Protein AF-A0A942HKF2-F1 (afdb_monomer_lite)

Radius of gyration: 35.69 Å; chains: 1; bounding box: 79×75×96 Å

Foldseek 3Di:
DDDAEAEDPLDPPVQRVVVRVLLVVQDDDPDYYYHYPLCRVPDSVLSNLVVVVVVVLVVQLVVQVVPDDPPDDSDDDDDPLLVCCSNPVHDPAQAAEDADPVSLVVNLVVCVRRPPVCNVRYYHDDDPDDPCVVVVVVVVLVCLQDQWAAFPQRKIWGWDDDPQEIEIETGLHPNQPPDPDDPQVSLLVSLLRVLLVVLVSCQSFVDFGKYKYAGDDHPDPVSQVNSVVSNVVSCSPDPWDKDWDGQDPVRMTIMGTDRDDPTSDVVPDDQDPACRPPPDHDDLLVLLLVLLVVLLVVLVVCLPWAEWEKEAQLSNVVNNPDPPSCVVVSCVVSVHYYAYDYANPDRRNGIGTDDIHYPVVVQVVSFPDDQFDKDWFAFAAADPPDQQWTWTADRQAIEIEHRCNVRHRHIFIWGFHATDRRYTYTYGDDDDDVDDDDDDDDDDDDDDDDDDDDDDDDDDDDDDDDDDDDDDDDDDDD

Sequence (478 aa):
QGSGVGVSRRLGDKERDRLRKMVDRTYKGPGGLIVRTAAHGAKKSDFVREIAYLQKLNEVLERRSESTKAPALVFQEADLSVRVLRDVFLSEFEKAIIDSEKQFERVTSFFQRTAPELVDGVELYKGNKPLFEKWRIDEEIESTLNRRVDLPSGGYLVIDYAEALTVIDVNSGSFTGRGKGGLEETITKVNTEAAEEAVRQLRLRDIGGIIVIDFIDMARASNRDKVLKTMRKALDADKSKSYVVEVSPLGLVEMTRQNVTDGVREILTELCPTCHGEGVVLSAETVALDGLRKLREIAADNADVEAFLLRVNPKVAQALTDEDSGLAEIEEETGKRFHFEGGDALAIETFELVDRGTRELIEERALPFKVGEEVLVKIDEPHMYNADDAVARIDSYIVSVTGGGPFVGERKLVRIEDVRRSEAVASLLGGADPTSGNGSGAEENGSQLDSDAASRRRSRGRRGGRGRSRAKQGTTDE

Secondary structure (DSSP, 8-state):
---SEEE-TTS-HHHHHHHHHHHHHH--SSS-EEE-GGGTT--HHHHHHHHHHHHHHHHHHHHHHHHSPSS-----PPPHHHHHHHHH-SSS-S-EEES-HHHHHHHHHHHHHH-GGGGGGEEE---SS-HHHHTTHHHHHHHTT-SEEE-TTS-EEEEEE-SSEEEEEEE-TT----SSS-HHHHHHHHHHHHHHHHHHHHHHTT--EEEEEEPPP-S-HHHHHHHHHHHHHHHTT-SS-EEEEEE-TTSEEEEEE---SS-HHHHH----TTTTTSS----HHHHHHHHHHHHHHHHHHTTT--EEEEEE-HHHHHHHHSGGGSHHHHHHHH--EEEEE--TTS-TT-EEEEEEE-HHHHHHHH-SS-TT-EEEEEEEEE-SS-TT-EEEEETTEEEEEET-GGGTTSEEEEEEEEE-SSEEEEEE-----S--------------------------------------------

Structure (mmCIF, N/CA/C/O backbone):
data_AF-A0A942HKF2-F1
#
_entry.id   AF-A0A942HKF2-F1
#
loop_
_atom_site.group_PDB
_atom_site.id
_atom_site.type_symbol
_atom_site.label_atom_id
_atom_site.label_alt_id
_atom_site.label_comp_id
_atom_site.label_asym_id
_atom_site.label_entity_id
_atom_site.label_seq_id
_atom_site.pdbx_PDB_ins_code
_atom_site.Cartn_x
_atom_site.Cartn_y
_atom_site.Cartn_z
_atom_site.occupancy
_atom_site.B_iso_or_equiv
_atom_site.auth_seq_id
_atom_site.auth_comp_id
_atom_site.auth_asym_id
_atom_site.auth_atom_id
_atom_site.pdbx_PDB_model_num
ATOM 1 N N . GLN A 1 1 ? -4.105 12.602 -39.858 1.00 41.91 1 GLN A N 1
ATOM 2 C CA . GLN A 1 1 ? -3.270 11.388 -39.986 1.00 41.91 1 GLN A CA 1
ATOM 3 C C . GLN A 1 1 ? -1.815 11.812 -39.857 1.00 41.91 1 GLN A C 1
ATOM 5 O O . GLN A 1 1 ? -1.399 12.699 -40.590 1.00 41.91 1 GLN A O 1
ATOM 10 N N . GLY A 1 2 ? -1.072 11.282 -38.882 1.00 48.41 2 GLY A N 1
ATOM 11 C CA . GLY A 1 2 ? 0.346 11.611 -38.722 1.00 48.41 2 GLY A CA 1
ATOM 12 C C . GLY A 1 2 ? 1.166 10.946 -39.824 1.00 48.41 2 GLY A C 1
ATOM 13 O O . GLY A 1 2 ? 1.347 9.733 -39.800 1.00 48.41 2 GLY A O 1
ATOM 14 N N . SER A 1 3 ? 1.627 11.719 -40.804 1.00 58.09 3 SER A N 1
ATOM 15 C CA . SER A 1 3 ? 2.557 11.246 -41.829 1.00 58.09 3 SER A CA 1
ATOM 16 C C . SER A 1 3 ? 3.990 11.350 -41.303 1.00 58.09 3 SER A C 1
ATOM 18 O O . SER A 1 3 ? 4.437 12.448 -40.968 1.00 58.09 3 SER A O 1
ATOM 20 N N . GLY A 1 4 ? 4.718 10.233 -41.241 1.00 75.75 4 GLY A N 1
ATOM 21 C CA . GLY A 1 4 ? 6.155 10.243 -40.959 1.00 75.75 4 GLY A CA 1
ATOM 22 C C . GLY A 1 4 ? 6.663 9.067 -40.128 1.00 75.75 4 GLY A C 1
ATOM 23 O O . GLY A 1 4 ? 5.895 8.275 -39.582 1.00 75.75 4 GLY A O 1
ATOM 24 N N . VAL A 1 5 ? 7.990 8.982 -40.036 1.00 83.81 5 VAL A N 1
ATOM 25 C CA . VAL A 1 5 ? 8.710 8.014 -39.202 1.00 83.81 5 VAL A CA 1
ATOM 26 C C . VAL A 1 5 ? 9.149 8.686 -37.902 1.00 83.81 5 VAL A C 1
ATOM 28 O O . VAL A 1 5 ? 9.943 9.634 -37.905 1.00 83.81 5 VAL A O 1
ATOM 31 N N . GLY A 1 6 ? 8.632 8.187 -36.782 1.00 87.62 6 GLY A N 1
ATOM 32 C CA . GLY A 1 6 ? 9.114 8.486 -35.438 1.00 87.62 6 GLY A CA 1
ATOM 33 C C . GLY A 1 6 ? 10.098 7.417 -34.966 1.00 87.62 6 GLY A C 1
ATOM 34 O O . GLY A 1 6 ? 9.964 6.248 -35.316 1.00 87.62 6 GLY A O 1
ATOM 35 N N . VAL A 1 7 ? 11.076 7.793 -34.144 1.00 87.88 7 VAL A N 1
ATOM 36 C CA . VAL A 1 7 ? 11.985 6.841 -33.488 1.00 87.88 7 VAL A CA 1
ATOM 37 C C . VAL A 1 7 ? 11.999 7.114 -31.990 1.00 87.88 7 VAL A C 1
ATOM 39 O O . VAL A 1 7 ? 12.050 8.276 -31.579 1.00 87.88 7 VAL A O 1
ATOM 42 N N . SER A 1 8 ? 11.935 6.048 -31.188 1.00 83.56 8 SER A N 1
ATOM 43 C CA . SER A 1 8 ? 11.971 6.103 -29.725 1.00 83.56 8 SER A CA 1
ATOM 44 C C . SER A 1 8 ? 13.129 6.970 -29.226 1.00 83.56 8 SER A C 1
ATOM 46 O O . SER A 1 8 ? 14.269 6.814 -29.662 1.00 83.56 8 SER A O 1
ATOM 48 N N . ARG A 1 9 ? 12.838 7.871 -28.279 1.00 81.50 9 ARG A N 1
ATOM 49 C CA . ARG A 1 9 ? 13.837 8.757 -27.653 1.00 81.50 9 ARG A CA 1
ATOM 50 C C . ARG A 1 9 ? 14.813 8.014 -26.735 1.00 81.50 9 ARG A C 1
ATOM 52 O O . ARG A 1 9 ? 15.825 8.587 -26.370 1.00 81.50 9 ARG A O 1
ATOM 59 N N . ARG A 1 10 ? 14.512 6.759 -26.380 1.00 74.56 10 ARG A N 1
ATOM 60 C CA . ARG A 1 10 ? 15.362 5.905 -25.531 1.00 74.56 10 ARG A CA 1
ATOM 61 C C . ARG A 1 10 ? 16.573 5.324 -26.255 1.00 74.56 10 ARG A C 1
ATOM 63 O O . ARG A 1 10 ? 17.490 4.828 -25.619 1.00 74.56 10 ARG A O 1
ATOM 70 N N . LEU A 1 11 ? 16.559 5.335 -27.582 1.00 79.31 11 LEU A N 1
ATOM 71 C CA . LEU A 1 11 ? 17.696 4.897 -28.380 1.00 79.31 11 LEU A CA 1
ATOM 72 C C . LEU A 1 11 ? 18.730 6.028 -28.423 1.00 79.31 11 LEU A C 1
ATOM 74 O O . LEU A 1 11 ? 18.355 7.192 -28.549 1.00 79.31 11 LEU A O 1
ATOM 78 N N . GLY A 1 12 ? 20.021 5.701 -28.358 1.00 81.88 12 GLY A N 1
ATOM 79 C CA . GLY A 1 12 ? 21.079 6.706 -28.499 1.00 81.88 12 GLY A CA 1
ATOM 80 C C . GLY A 1 12 ? 21.009 7.414 -29.857 1.00 81.88 12 GLY A C 1
ATOM 81 O O . GLY A 1 12 ? 20.603 6.811 -30.851 1.00 81.88 12 GLY A O 1
ATOM 82 N N . ASP A 1 13 ? 21.428 8.679 -29.928 1.00 85.38 13 ASP A N 1
ATOM 83 C CA . ASP A 1 13 ? 21.226 9.525 -31.118 1.00 85.38 13 ASP A CA 1
ATOM 84 C C . ASP A 1 13 ? 21.777 8.913 -32.413 1.00 85.38 13 ASP A C 1
ATOM 86 O O . ASP A 1 13 ? 21.107 8.925 -33.446 1.00 85.38 13 ASP A O 1
ATOM 90 N N . LYS A 1 14 ? 22.950 8.269 -32.343 1.00 88.69 14 LYS A N 1
ATOM 91 C CA . LYS A 1 14 ? 23.538 7.549 -33.486 1.00 88.69 14 LYS A CA 1
ATOM 92 C C . LYS A 1 14 ? 22.631 6.428 -33.997 1.00 88.69 14 LYS A C 1
ATOM 94 O O . LYS A 1 14 ? 22.469 6.268 -35.206 1.00 88.69 14 LYS A O 1
ATOM 99 N N . GLU A 1 15 ? 22.047 5.656 -33.084 1.00 86.19 15 GLU A N 1
ATOM 100 C CA . GLU A 1 15 ? 21.161 4.548 -33.436 1.00 86.19 15 GLU A CA 1
ATOM 101 C C . GLU A 1 15 ? 19.808 5.062 -33.928 1.00 86.19 15 GLU A C 1
ATOM 103 O O . GLU A 1 15 ? 19.273 4.551 -34.913 1.00 86.19 15 GLU A O 1
ATOM 108 N N . ARG A 1 16 ? 19.289 6.138 -33.326 1.00 89.94 16 ARG A N 1
ATOM 109 C CA . ARG A 1 16 ? 18.067 6.799 -33.796 1.00 89.94 16 ARG A CA 1
ATOM 110 C C . ARG A 1 16 ? 18.187 7.245 -35.243 1.00 89.94 16 ARG A C 1
ATOM 112 O O . ARG A 1 16 ? 17.306 6.939 -36.046 1.00 89.94 16 ARG A O 1
ATOM 119 N N . ASP A 1 17 ? 19.279 7.918 -35.587 1.00 90.31 17 ASP A N 1
ATOM 120 C CA . ASP A 1 17 ? 19.522 8.385 -36.951 1.00 90.31 17 ASP A CA 1
ATOM 121 C C . ASP A 1 17 ? 19.702 7.225 -37.934 1.00 90.31 17 ASP A C 1
ATOM 123 O O . ASP A 1 17 ? 19.196 7.283 -39.061 1.00 90.31 17 ASP A O 1
ATOM 127 N N . ARG A 1 18 ? 20.389 6.152 -37.513 1.00 92.81 18 ARG A N 1
ATOM 128 C CA . ARG A 1 18 ? 20.560 4.929 -38.312 1.00 92.81 18 ARG A CA 1
ATOM 129 C C . ARG A 1 18 ? 19.208 4.303 -38.646 1.00 92.81 18 ARG A C 1
ATOM 131 O O . ARG A 1 18 ? 18.922 4.066 -39.822 1.00 92.81 18 ARG A O 1
ATOM 138 N N . LEU A 1 19 ? 18.381 4.063 -37.629 1.00 90.88 19 LEU A N 1
ATOM 139 C CA . LEU A 1 19 ? 17.081 3.412 -37.780 1.00 90.88 19 LEU A CA 1
ATOM 140 C C . LEU A 1 19 ? 16.094 4.301 -38.542 1.00 90.88 19 LEU A C 1
ATOM 142 O O . LEU A 1 19 ? 15.404 3.807 -39.431 1.00 90.88 19 LEU A O 1
ATOM 146 N N . ARG A 1 20 ? 16.090 5.618 -38.291 1.00 90.56 20 ARG A N 1
ATOM 147 C CA . ARG A 1 20 ? 15.250 6.570 -39.035 1.00 90.56 20 ARG A CA 1
ATOM 148 C C . ARG A 1 20 ? 15.535 6.515 -40.532 1.00 90.56 20 ARG A C 1
ATOM 150 O O . ARG A 1 20 ? 14.628 6.267 -41.321 1.00 90.56 20 ARG A O 1
ATOM 157 N N . LYS A 1 21 ? 16.811 6.645 -40.918 1.00 89.88 21 LYS A N 1
ATOM 158 C CA . LYS A 1 21 ? 17.240 6.553 -42.324 1.00 89.88 21 LYS A CA 1
ATOM 159 C C . LYS A 1 21 ? 16.907 5.193 -42.936 1.00 89.88 21 LYS A C 1
ATOM 161 O O . LYS A 1 21 ? 16.625 5.113 -44.130 1.00 89.88 21 LYS A O 1
ATOM 166 N N . MET A 1 22 ? 16.977 4.120 -42.151 1.00 89.38 22 MET A N 1
ATOM 167 C CA . MET A 1 22 ? 16.666 2.771 -42.617 1.00 89.38 22 MET A CA 1
ATOM 168 C C . MET A 1 22 ? 15.174 2.603 -42.922 1.00 89.38 22 MET A C 1
ATOM 170 O O . MET A 1 22 ? 14.835 2.089 -43.990 1.00 89.38 22 MET A O 1
ATOM 174 N N . VAL A 1 23 ? 14.297 3.071 -42.032 1.00 88.94 23 VAL A N 1
ATOM 175 C CA . VAL A 1 23 ? 12.841 2.985 -42.215 1.00 88.94 23 VAL A CA 1
ATOM 176 C C . VAL A 1 23 ? 12.365 3.939 -43.306 1.00 88.94 23 VAL A C 1
ATOM 178 O O . VAL A 1 23 ? 11.631 3.491 -44.180 1.00 88.94 23 VAL A O 1
ATOM 181 N N . ASP A 1 24 ? 12.872 5.176 -43.366 1.00 87.00 24 ASP A N 1
ATOM 182 C CA . ASP A 1 24 ? 12.546 6.137 -44.440 1.00 87.00 24 ASP A CA 1
ATOM 183 C C . ASP A 1 24 ? 12.881 5.592 -45.842 1.00 87.00 24 ASP A C 1
ATOM 185 O O . ASP A 1 24 ? 12.220 5.901 -46.834 1.00 87.00 24 ASP A O 1
ATOM 189 N N . ARG A 1 25 ? 13.925 4.757 -45.951 1.00 86.81 25 ARG A N 1
ATOM 190 C CA . ARG A 1 25 ? 14.298 4.091 -47.212 1.00 86.81 25 ARG A CA 1
ATOM 191 C C . ARG A 1 25 ? 13.450 2.862 -47.524 1.00 86.81 25 ARG A C 1
ATOM 193 O O . ARG A 1 25 ? 13.413 2.447 -48.680 1.00 86.81 25 ARG A O 1
ATOM 200 N N . THR A 1 26 ? 12.854 2.247 -46.509 1.00 85.94 26 THR A N 1
ATOM 201 C CA . THR A 1 26 ? 12.164 0.956 -46.624 1.00 85.94 26 THR A CA 1
ATOM 202 C C . THR A 1 26 ? 10.655 1.136 -46.768 1.00 85.94 26 THR A C 1
ATOM 204 O O . THR A 1 26 ? 10.032 0.391 -47.518 1.00 85.94 26 THR A O 1
ATOM 207 N N . TYR A 1 27 ? 10.075 2.143 -46.113 1.00 85.25 27 TYR A N 1
ATOM 208 C CA . TYR A 1 27 ? 8.641 2.397 -46.098 1.00 85.25 27 TYR A CA 1
ATOM 209 C C . TYR A 1 27 ? 8.279 3.722 -46.766 1.00 85.25 27 TYR A C 1
ATOM 211 O O . TYR A 1 27 ? 8.730 4.785 -46.349 1.00 85.25 27 TYR A O 1
ATOM 219 N N . LYS A 1 28 ? 7.412 3.653 -47.778 1.00 81.25 28 LYS A N 1
ATOM 220 C CA . LYS A 1 28 ? 6.773 4.816 -48.420 1.00 81.25 28 LYS A CA 1
ATOM 221 C C . LYS A 1 28 ? 5.258 4.624 -48.589 1.00 81.25 28 LYS A C 1
ATOM 223 O O . LYS A 1 28 ? 4.656 5.220 -49.475 1.00 81.25 28 LYS A O 1
ATOM 228 N N . GLY A 1 29 ? 4.670 3.727 -47.796 1.00 78.12 29 GLY A N 1
ATOM 229 C CA . GLY A 1 29 ? 3.245 3.408 -47.850 1.00 78.12 29 GLY A CA 1
ATOM 230 C C . GLY A 1 29 ? 2.367 4.446 -47.136 1.00 78.12 29 GLY A C 1
ATOM 231 O O . GLY A 1 29 ? 2.887 5.370 -46.508 1.00 78.12 29 GLY A O 1
ATOM 232 N N . PRO A 1 30 ? 1.034 4.297 -47.211 1.00 76.88 30 PRO A N 1
ATOM 233 C CA . PRO A 1 30 ? 0.099 5.167 -46.502 1.00 76.88 30 PRO A CA 1
ATOM 234 C C . PRO A 1 30 ? 0.204 4.983 -44.977 1.00 76.88 30 PRO A C 1
ATOM 236 O O . PRO A 1 30 ? 0.217 3.864 -44.481 1.00 76.88 30 PRO A O 1
ATOM 239 N N . GLY A 1 31 ? 0.270 6.078 -44.214 1.00 84.00 31 GLY A N 1
ATOM 240 C CA . GLY A 1 31 ? 0.343 6.052 -42.744 1.00 84.00 31 GLY A CA 1
ATOM 241 C C . GLY A 1 31 ? 1.722 6.391 -42.165 1.00 84.00 31 GLY A C 1
ATOM 242 O O . GLY A 1 31 ? 2.662 6.720 -42.887 1.00 84.00 31 GLY A O 1
ATOM 243 N N . GLY A 1 32 ? 1.829 6.363 -40.836 1.00 87.81 32 GLY A N 1
ATOM 244 C CA . GLY A 1 32 ? 3.055 6.668 -40.092 1.00 87.81 32 GLY A CA 1
ATOM 245 C C . GLY A 1 32 ? 3.571 5.456 -39.320 1.00 87.81 32 GLY A C 1
ATOM 246 O O . GLY A 1 32 ? 2.791 4.591 -38.926 1.00 87.81 32 GLY A O 1
ATOM 247 N N . LEU A 1 33 ? 4.883 5.403 -39.086 1.00 89.69 33 LEU A N 1
ATOM 248 C CA . LEU A 1 33 ? 5.534 4.330 -38.328 1.00 89.69 33 LEU A CA 1
ATOM 249 C C . LEU A 1 33 ? 6.295 4.905 -37.135 1.00 89.69 33 LEU A C 1
ATOM 251 O O . LEU A 1 33 ? 6.930 5.954 -37.237 1.00 89.69 33 LEU A O 1
ATOM 255 N N . ILE A 1 34 ? 6.272 4.195 -36.007 1.00 89.44 34 ILE A N 1
ATOM 256 C CA . ILE A 1 34 ? 7.070 4.533 -34.824 1.00 89.44 34 ILE A CA 1
ATOM 257 C C . ILE A 1 34 ? 8.001 3.366 -34.517 1.00 89.44 34 ILE A C 1
ATOM 259 O O . ILE A 1 34 ? 7.561 2.286 -34.128 1.00 89.44 34 ILE A O 1
ATOM 263 N N . VAL A 1 35 ? 9.303 3.601 -34.655 1.00 88.00 35 VAL A N 1
ATOM 264 C CA . VAL A 1 35 ? 10.346 2.637 -34.307 1.00 88.00 35 VAL A CA 1
ATOM 265 C C . VAL A 1 35 ? 10.491 2.587 -32.787 1.00 88.00 35 VAL A C 1
ATOM 267 O O . VAL A 1 35 ? 10.878 3.575 -32.153 1.00 88.00 35 VAL A O 1
ATOM 270 N N . ARG A 1 36 ? 10.160 1.436 -32.199 1.00 85.81 36 ARG A N 1
ATOM 271 C CA . ARG A 1 36 ? 10.250 1.185 -30.753 1.00 85.81 36 ARG A CA 1
ATOM 272 C C . ARG A 1 36 ? 11.693 0.898 -30.325 1.00 85.81 36 ARG A C 1
ATOM 274 O O . ARG A 1 36 ? 12.531 0.539 -31.145 1.00 85.81 36 ARG A O 1
ATOM 281 N N . THR A 1 37 ? 11.971 1.019 -29.026 1.00 76.56 37 THR A N 1
ATOM 282 C CA . THR A 1 37 ? 13.288 0.724 -28.419 1.00 76.56 37 THR A CA 1
ATOM 283 C C . THR A 1 37 ? 13.750 -0.709 -28.703 1.00 76.56 37 THR A C 1
ATOM 285 O O . THR A 1 37 ? 14.934 -0.953 -28.888 1.00 76.56 37 THR A O 1
ATOM 288 N N . ALA A 1 38 ? 12.779 -1.613 -28.841 1.00 70.75 38 ALA A N 1
ATOM 289 C CA . ALA A 1 38 ? 12.894 -2.972 -29.349 1.00 70.75 38 ALA A CA 1
ATOM 290 C C . ALA A 1 38 ? 13.770 -3.139 -30.603 1.00 70.75 38 ALA A C 1
ATOM 292 O O . ALA A 1 38 ? 14.421 -4.159 -30.777 1.00 70.75 38 ALA A O 1
ATOM 293 N N . ALA A 1 39 ? 13.793 -2.137 -31.482 1.00 78.00 39 ALA A N 1
ATOM 294 C CA . ALA A 1 39 ? 14.505 -2.207 -32.752 1.00 78.00 39 ALA A CA 1
ATOM 295 C C . ALA A 1 39 ? 16.005 -1.866 -32.646 1.00 78.00 39 ALA A C 1
ATOM 297 O O . ALA A 1 39 ? 16.659 -1.672 -33.673 1.00 78.00 39 ALA A O 1
ATOM 298 N N . HIS A 1 40 ? 16.558 -1.744 -31.434 1.00 79.19 40 HIS A N 1
ATOM 299 C CA . HIS A 1 40 ? 17.987 -1.510 -31.244 1.00 79.19 40 HIS A CA 1
ATOM 300 C C . HIS A 1 40 ? 18.810 -2.613 -31.925 1.00 79.19 40 HIS A C 1
ATOM 302 O O . HIS A 1 40 ? 18.612 -3.798 -31.672 1.00 79.19 40 HIS A O 1
ATOM 308 N N . GLY A 1 41 ? 19.745 -2.236 -32.800 1.00 81.00 41 GLY A N 1
ATOM 309 C CA . GLY A 1 41 ? 20.586 -3.200 -33.512 1.00 81.00 41 GLY A CA 1
ATOM 310 C C . GLY A 1 41 ? 19.883 -3.939 -34.658 1.00 81.00 41 GLY A C 1
ATOM 311 O O . GLY A 1 41 ? 20.552 -4.673 -35.388 1.00 81.00 41 GLY A O 1
ATOM 312 N N . ALA A 1 42 ? 18.588 -3.689 -34.891 1.00 82.69 42 ALA A N 1
ATOM 313 C CA . ALA A 1 42 ? 17.829 -4.322 -35.965 1.00 82.69 42 ALA A CA 1
ATOM 314 C C . ALA A 1 42 ? 18.456 -4.052 -37.341 1.00 82.69 42 ALA A C 1
ATOM 316 O O . ALA A 1 42 ? 19.065 -2.999 -37.600 1.00 82.69 42 ALA A O 1
ATOM 317 N N . LYS A 1 43 ? 18.318 -5.032 -38.232 1.00 86.25 43 LYS A N 1
ATOM 318 C CA . LYS A 1 43 ? 18.790 -4.981 -39.613 1.00 86.25 43 LYS A CA 1
ATOM 319 C C . LYS A 1 43 ? 17.644 -4.578 -40.534 1.00 86.25 43 LYS A C 1
ATOM 321 O O . LYS A 1 43 ? 16.464 -4.667 -40.211 1.00 86.25 43 LYS A O 1
ATOM 326 N N . LYS A 1 44 ? 17.997 -4.179 -41.758 1.00 86.81 44 LYS A N 1
ATOM 327 C CA . LYS A 1 44 ? 17.012 -3.798 -42.781 1.00 86.81 44 LYS A CA 1
ATOM 328 C C . LYS A 1 44 ? 16.018 -4.926 -43.086 1.00 86.81 44 LYS A C 1
ATOM 330 O O . LYS A 1 44 ? 14.848 -4.646 -43.318 1.00 86.81 44 LYS A O 1
ATOM 335 N N . SER A 1 45 ? 16.480 -6.178 -43.084 1.00 82.56 45 SER A N 1
ATOM 336 C CA . SER A 1 45 ? 15.642 -7.369 -43.283 1.00 82.56 45 SER A CA 1
ATOM 337 C C . SER A 1 45 ? 14.484 -7.448 -42.295 1.00 82.56 45 SER A C 1
ATOM 339 O O . SER A 1 45 ? 13.388 -7.862 -42.666 1.00 82.56 45 SER A O 1
ATOM 341 N N . ASP A 1 46 ? 14.732 -7.025 -41.061 1.00 82.56 46 ASP A N 1
ATOM 342 C CA . ASP A 1 46 ? 13.804 -7.184 -39.947 1.00 82.56 46 ASP A CA 1
ATOM 343 C C . ASP A 1 46 ? 12.671 -6.167 -40.109 1.00 82.56 46 ASP A C 1
ATOM 345 O O . ASP A 1 46 ? 11.498 -6.527 -40.075 1.00 82.56 46 ASP A O 1
ATOM 349 N N . PHE A 1 47 ? 13.015 -4.926 -40.473 1.00 86.44 47 PHE A N 1
ATOM 350 C CA . PHE A 1 47 ? 12.032 -3.904 -40.836 1.00 86.44 47 PHE A CA 1
ATOM 351 C C . PHE A 1 47 ? 11.196 -4.276 -42.058 1.00 86.44 47 PHE A C 1
ATOM 353 O O . PHE A 1 47 ? 9.990 -4.055 -42.042 1.00 86.44 47 PHE A O 1
ATOM 360 N N . VAL A 1 48 ? 11.800 -4.836 -43.112 1.00 86.56 48 VAL A N 1
ATOM 361 C CA . VAL A 1 48 ? 11.045 -5.267 -44.305 1.00 86.56 48 VAL A CA 1
ATOM 362 C C . VAL A 1 48 ? 9.981 -6.297 -43.922 1.00 86.56 48 VAL A C 1
ATOM 364 O O . VAL A 1 48 ? 8.840 -6.190 -44.370 1.00 86.56 48 VAL A O 1
ATOM 367 N N . ARG A 1 49 ? 10.342 -7.267 -43.075 1.00 82.69 49 ARG A N 1
ATOM 368 C CA . ARG A 1 49 ? 9.435 -8.320 -42.608 1.00 82.69 49 ARG A CA 1
ATOM 369 C C . ARG A 1 49 ? 8.310 -7.755 -41.740 1.00 82.69 49 ARG A C 1
ATOM 371 O O . ARG A 1 49 ? 7.145 -8.036 -42.010 1.00 82.69 49 ARG A O 1
ATOM 378 N N . GLU A 1 50 ? 8.654 -6.930 -40.753 1.00 84.62 50 GLU A N 1
ATOM 379 C CA . GLU A 1 50 ? 7.693 -6.363 -39.800 1.00 84.62 50 GLU A CA 1
ATOM 380 C C . GLU A 1 50 ? 6.716 -5.395 -40.479 1.00 84.62 50 GLU A C 1
ATOM 382 O O . GLU A 1 50 ? 5.508 -5.468 -40.270 1.00 84.62 50 GLU A O 1
ATOM 387 N N . ILE A 1 51 ? 7.213 -4.521 -41.360 1.00 88.50 51 ILE A N 1
ATOM 388 C CA . ILE A 1 51 ? 6.368 -3.590 -42.119 1.00 88.50 51 ILE A CA 1
ATOM 389 C C . ILE A 1 51 ? 5.378 -4.362 -42.996 1.00 88.50 51 ILE A C 1
ATOM 391 O O . ILE A 1 51 ? 4.191 -4.041 -42.992 1.00 88.50 51 ILE A O 1
ATOM 395 N N . ALA A 1 52 ? 5.841 -5.390 -43.714 1.00 86.25 52 ALA A N 1
ATOM 396 C CA . ALA A 1 52 ? 4.968 -6.210 -44.550 1.00 86.25 52 ALA A CA 1
ATOM 397 C C . ALA A 1 52 ? 3.894 -6.931 -43.717 1.00 86.25 52 ALA A C 1
ATOM 399 O O . ALA A 1 52 ? 2.733 -6.991 -44.125 1.00 86.25 52 ALA A O 1
ATOM 400 N N . TYR A 1 53 ? 4.261 -7.431 -42.532 1.00 85.50 53 TYR A N 1
ATOM 401 C CA . TYR A 1 53 ? 3.317 -8.029 -41.590 1.00 85.50 53 TYR A CA 1
ATOM 402 C C . TYR A 1 53 ? 2.251 -7.024 -41.127 1.00 85.50 53 TYR A C 1
ATOM 404 O O . TYR A 1 53 ? 1.058 -7.316 -41.229 1.00 85.50 53 TYR A O 1
ATOM 412 N N . LEU A 1 54 ? 2.655 -5.828 -40.686 1.00 88.06 54 LEU A N 1
ATOM 413 C CA . LEU A 1 54 ? 1.735 -4.785 -40.217 1.00 88.06 54 LEU A CA 1
ATOM 414 C C . LEU A 1 54 ? 0.794 -4.296 -41.324 1.00 88.06 54 LEU A C 1
ATOM 416 O O . LEU A 1 54 ? -0.401 -4.134 -41.081 1.00 88.06 54 LEU A O 1
ATOM 420 N N . GLN A 1 55 ? 1.303 -4.116 -42.547 1.00 88.06 55 GLN A N 1
ATOM 421 C CA . GLN A 1 55 ? 0.473 -3.778 -43.706 1.00 88.06 55 GLN A CA 1
ATOM 422 C C . GLN A 1 55 ? -0.554 -4.874 -43.984 1.00 88.06 55 GLN A C 1
ATOM 424 O O . GLN A 1 55 ? -1.734 -4.580 -44.176 1.00 88.06 55 GLN A O 1
ATOM 429 N N . LYS A 1 56 ? -0.128 -6.143 -43.946 1.00 88.38 56 LYS A N 1
ATOM 430 C CA . LYS A 1 56 ? -1.036 -7.256 -44.209 1.00 88.38 56 LYS A CA 1
ATOM 431 C C . LYS A 1 56 ? -2.114 -7.396 -43.141 1.00 88.38 56 LYS A C 1
ATOM 433 O O . LYS A 1 56 ? -3.265 -7.683 -43.469 1.00 88.38 56 LYS A O 1
ATOM 438 N N . LEU A 1 57 ? -1.741 -7.192 -41.879 1.00 87.88 57 LEU A N 1
ATOM 439 C CA . LEU A 1 57 ? -2.682 -7.161 -40.770 1.00 87.88 57 LEU A CA 1
ATOM 440 C C . LEU A 1 57 ? -3.713 -6.051 -40.989 1.00 87.88 57 LEU A C 1
ATOM 442 O O . LEU A 1 57 ? -4.904 -6.338 -40.946 1.00 87.88 57 LEU A O 1
ATOM 446 N N . ASN A 1 58 ? -3.274 -4.830 -41.311 1.00 90.00 58 ASN A N 1
ATOM 447 C CA . ASN A 1 58 ? -4.178 -3.709 -41.567 1.00 90.00 58 ASN A CA 1
ATOM 448 C C . ASN A 1 58 ? -5.183 -4.016 -42.691 1.00 90.00 58 ASN A C 1
ATOM 450 O O . ASN A 1 58 ? -6.380 -3.854 -42.485 1.00 90.00 58 ASN A O 1
ATOM 454 N N . GLU A 1 59 ? -4.729 -4.564 -43.825 1.00 90.31 59 GLU A N 1
ATOM 455 C CA . GLU A 1 59 ? -5.621 -4.979 -44.923 1.00 90.31 59 GLU A CA 1
ATOM 456 C C . GLU A 1 59 ? -6.688 -5.996 -44.479 1.00 90.31 59 GLU A C 1
ATOM 458 O O . GLU A 1 59 ? -7.842 -5.934 -44.904 1.00 90.31 59 GLU A O 1
ATOM 463 N N . VAL A 1 60 ? -6.304 -6.980 -43.658 1.00 90.56 60 VAL A N 1
ATOM 464 C CA . VAL A 1 60 ? -7.228 -8.010 -43.155 1.00 90.56 60 VAL A CA 1
ATOM 465 C C . VAL A 1 60 ? -8.246 -7.391 -42.199 1.00 90.56 60 VAL A C 1
ATOM 467 O O . VAL A 1 60 ? -9.427 -7.739 -42.258 1.00 90.56 60 VAL A O 1
ATOM 470 N N . LEU A 1 61 ? -7.801 -6.474 -41.337 1.00 90.81 61 LEU A N 1
ATOM 471 C CA . LEU A 1 61 ? -8.667 -5.788 -40.382 1.00 90.81 61 LEU A CA 1
ATOM 472 C C . LEU A 1 61 ? -9.655 -4.850 -41.075 1.00 90.81 61 LEU A C 1
ATOM 474 O O . LEU A 1 61 ? -10.830 -4.877 -40.723 1.00 90.81 61 LEU A O 1
ATOM 478 N N . GLU A 1 62 ? -9.220 -4.102 -42.090 1.00 91.75 62 GLU A N 1
ATOM 479 C CA . GLU A 1 62 ? -10.095 -3.251 -42.908 1.00 91.75 62 GLU A CA 1
ATOM 480 C C . GLU A 1 62 ? -11.201 -4.081 -43.569 1.00 91.75 62 GLU A C 1
ATOM 482 O O . GLU A 1 62 ? -12.385 -3.826 -43.349 1.00 91.75 62 GLU A O 1
ATOM 487 N N . ARG A 1 63 ? -10.839 -5.171 -44.260 1.00 92.06 63 ARG A N 1
ATOM 488 C CA . ARG A 1 63 ? -11.827 -6.064 -44.895 1.00 92.06 63 ARG A CA 1
ATOM 489 C C . ARG A 1 63 ? -12.792 -6.689 -43.893 1.00 92.06 63 ARG A C 1
ATOM 491 O O . ARG A 1 63 ? -13.981 -6.841 -44.175 1.00 92.06 63 ARG A O 1
ATOM 498 N N . ARG A 1 64 ? -12.294 -7.102 -42.724 1.00 90.56 64 ARG A N 1
ATOM 499 C CA . ARG A 1 64 ? -13.135 -7.700 -41.679 1.00 90.56 64 ARG A CA 1
ATOM 500 C C . ARG A 1 64 ? -14.071 -6.666 -41.055 1.00 90.56 64 ARG A C 1
ATOM 502 O O . ARG A 1 64 ? -15.222 -6.992 -40.782 1.00 90.56 64 ARG A O 1
ATOM 509 N N . SER A 1 65 ? -13.598 -5.436 -40.878 1.00 92.56 65 SER A N 1
ATOM 510 C CA . SER A 1 65 ? -14.404 -4.306 -40.416 1.00 92.56 65 SER A CA 1
ATOM 511 C C . SER A 1 65 ? -15.540 -3.993 -41.392 1.00 92.56 65 SER A C 1
ATOM 513 O O . SER A 1 65 ? -16.678 -3.835 -40.969 1.00 92.56 65 SER A O 1
ATOM 515 N N . GLU A 1 66 ? -15.261 -3.971 -42.698 1.00 92.81 66 GLU A N 1
ATOM 516 C CA . GLU A 1 66 ? -16.270 -3.709 -43.738 1.00 92.81 66 GLU A CA 1
ATOM 517 C C . GLU A 1 66 ? -17.304 -4.838 -43.883 1.00 92.81 66 GLU A C 1
ATOM 519 O O . GLU A 1 66 ? -18.466 -4.586 -44.197 1.00 92.81 66 GLU A O 1
ATOM 524 N N . SER A 1 67 ? -16.897 -6.092 -43.658 1.00 91.56 67 SER A N 1
ATOM 525 C CA . SER A 1 67 ? -17.752 -7.273 -43.868 1.00 91.56 67 SER A CA 1
ATOM 526 C C . SER A 1 67 ? -18.574 -7.701 -42.650 1.00 91.56 67 SER A C 1
ATOM 528 O O . SER A 1 67 ? -19.484 -8.520 -42.793 1.00 91.56 67 SER A O 1
ATOM 530 N N . THR A 1 68 ? -18.295 -7.166 -41.458 1.00 91.94 68 THR A N 1
ATOM 531 C CA . THR A 1 68 ? -18.962 -7.586 -40.216 1.00 91.94 68 THR A CA 1
ATOM 532 C C . THR A 1 68 ? -19.973 -6.536 -39.753 1.00 91.94 68 THR A C 1
ATOM 534 O O . THR A 1 68 ? -19.638 -5.365 -39.608 1.00 91.94 68 THR A O 1
ATOM 537 N N . LYS A 1 69 ? -21.222 -6.940 -39.475 1.00 91.75 69 LYS A N 1
ATOM 538 C CA . LYS A 1 69 ? -22.227 -6.035 -38.888 1.00 91.75 69 LYS A CA 1
ATOM 539 C C . LYS A 1 69 ? -21.903 -5.739 -37.422 1.00 91.75 69 LYS A C 1
ATOM 541 O O . LYS A 1 69 ? -21.613 -6.652 -36.656 1.00 91.75 69 LYS A O 1
ATOM 546 N N . ALA A 1 70 ? -21.983 -4.468 -37.043 1.00 90.88 70 ALA A N 1
ATOM 547 C CA . ALA A 1 70 ? -21.720 -4.013 -35.681 1.00 90.88 70 ALA A CA 1
ATOM 548 C C . ALA A 1 70 ? -22.857 -4.379 -34.695 1.00 90.88 70 ALA A C 1
ATOM 550 O O . ALA A 1 70 ? -24.014 -4.434 -35.121 1.00 90.88 70 ALA A O 1
ATOM 551 N N . PRO A 1 71 ? -22.559 -4.550 -33.386 1.00 91.44 71 PRO A N 1
ATOM 552 C CA . PRO A 1 71 ? -21.224 -4.567 -32.772 1.00 91.44 71 PRO A CA 1
ATOM 553 C C . PRO A 1 71 ? -20.532 -5.933 -32.934 1.00 91.44 71 PRO A C 1
ATOM 555 O O . PRO A 1 71 ? -21.130 -6.973 -32.672 1.00 91.44 71 PRO A O 1
ATOM 558 N N . ALA A 1 72 ? -19.257 -5.938 -33.337 1.00 90.69 72 ALA A N 1
ATOM 559 C CA . ALA A 1 72 ? -18.477 -7.167 -33.482 1.00 90.69 72 ALA A CA 1
ATOM 560 C C . ALA A 1 72 ? -16.980 -6.960 -33.208 1.00 90.69 72 ALA A C 1
ATOM 562 O O . ALA A 1 72 ? -16.409 -5.914 -33.519 1.00 90.69 72 ALA A O 1
ATOM 563 N N . LEU A 1 73 ? -16.331 -7.991 -32.661 1.00 89.75 73 LEU A N 1
ATOM 564 C CA . LEU A 1 73 ? -14.887 -8.021 -32.429 1.00 89.75 73 LEU A CA 1
ATOM 565 C C . LEU A 1 73 ? -14.134 -8.263 -33.750 1.00 89.75 73 LEU A C 1
ATOM 567 O O . LEU A 1 73 ? -14.134 -9.372 -34.288 1.00 89.75 73 LEU A O 1
ATOM 571 N N . VAL A 1 74 ? -13.468 -7.226 -34.262 1.00 90.38 74 VAL A N 1
ATOM 572 C CA . VAL A 1 74 ? -12.688 -7.288 -35.516 1.00 90.38 74 VAL A CA 1
ATOM 573 C C . VAL A 1 74 ? -11.254 -7.766 -35.264 1.00 90.38 74 VAL A C 1
ATOM 575 O O . VAL A 1 74 ? -10.715 -8.575 -36.025 1.00 90.38 74 VAL A O 1
ATOM 578 N N . PHE A 1 75 ? -10.653 -7.320 -34.161 1.00 86.38 75 PHE A N 1
ATOM 579 C CA . PHE A 1 75 ? -9.305 -7.685 -33.748 1.00 86.38 75 PHE A CA 1
ATOM 580 C C . PHE A 1 75 ? -9.249 -7.874 -32.238 1.00 86.38 75 PHE A C 1
ATOM 582 O O . PHE A 1 75 ? -9.704 -7.017 -31.486 1.00 86.38 75 PHE A O 1
ATOM 589 N N . GLN A 1 76 ? -8.669 -8.988 -31.809 1.00 83.69 76 GLN A N 1
ATOM 590 C CA . GLN A 1 76 ? -8.324 -9.221 -30.417 1.00 83.69 76 GLN A CA 1
ATOM 591 C C . GLN A 1 76 ? -6.809 -9.114 -30.304 1.00 83.69 76 GLN A C 1
ATOM 593 O O . GLN A 1 76 ? -6.091 -9.863 -30.969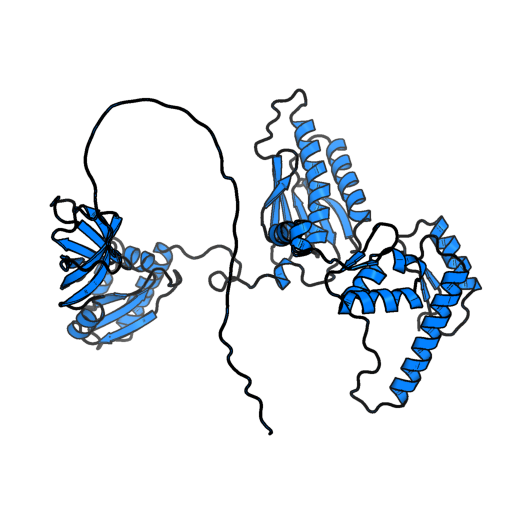 1.00 83.69 76 GLN A O 1
ATOM 598 N N . GLU A 1 77 ? -6.332 -8.179 -29.485 1.00 78.38 77 GLU A N 1
ATOM 599 C CA . GLU A 1 77 ? -4.906 -8.075 -29.182 1.00 78.38 77 GLU A CA 1
ATOM 600 C C . GLU A 1 77 ? -4.412 -9.384 -28.547 1.00 78.38 77 GLU A C 1
ATOM 602 O O . GLU A 1 77 ? -5.178 -10.144 -27.945 1.00 78.38 77 GLU A O 1
ATOM 607 N N . ALA A 1 78 ? -3.118 -9.656 -28.704 1.00 73.88 78 ALA A N 1
ATOM 608 C CA . ALA A 1 78 ? -2.508 -10.833 -28.121 1.00 73.88 78 ALA A CA 1
ATOM 609 C C . ALA A 1 78 ? -2.708 -10.890 -26.594 1.00 73.88 78 ALA A C 1
ATOM 611 O O . ALA A 1 78 ? -2.818 -9.870 -25.905 1.00 73.88 78 ALA A O 1
ATOM 612 N N . ASP A 1 79 ? -2.726 -12.118 -26.078 1.00 79.94 79 ASP A N 1
ATOM 613 C CA . ASP A 1 79 ? -2.822 -12.391 -24.645 1.00 79.94 79 ASP A CA 1
ATOM 614 C C . ASP A 1 79 ? -1.694 -11.680 -23.872 1.00 79.94 79 ASP A C 1
ATOM 616 O O . ASP A 1 79 ? -0.641 -11.360 -24.438 1.00 79.94 79 ASP A O 1
ATOM 620 N N . LEU A 1 80 ? -1.911 -11.407 -22.584 1.00 83.12 80 LEU A N 1
ATOM 621 C CA . LEU A 1 80 ? -0.981 -10.650 -21.741 1.00 83.12 80 LEU A CA 1
ATOM 622 C C . LEU A 1 80 ? 0.444 -11.220 -21.805 1.00 83.12 80 LEU A C 1
ATOM 624 O O . LEU A 1 80 ? 1.389 -10.457 -21.979 1.00 83.12 80 LEU A O 1
ATOM 628 N N . SER A 1 81 ? 0.584 -12.546 -21.759 1.00 83.62 81 SER A N 1
ATOM 629 C CA . SER A 1 81 ? 1.864 -13.261 -21.873 1.00 83.62 81 SER A CA 1
ATOM 630 C C . SER A 1 81 ? 2.656 -12.860 -23.124 1.00 83.62 81 SER A C 1
ATOM 632 O O . SER A 1 81 ? 3.825 -12.487 -23.044 1.00 83.62 81 SER A O 1
ATOM 634 N N . VAL A 1 82 ? 1.999 -12.864 -24.285 1.00 81.50 82 VAL A N 1
ATOM 635 C CA . VAL A 1 82 ? 2.605 -12.505 -25.572 1.00 81.50 82 VAL A CA 1
ATOM 636 C C . VAL A 1 82 ? 2.930 -11.014 -25.629 1.00 81.50 82 VAL A C 1
ATOM 638 O O . VAL A 1 82 ? 3.989 -10.645 -26.135 1.00 81.50 82 VAL A O 1
ATOM 641 N N . ARG A 1 83 ? 2.057 -10.147 -25.096 1.00 79.62 83 ARG A N 1
ATOM 642 C CA . ARG A 1 83 ? 2.314 -8.698 -25.034 1.00 79.62 83 ARG A CA 1
ATOM 643 C C . ARG A 1 83 ? 3.536 -8.375 -24.182 1.00 79.62 83 ARG A C 1
ATOM 645 O O . ARG A 1 83 ? 4.415 -7.651 -24.642 1.00 79.62 83 ARG A O 1
ATOM 652 N N . VAL A 1 84 ? 3.600 -8.938 -22.974 1.00 80.62 84 VAL A N 1
ATOM 653 C CA . VAL A 1 84 ? 4.715 -8.740 -22.040 1.00 80.62 84 VAL A CA 1
ATOM 654 C C . VAL A 1 84 ? 6.013 -9.201 -22.686 1.00 80.62 84 VAL A C 1
ATOM 656 O O . VAL A 1 84 ? 6.967 -8.431 -22.735 1.00 80.62 84 VAL A O 1
ATOM 659 N N . LEU A 1 85 ? 6.040 -10.404 -23.263 1.00 79.31 85 LEU A N 1
ATOM 660 C CA . LEU A 1 85 ? 7.241 -10.897 -23.926 1.00 79.31 85 LEU A CA 1
ATOM 661 C C . LEU A 1 85 ? 7.604 -10.045 -25.151 1.00 79.31 85 LEU A C 1
ATOM 663 O O . LEU A 1 85 ? 8.746 -9.635 -25.269 1.00 79.31 85 LEU A O 1
ATOM 667 N N . ARG A 1 86 ? 6.665 -9.638 -26.008 1.00 74.81 86 ARG A N 1
ATOM 668 C CA . ARG A 1 86 ? 6.969 -8.725 -27.130 1.00 74.81 86 ARG A CA 1
ATOM 669 C C . ARG A 1 86 ? 7.599 -7.399 -26.674 1.00 74.81 86 ARG A C 1
ATOM 671 O O . ARG A 1 86 ? 8.497 -6.887 -27.339 1.00 74.81 86 ARG A O 1
ATOM 678 N N . ASP A 1 87 ? 7.113 -6.827 -25.573 1.00 71.75 87 ASP A N 1
ATOM 679 C CA . ASP A 1 87 ? 7.500 -5.483 -25.126 1.00 71.75 87 ASP A CA 1
ATOM 680 C C . ASP A 1 87 ? 8.693 -5.486 -24.136 1.00 71.75 87 ASP A C 1
ATOM 682 O O . ASP A 1 87 ? 9.300 -4.437 -23.876 1.00 71.75 87 ASP A O 1
ATOM 686 N N . VAL A 1 88 ? 9.034 -6.643 -23.555 1.00 70.56 88 VAL A N 1
ATOM 687 C CA . VAL A 1 88 ? 10.103 -6.818 -22.552 1.00 70.56 88 VAL A CA 1
ATOM 688 C C . VAL A 1 88 ? 11.251 -7.687 -23.058 1.00 70.56 88 VAL A C 1
ATOM 690 O O . VAL A 1 88 ? 12.398 -7.415 -22.712 1.00 70.56 88 VAL A O 1
ATOM 693 N N . PHE A 1 89 ? 10.972 -8.693 -23.884 1.00 68.56 89 PHE A N 1
ATOM 694 C CA . PHE A 1 89 ? 11.917 -9.738 -24.277 1.00 68.56 89 PHE A CA 1
ATOM 695 C C . PHE A 1 89 ? 12.858 -9.282 -25.393 1.00 68.56 89 PHE A C 1
ATOM 697 O O . PHE A 1 89 ? 12.870 -9.849 -26.481 1.00 68.56 89 PHE A O 1
ATOM 704 N N . LEU A 1 90 ? 13.626 -8.218 -25.149 1.00 58.09 90 LEU A N 1
ATOM 705 C CA . LEU A 1 90 ? 14.635 -7.728 -26.081 1.00 58.09 90 LEU A CA 1
ATOM 706 C C . LEU A 1 90 ? 15.898 -7.302 -25.320 1.00 58.09 90 LEU A C 1
ATOM 708 O O . LEU A 1 90 ? 15.932 -6.299 -24.609 1.00 58.09 90 LEU A O 1
ATOM 712 N N . SER A 1 91 ? 16.946 -8.109 -25.512 1.00 54.19 91 SER A N 1
ATOM 713 C CA . SER A 1 91 ? 18.356 -7.974 -25.091 1.00 54.19 91 SER A CA 1
ATOM 714 C C . SER A 1 91 ? 18.720 -8.010 -23.599 1.00 54.19 91 SER A C 1
ATOM 716 O O . SER A 1 91 ? 19.869 -8.327 -23.307 1.00 54.19 91 SER A O 1
ATOM 718 N N . GLU A 1 92 ? 17.806 -7.750 -22.662 1.00 60.41 92 GLU A N 1
ATOM 719 C CA . GLU A 1 92 ? 18.125 -7.810 -21.216 1.00 60.41 92 GLU A CA 1
ATOM 720 C C . GLU A 1 92 ? 17.851 -9.175 -20.566 1.00 60.41 92 GLU A C 1
ATOM 722 O O . GLU A 1 92 ? 18.336 -9.446 -19.470 1.00 60.41 92 GLU A O 1
ATOM 727 N N . PHE A 1 93 ? 17.090 -10.044 -21.232 1.00 74.56 93 PHE A N 1
ATOM 728 C CA . PHE A 1 93 ? 16.643 -11.319 -20.675 1.00 74.56 93 PHE A CA 1
ATOM 729 C C . PHE A 1 93 ? 17.230 -12.485 -21.464 1.00 74.56 93 PHE A C 1
ATOM 731 O O . PHE A 1 93 ? 17.121 -12.526 -22.687 1.00 74.56 93 PHE A O 1
ATOM 738 N N . GLU A 1 94 ? 17.835 -13.438 -20.755 1.00 79.81 94 GLU A N 1
ATOM 739 C CA . GLU A 1 94 ? 18.413 -14.646 -21.355 1.00 79.81 94 GLU A CA 1
ATOM 740 C C . GLU A 1 94 ? 17.327 -15.661 -21.739 1.00 79.81 94 GLU A C 1
ATOM 742 O O . GLU A 1 94 ? 17.411 -16.291 -22.791 1.00 79.81 94 GLU A O 1
ATOM 747 N N . LYS A 1 95 ? 16.305 -15.824 -20.885 1.00 88.06 95 LYS A N 1
ATOM 748 C CA . LYS A 1 95 ? 15.266 -16.850 -21.033 1.00 88.06 95 LYS A CA 1
ATOM 749 C C . LYS A 1 95 ? 13.896 -16.374 -20.561 1.00 88.06 95 LYS A C 1
ATOM 751 O O . LYS A 1 95 ? 13.792 -15.636 -19.583 1.00 88.06 95 LYS A O 1
ATOM 756 N N . ALA A 1 96 ? 12.848 -16.858 -21.219 1.00 89.38 96 ALA A N 1
ATOM 757 C CA . ALA A 1 96 ? 11.455 -16.746 -20.807 1.00 89.38 96 ALA A CA 1
ATOM 758 C C . ALA A 1 96 ? 10.953 -18.125 -20.361 1.00 89.38 96 ALA A C 1
ATOM 760 O O . ALA A 1 96 ? 10.792 -19.029 -21.179 1.00 89.38 96 ALA A O 1
ATOM 761 N N . ILE A 1 97 ? 10.714 -18.288 -19.061 1.00 92.56 97 ILE A N 1
ATOM 762 C CA . ILE A 1 97 ? 10.278 -19.558 -18.472 1.00 92.56 97 ILE A CA 1
ATOM 763 C C . ILE A 1 97 ? 8.758 -19.521 -18.281 1.00 92.56 97 ILE A C 1
ATOM 765 O O . ILE A 1 97 ? 8.245 -18.616 -17.626 1.00 92.56 97 ILE A O 1
ATOM 769 N N . ILE A 1 98 ? 8.041 -20.495 -18.844 1.00 93.38 98 ILE A N 1
ATOM 770 C CA . ILE A 1 98 ? 6.571 -20.571 -18.821 1.00 93.38 98 ILE A CA 1
ATOM 771 C C . ILE A 1 98 ? 6.156 -21.915 -18.225 1.00 93.38 98 ILE A C 1
ATOM 773 O O . ILE A 1 98 ? 6.655 -22.941 -18.664 1.00 93.38 98 ILE A O 1
ATOM 777 N N . ASP A 1 99 ? 5.243 -21.944 -17.258 1.00 94.38 99 ASP A N 1
ATOM 778 C CA . ASP A 1 99 ? 4.770 -23.171 -16.589 1.00 94.38 99 ASP A CA 1
ATOM 779 C C . ASP A 1 99 ? 3.450 -23.736 -17.142 1.00 94.38 99 ASP A C 1
ATOM 781 O O . ASP A 1 99 ? 3.039 -24.838 -16.784 1.00 94.38 99 ASP A O 1
ATOM 785 N N . SER A 1 100 ? 2.813 -23.026 -18.074 1.00 93.62 100 SER A N 1
ATOM 786 C CA . SER A 1 100 ? 1.627 -23.485 -18.797 1.00 93.62 100 SER A CA 1
ATOM 787 C C . SER A 1 100 ? 1.973 -23.914 -20.222 1.00 93.62 100 SER A C 1
ATOM 789 O O . SER A 1 100 ? 2.361 -23.093 -21.053 1.00 93.62 100 SER A O 1
ATOM 791 N N . GLU A 1 101 ? 1.745 -25.190 -20.541 1.00 93.75 101 GLU A N 1
ATOM 792 C CA . GLU A 1 101 ? 1.980 -25.760 -21.877 1.00 93.75 101 GLU A CA 1
ATOM 793 C C . GLU A 1 101 ? 1.206 -25.008 -22.974 1.00 93.75 101 GLU A C 1
ATOM 795 O O . GLU A 1 101 ? 1.775 -24.611 -23.989 1.00 93.75 101 GLU A O 1
ATOM 800 N N . LYS A 1 102 ? -0.066 -24.677 -22.713 1.00 92.06 102 LYS A N 1
ATOM 801 C CA . LYS A 1 102 ? -0.904 -23.890 -23.633 1.00 92.06 102 LYS A CA 1
ATOM 802 C C . LYS A 1 102 ? -0.336 -22.491 -23.895 1.00 92.06 102 LYS A C 1
ATOM 804 O O . LYS A 1 102 ? -0.435 -21.990 -25.014 1.00 92.06 102 LYS A O 1
ATOM 809 N N . GLN A 1 103 ? 0.204 -21.823 -22.873 1.00 91.25 103 GLN A N 1
ATOM 810 C CA . GLN A 1 103 ? 0.802 -20.494 -23.043 1.00 91.25 103 GLN A CA 1
ATOM 811 C C . GLN A 1 103 ? 2.156 -20.575 -23.747 1.00 91.25 103 GLN A C 1
ATOM 813 O O . GLN A 1 103 ? 2.427 -19.753 -24.621 1.00 91.25 103 GLN A O 1
ATOM 818 N N . PHE A 1 104 ? 2.958 -21.594 -23.436 1.00 92.31 104 PHE A N 1
ATOM 819 C CA . PHE A 1 104 ? 4.220 -21.869 -24.114 1.00 92.31 104 PHE A CA 1
ATOM 820 C C . PHE A 1 104 ? 4.013 -22.029 -25.625 1.00 92.31 104 PHE A C 1
ATOM 822 O O . PHE A 1 104 ? 4.598 -21.279 -26.403 1.00 92.31 104 PHE A O 1
ATOM 829 N N . GLU A 1 105 ? 3.088 -22.896 -26.051 1.00 91.56 105 GLU A N 1
ATOM 830 C CA . GLU A 1 105 ? 2.772 -23.086 -27.474 1.00 91.56 105 GLU A CA 1
ATOM 831 C C . GLU A 1 105 ? 2.325 -21.788 -28.163 1.00 91.56 105 GLU A C 1
ATOM 833 O O . GLU A 1 105 ? 2.733 -21.503 -29.295 1.00 91.56 105 GLU A O 1
ATOM 838 N N . ARG A 1 106 ? 1.503 -20.971 -27.485 1.00 88.38 106 ARG A N 1
ATOM 839 C CA . ARG A 1 106 ? 1.023 -19.679 -28.009 1.00 88.38 106 ARG A CA 1
ATOM 840 C C . ARG A 1 106 ? 2.167 -18.686 -28.206 1.00 88.38 106 ARG A C 1
ATOM 842 O O . ARG A 1 106 ? 2.237 -18.061 -29.266 1.00 88.38 106 ARG A O 1
ATOM 849 N N . VAL A 1 107 ? 3.047 -18.553 -27.214 1.00 88.88 107 VAL A N 1
ATOM 850 C CA . VAL A 1 107 ? 4.215 -17.661 -27.256 1.00 88.88 107 VAL A CA 1
ATOM 851 C C . VAL A 1 107 ? 5.201 -18.113 -28.332 1.00 88.88 107 VAL A C 1
ATOM 853 O O . VAL A 1 107 ? 5.580 -17.310 -29.184 1.00 88.88 107 VAL A O 1
ATOM 856 N N . THR A 1 108 ? 5.549 -19.401 -28.364 1.00 89.50 108 THR A N 1
ATOM 857 C CA . THR A 1 108 ? 6.449 -19.975 -29.373 1.00 89.50 108 THR A CA 1
ATOM 858 C C . THR A 1 108 ? 5.902 -19.771 -30.783 1.00 89.50 108 THR A C 1
ATOM 860 O O . THR A 1 108 ? 6.613 -19.280 -31.658 1.00 89.50 108 THR A O 1
ATOM 863 N N . SER A 1 109 ? 4.614 -20.058 -31.002 1.00 87.75 109 SER A N 1
ATOM 864 C CA . SER A 1 109 ? 3.962 -19.843 -32.300 1.00 87.75 109 SER A CA 1
ATOM 865 C C . SER A 1 109 ? 3.968 -18.372 -32.721 1.00 87.75 109 SER A C 1
ATOM 867 O O . SER A 1 109 ? 4.052 -18.068 -33.912 1.00 87.75 109 SER A O 1
ATOM 869 N N . PHE A 1 110 ? 3.835 -17.445 -31.767 1.00 83.69 110 PHE A N 1
ATOM 870 C CA . PHE A 1 110 ? 3.914 -16.013 -32.041 1.00 83.69 110 PHE A CA 1
ATOM 871 C C . PHE A 1 110 ? 5.326 -15.615 -32.482 1.00 83.69 110 PHE A C 1
ATOM 873 O O . PHE A 1 110 ? 5.468 -15.051 -33.568 1.00 83.69 110 PHE A O 1
ATOM 880 N N . PHE A 1 111 ? 6.357 -15.974 -31.711 1.00 82.31 111 PHE A N 1
ATOM 881 C CA . PHE A 1 111 ? 7.742 -15.636 -32.045 1.00 82.31 111 PHE A CA 1
ATOM 882 C C . PHE A 1 111 ? 8.233 -16.302 -33.329 1.00 82.31 111 PHE A C 1
ATOM 884 O O . PHE A 1 111 ? 8.902 -15.648 -34.118 1.00 82.31 111 PHE A O 1
ATOM 891 N N . GLN A 1 112 ? 7.806 -17.526 -33.645 1.00 85.56 112 GLN A N 1
ATOM 892 C CA . GLN A 1 112 ? 8.110 -18.151 -34.940 1.00 85.56 112 GLN A CA 1
ATOM 893 C C . GLN A 1 112 ? 7.662 -17.308 -36.146 1.00 85.56 112 GLN A C 1
ATOM 895 O O . GLN A 1 112 ? 8.257 -17.407 -37.219 1.00 85.56 112 GLN A O 1
ATOM 900 N N . ARG A 1 113 ? 6.613 -16.487 -35.995 1.00 76.81 113 ARG A N 1
ATOM 901 C CA . ARG A 1 113 ? 6.120 -15.604 -37.062 1.00 76.81 113 ARG A CA 1
ATOM 902 C C . ARG A 1 113 ? 6.772 -14.224 -37.042 1.00 76.81 113 ARG A C 1
ATOM 904 O O . ARG A 1 113 ? 7.009 -13.674 -38.115 1.00 76.81 113 ARG A O 1
ATOM 911 N N . THR A 1 114 ? 7.013 -13.663 -35.858 1.00 72.88 114 THR A N 1
ATOM 912 C CA . THR A 1 114 ? 7.429 -12.258 -35.690 1.00 72.88 114 THR A CA 1
ATOM 913 C C . THR A 1 114 ? 8.929 -12.087 -35.451 1.00 72.88 114 THR A C 1
ATOM 915 O O . THR A 1 114 ? 9.524 -11.183 -36.027 1.00 72.88 114 THR A O 1
ATOM 918 N N . ALA A 1 115 ? 9.548 -12.968 -34.664 1.00 73.31 115 ALA A N 1
ATOM 919 C CA . ALA A 1 115 ? 10.956 -12.908 -34.264 1.00 73.31 115 ALA A CA 1
ATOM 920 C C . ALA A 1 115 ? 11.518 -14.328 -34.007 1.00 73.31 115 ALA A C 1
ATOM 922 O O . ALA A 1 115 ? 11.625 -14.753 -32.851 1.00 73.31 115 ALA A O 1
ATOM 923 N N . PRO A 1 116 ? 11.825 -15.110 -35.065 1.00 79.44 116 PRO A N 1
ATOM 924 C CA . PRO A 1 116 ? 12.255 -16.506 -34.936 1.00 79.44 116 PRO A CA 1
ATOM 925 C C . PRO A 1 116 ? 13.498 -16.705 -34.060 1.00 79.44 116 PRO A C 1
ATOM 927 O O . PRO A 1 116 ? 13.636 -17.740 -33.418 1.00 79.44 116 PRO A O 1
ATOM 930 N N . GLU A 1 117 ? 14.382 -15.711 -34.004 1.00 76.50 117 GLU A N 1
ATOM 931 C CA . GLU A 1 117 ? 15.598 -15.700 -33.188 1.00 76.50 117 GLU A CA 1
ATOM 932 C C . GLU A 1 117 ? 15.340 -15.719 -31.673 1.00 76.50 117 GLU A C 1
ATOM 934 O O . GLU A 1 117 ? 16.231 -16.076 -30.909 1.00 76.50 117 GLU A O 1
ATOM 939 N N . LEU A 1 118 ? 14.132 -15.354 -31.232 1.00 79.25 118 LEU A N 1
ATOM 940 C CA . LEU A 1 118 ? 13.744 -15.336 -29.818 1.00 79.25 118 LEU A CA 1
ATOM 941 C C . LEU A 1 118 ? 13.130 -16.663 -29.354 1.00 79.25 118 LEU A C 1
ATOM 943 O O . LEU A 1 118 ? 12.954 -16.868 -28.155 1.00 79.25 118 LEU A O 1
ATOM 947 N N . VAL A 1 119 ? 12.806 -17.568 -30.285 1.00 85.31 119 VAL A N 1
ATOM 948 C CA . VAL A 1 119 ? 12.132 -18.842 -29.987 1.00 85.31 119 VAL A CA 1
ATOM 949 C C . VAL A 1 119 ? 12.980 -19.729 -29.079 1.00 85.31 119 VAL A C 1
ATOM 951 O O . VAL A 1 119 ? 12.447 -20.295 -28.126 1.00 85.31 119 VAL A O 1
ATOM 954 N N . ASP A 1 120 ? 14.289 -19.794 -29.329 1.00 85.31 120 ASP A N 1
ATOM 955 C CA . ASP A 1 120 ? 15.228 -20.615 -28.552 1.00 85.31 120 ASP A CA 1
ATOM 956 C C . ASP A 1 120 ? 15.384 -20.130 -27.099 1.00 85.31 120 ASP A C 1
ATOM 958 O O . ASP A 1 120 ? 15.844 -20.877 -26.238 1.00 85.31 120 ASP A O 1
ATOM 962 N N . GLY A 1 121 ? 14.978 -18.890 -26.808 1.00 85.81 121 GLY A N 1
ATOM 963 C CA . GLY A 1 121 ? 14.978 -18.324 -25.462 1.00 85.81 121 GLY A CA 1
ATOM 964 C C . GLY A 1 121 ? 13.735 -18.665 -24.634 1.00 85.81 121 GLY A C 1
ATOM 965 O O . GLY A 1 121 ? 13.676 -18.285 -23.467 1.00 85.81 121 GLY A O 1
ATOM 966 N N . VAL A 1 122 ? 12.728 -19.346 -25.193 1.00 90.56 122 VAL A N 1
ATOM 967 C CA . VAL A 1 122 ? 11.493 -19.702 -24.473 1.00 90.56 122 VAL A CA 1
ATOM 968 C C . VAL A 1 122 ? 11.567 -21.152 -23.991 1.00 90.56 122 VAL A C 1
ATOM 970 O O . VAL A 1 122 ? 11.731 -22.071 -24.790 1.00 90.56 122 VAL A O 1
ATOM 973 N N . GLU A 1 123 ? 11.388 -21.381 -22.688 1.00 93.56 123 GLU A N 1
ATOM 974 C CA . GLU A 1 123 ? 11.458 -22.710 -22.067 1.00 93.56 123 GLU A CA 1
ATOM 975 C C . GLU A 1 123 ? 10.168 -23.060 -21.310 1.00 93.56 123 GLU A C 1
ATOM 977 O O . GLU A 1 123 ? 9.659 -22.280 -20.502 1.00 93.56 123 GLU A O 1
ATOM 982 N N . LEU A 1 124 ? 9.665 -24.280 -21.528 1.00 95.56 124 LEU A N 1
ATOM 983 C CA . LEU A 1 124 ? 8.566 -24.844 -20.745 1.00 95.56 124 LEU A CA 1
ATOM 984 C C . LEU A 1 124 ? 9.101 -25.397 -19.421 1.00 95.56 124 LEU A C 1
ATOM 986 O O . LEU A 1 124 ? 9.882 -26.353 -19.386 1.00 95.56 124 LEU A O 1
ATOM 990 N N . TYR A 1 125 ? 8.634 -24.828 -18.320 1.00 96.50 125 TYR A N 1
ATOM 991 C CA . TYR A 1 125 ? 8.930 -25.280 -16.977 1.00 96.50 125 TYR A CA 1
ATOM 992 C C . TYR A 1 125 ? 8.174 -26.571 -16.648 1.00 96.50 125 TYR A C 1
ATOM 994 O O . TYR A 1 125 ? 6.952 -26.632 -16.719 1.00 96.50 125 TYR A O 1
ATOM 1002 N N . LYS A 1 126 ? 8.920 -27.611 -16.258 1.00 94.62 126 LYS A N 1
ATOM 1003 C CA . LYS A 1 126 ? 8.394 -28.944 -15.893 1.00 94.62 126 LYS A CA 1
ATOM 1004 C C . LYS A 1 126 ? 8.767 -29.360 -14.465 1.00 94.62 126 LYS A C 1
ATOM 1006 O O . LYS A 1 126 ? 8.846 -30.548 -14.159 1.00 94.62 126 LYS A O 1
ATOM 1011 N N . GLY A 1 127 ? 9.110 -28.394 -13.612 1.00 92.81 127 GLY A N 1
ATOM 1012 C CA . GLY A 1 127 ? 9.490 -28.670 -12.228 1.00 92.81 127 GLY A CA 1
ATOM 1013 C C . GLY A 1 127 ? 8.284 -29.018 -11.354 1.00 92.81 127 GLY A C 1
ATOM 1014 O O . GLY A 1 127 ? 7.169 -28.595 -11.629 1.00 92.81 127 GLY A O 1
ATOM 1015 N N . ASN A 1 128 ? 8.520 -29.771 -10.276 1.00 93.25 128 ASN A N 1
ATOM 1016 C CA . ASN A 1 128 ? 7.459 -30.162 -9.335 1.00 93.25 128 ASN A CA 1
ATOM 1017 C C . ASN A 1 128 ? 7.025 -29.026 -8.395 1.00 93.25 128 ASN A C 1
ATOM 1019 O O . ASN A 1 128 ? 5.923 -29.070 -7.863 1.00 93.25 128 ASN A O 1
ATOM 1023 N N . LYS A 1 129 ? 7.906 -28.052 -8.137 1.00 94.31 129 LYS A N 1
ATOM 1024 C CA . LYS A 1 129 ? 7.574 -26.849 -7.362 1.00 94.31 129 LYS A CA 1
ATOM 1025 C C . LYS A 1 129 ? 6.964 -25.795 -8.286 1.00 94.31 129 LYS A C 1
ATOM 1027 O O . LYS A 1 129 ? 7.486 -25.688 -9.395 1.00 94.31 129 LYS A O 1
ATOM 1032 N N . PRO A 1 130 ? 5.969 -25.002 -7.860 1.00 95.00 130 PRO A N 1
ATOM 1033 C CA . PRO A 1 130 ? 5.501 -23.832 -8.604 1.00 95.00 130 PRO A CA 1
ATOM 1034 C C . PRO A 1 130 ? 6.655 -22.941 -9.084 1.00 95.00 130 PRO A C 1
ATOM 1036 O O . PRO A 1 130 ? 7.694 -22.835 -8.423 1.00 95.00 130 PRO A O 1
ATOM 1039 N N . LEU A 1 131 ? 6.494 -22.337 -10.265 1.00 94.94 131 LEU A N 1
ATOM 1040 C CA . LEU A 1 131 ? 7.563 -21.584 -10.923 1.00 94.94 131 LEU A CA 1
ATOM 1041 C C . LEU A 1 131 ? 8.042 -20.400 -10.071 1.00 94.94 131 LEU A C 1
ATOM 1043 O O . LEU A 1 131 ? 9.251 -20.210 -9.930 1.00 94.94 131 LEU A O 1
ATOM 1047 N N . PHE A 1 132 ? 7.113 -19.639 -9.492 1.00 95.31 132 PHE A N 1
ATOM 1048 C CA . PHE A 1 132 ? 7.434 -18.465 -8.679 1.00 95.31 132 PHE A CA 1
ATOM 1049 C C . PHE A 1 132 ? 8.036 -18.852 -7.327 1.00 95.31 132 PHE A C 1
ATOM 1051 O O . PHE A 1 132 ? 9.078 -18.300 -6.974 1.00 95.31 132 PHE A O 1
ATOM 1058 N N . GLU A 1 133 ? 7.508 -19.882 -6.657 1.00 94.50 133 GLU A N 1
ATOM 1059 C CA . GLU A 1 133 ? 8.093 -20.428 -5.422 1.00 94.50 133 GLU A CA 1
ATOM 1060 C C . GLU A 1 133 ? 9.554 -20.861 -5.628 1.00 94.50 133 GLU A C 1
ATOM 1062 O O . GLU A 1 133 ? 10.427 -20.555 -4.814 1.00 94.50 133 GLU A O 1
ATOM 1067 N N . LYS A 1 134 ? 9.865 -21.544 -6.743 1.00 93.62 134 LYS A N 1
ATOM 1068 C CA . LYS A 1 134 ? 11.238 -21.995 -7.036 1.00 93.62 134 LYS A CA 1
ATOM 1069 C C . LYS A 1 134 ? 12.241 -20.835 -7.060 1.00 93.62 134 LYS A C 1
ATOM 1071 O O . LYS A 1 134 ? 13.389 -21.031 -6.660 1.00 93.62 134 LYS A O 1
ATOM 1076 N N . TRP A 1 135 ? 11.821 -19.671 -7.546 1.00 93.50 135 TRP A N 1
ATOM 1077 C CA . TRP A 1 135 ? 12.655 -18.475 -7.674 1.00 93.50 135 TRP A CA 1
ATOM 1078 C C . TRP A 1 135 ? 12.374 -17.418 -6.598 1.00 93.50 135 TRP A C 1
ATOM 1080 O O . TRP A 1 135 ? 12.932 -16.329 -6.683 1.00 93.50 135 TRP A O 1
ATOM 1090 N N . ARG A 1 136 ? 11.554 -17.743 -5.586 1.00 93.50 136 ARG A N 1
ATOM 1091 C CA . ARG A 1 136 ? 11.138 -16.841 -4.496 1.00 93.50 136 ARG A CA 1
ATOM 1092 C C . ARG A 1 136 ? 10.516 -15.528 -4.991 1.00 93.50 136 ARG A C 1
ATOM 1094 O O . ARG A 1 136 ? 10.657 -14.489 -4.360 1.00 93.50 136 ARG A O 1
ATOM 1101 N N . ILE A 1 137 ? 9.823 -15.580 -6.129 1.00 93.88 137 ILE A N 1
ATOM 1102 C CA . ILE A 1 137 ? 9.123 -14.417 -6.692 1.00 93.88 137 ILE A CA 1
ATOM 1103 C C . ILE A 1 137 ? 7.864 -14.111 -5.874 1.00 93.88 137 ILE A C 1
ATOM 1105 O O . ILE A 1 137 ? 7.547 -12.943 -5.691 1.00 93.88 137 ILE A O 1
ATOM 1109 N N . ASP A 1 138 ? 7.191 -15.136 -5.342 1.00 91.94 138 ASP A N 1
ATOM 1110 C CA . ASP A 1 138 ? 6.003 -14.954 -4.495 1.00 91.94 138 ASP A CA 1
ATOM 1111 C C . ASP A 1 138 ? 6.328 -14.098 -3.259 1.00 91.94 138 ASP A C 1
ATOM 1113 O O . ASP A 1 138 ? 5.620 -13.139 -2.969 1.00 91.94 138 ASP A O 1
ATOM 1117 N N . GLU A 1 139 ? 7.467 -14.362 -2.608 1.00 92.12 139 GLU A N 1
ATOM 1118 C CA . GLU A 1 139 ? 7.944 -13.574 -1.463 1.00 92.12 139 GLU A CA 1
ATOM 1119 C C . GLU A 1 139 ? 8.226 -12.110 -1.844 1.00 92.12 139 GLU A C 1
ATOM 1121 O O . GLU A 1 139 ? 7.894 -11.193 -1.095 1.00 92.12 139 GLU A O 1
ATOM 1126 N N . GLU A 1 140 ? 8.810 -11.865 -3.023 1.00 91.38 140 GLU A N 1
ATOM 1127 C CA . GLU A 1 140 ? 9.034 -10.501 -3.515 1.00 91.38 140 GLU A CA 1
ATOM 1128 C C . GLU A 1 140 ? 7.710 -9.792 -3.827 1.00 91.38 140 GLU A C 1
ATOM 1130 O O . GLU A 1 140 ? 7.572 -8.619 -3.482 1.00 91.38 140 GLU A O 1
ATOM 1135 N N . ILE A 1 141 ? 6.729 -10.481 -4.423 1.00 91.38 141 ILE A N 1
ATOM 1136 C CA . ILE A 1 141 ? 5.396 -9.921 -4.696 1.00 91.38 141 ILE A CA 1
ATOM 1137 C C . ILE A 1 141 ? 4.710 -9.540 -3.383 1.00 91.38 141 ILE A C 1
ATOM 1139 O O . ILE A 1 141 ? 4.267 -8.401 -3.247 1.00 91.38 141 ILE A O 1
ATOM 1143 N N . GLU A 1 142 ? 4.676 -10.434 -2.394 1.00 90.69 142 GLU A N 1
ATOM 1144 C CA . GLU A 1 142 ? 4.112 -10.130 -1.072 1.00 90.69 142 GLU A CA 1
ATOM 1145 C C . GLU A 1 142 ? 4.838 -8.952 -0.409 1.00 90.69 142 GLU A C 1
ATOM 1147 O O . GLU A 1 142 ? 4.204 -8.054 0.151 1.00 90.69 142 GLU A O 1
ATOM 1152 N N . SER A 1 143 ? 6.167 -8.876 -0.559 1.00 92.50 143 SER A N 1
ATOM 1153 C CA . SER A 1 143 ? 6.955 -7.768 -0.013 1.00 92.50 143 SER A CA 1
ATOM 1154 C C . SER A 1 143 ? 6.573 -6.396 -0.585 1.00 92.50 143 SER A C 1
ATOM 1156 O O . SER A 1 143 ? 6.770 -5.378 0.083 1.00 92.50 143 SER A O 1
ATOM 1158 N N . THR A 1 144 ? 5.976 -6.343 -1.784 1.00 93.62 144 THR A N 1
ATOM 1159 C CA . THR A 1 144 ? 5.503 -5.087 -2.392 1.00 93.62 144 THR A CA 1
ATOM 1160 C C . THR A 1 144 ? 4.303 -4.471 -1.669 1.00 93.62 144 THR A C 1
ATOM 1162 O O . THR A 1 144 ? 4.022 -3.288 -1.863 1.00 93.62 144 THR A O 1
ATOM 1165 N N . LEU A 1 145 ? 3.618 -5.230 -0.809 1.00 93.06 145 LEU A N 1
ATOM 1166 C CA . LEU A 1 145 ? 2.537 -4.722 0.038 1.00 93.06 145 LEU A CA 1
ATOM 1167 C C . LEU A 1 145 ? 3.053 -4.186 1.378 1.00 93.06 145 LEU A C 1
ATOM 1169 O O . LEU A 1 145 ? 2.374 -3.395 2.032 1.00 93.06 145 LEU A O 1
ATOM 1173 N N . ASN A 1 146 ? 4.275 -4.551 1.774 1.00 94.69 146 ASN A N 1
ATOM 1174 C CA . ASN A 1 146 ? 4.847 -4.097 3.035 1.00 94.69 146 ASN A CA 1
ATOM 1175 C C . ASN A 1 146 ? 5.102 -2.590 3.008 1.00 94.69 146 ASN A C 1
ATOM 1177 O O . ASN A 1 146 ? 5.673 -2.054 2.054 1.00 94.69 146 ASN A O 1
ATOM 1181 N N . ARG A 1 147 ? 4.738 -1.911 4.099 1.00 94.19 147 ARG A N 1
ATOM 1182 C CA . ARG A 1 147 ? 5.029 -0.484 4.305 1.00 94.19 147 ARG A CA 1
ATOM 1183 C C . ARG A 1 147 ? 6.534 -0.201 4.410 1.00 94.19 147 ARG A C 1
ATOM 1185 O O . ARG A 1 147 ? 6.991 0.851 3.977 1.00 94.19 147 ARG A O 1
ATOM 1192 N N . ARG A 1 148 ? 7.302 -1.135 4.981 1.00 95.88 148 ARG A N 1
ATOM 1193 C CA . ARG A 1 148 ? 8.751 -1.028 5.206 1.00 95.88 148 ARG A CA 1
ATOM 1194 C C . ARG A 1 148 ? 9.535 -1.893 4.218 1.00 95.88 148 ARG A C 1
ATOM 1196 O O . ARG A 1 148 ? 9.165 -3.043 3.994 1.00 95.88 148 ARG A O 1
ATOM 1203 N N . VAL A 1 149 ? 10.642 -1.361 3.700 1.00 96.19 149 VAL A N 1
ATOM 1204 C CA . VAL A 1 149 ? 11.587 -2.074 2.822 1.00 96.19 149 VAL A CA 1
ATOM 1205 C C . VAL A 1 149 ? 12.998 -1.948 3.387 1.00 96.19 149 VAL A C 1
ATOM 1207 O O . VAL A 1 149 ? 13.526 -0.845 3.480 1.00 96.19 149 VAL A O 1
ATOM 1210 N N . ASP A 1 150 ? 13.615 -3.059 3.777 1.00 94.75 150 ASP A N 1
ATOM 1211 C CA . ASP A 1 150 ? 14.961 -3.044 4.357 1.00 94.75 150 ASP A CA 1
ATOM 1212 C C . ASP A 1 150 ? 16.052 -2.861 3.290 1.00 94.75 150 ASP A C 1
ATOM 1214 O O . ASP A 1 150 ? 15.987 -3.420 2.196 1.00 94.75 150 ASP A O 1
ATOM 1218 N N . LEU A 1 151 ? 17.085 -2.089 3.632 1.00 94.44 151 LEU A N 1
ATOM 1219 C CA . LEU A 1 151 ? 18.255 -1.837 2.792 1.00 94.44 151 LEU A CA 1
ATOM 1220 C C . LEU A 1 151 ? 19.430 -2.742 3.203 1.00 94.44 151 LEU A C 1
ATOM 1222 O O . LEU A 1 151 ? 19.582 -3.054 4.389 1.00 94.44 151 LEU A O 1
ATOM 1226 N N . PRO A 1 152 ? 20.343 -3.098 2.276 1.00 89.88 152 PRO A N 1
ATOM 1227 C CA . PRO A 1 152 ? 21.495 -3.956 2.573 1.00 89.88 152 PRO A CA 1
ATOM 1228 C C . PRO A 1 152 ? 22.399 -3.441 3.701 1.00 89.88 152 PRO A C 1
ATOM 1230 O O . PRO A 1 152 ? 22.966 -4.236 4.449 1.00 89.88 152 PRO A O 1
ATOM 1233 N N . SER A 1 153 ? 22.538 -2.119 3.845 1.00 85.69 153 SER A N 1
ATOM 1234 C CA . SER A 1 153 ? 23.325 -1.513 4.929 1.00 85.69 153 SER A CA 1
ATOM 1235 C C . SER A 1 153 ? 22.626 -1.480 6.296 1.00 85.69 153 SER A C 1
ATOM 1237 O O . SER A 1 153 ? 23.210 -0.964 7.245 1.00 85.69 153 SER A O 1
ATOM 1239 N N . GLY A 1 154 ? 21.407 -2.013 6.430 1.00 86.06 154 GLY A N 1
ATOM 1240 C CA . GLY A 1 154 ? 20.643 -2.020 7.685 1.00 86.06 154 GLY A CA 1
ATOM 1241 C C . GLY A 1 154 ? 19.782 -0.773 7.925 1.00 86.06 154 GLY A C 1
ATOM 1242 O O . GLY A 1 154 ? 19.140 -0.672 8.970 1.00 86.06 154 GLY A O 1
ATOM 1243 N N . GLY A 1 155 ? 19.759 0.157 6.965 1.00 92.31 155 GLY A N 1
ATOM 1244 C CA . GLY A 1 155 ? 18.712 1.173 6.863 1.00 92.31 155 GLY A CA 1
ATOM 1245 C C . GLY A 1 155 ? 17.416 0.589 6.297 1.00 92.31 155 GLY A C 1
ATOM 1246 O O . GLY A 1 155 ? 17.355 -0.598 5.984 1.00 92.31 155 GLY A O 1
ATOM 1247 N N . TYR A 1 156 ? 16.382 1.407 6.147 1.00 95.62 156 TYR A N 1
ATOM 1248 C CA . TYR A 1 156 ? 15.117 0.988 5.546 1.00 95.62 156 TYR A CA 1
ATOM 1249 C C . TYR A 1 156 ? 14.359 2.174 4.945 1.00 95.62 156 TYR A C 1
ATOM 1251 O O . TYR A 1 156 ? 14.542 3.317 5.360 1.00 95.62 156 TYR A O 1
ATOM 1259 N N . LEU A 1 157 ? 13.501 1.880 3.972 1.00 97.06 157 LEU A N 1
ATOM 1260 C CA . LEU A 1 157 ? 12.520 2.799 3.413 1.00 97.06 157 LEU A CA 1
ATOM 1261 C C . LEU A 1 157 ? 11.167 2.583 4.084 1.00 97.06 157 LEU A C 1
ATOM 1263 O O . LEU A 1 157 ? 10.798 1.445 4.391 1.00 97.06 157 LEU A O 1
ATOM 1267 N N . VAL A 1 158 ? 10.411 3.659 4.238 1.00 97.56 158 VAL A N 1
ATOM 1268 C CA . VAL A 1 158 ? 8.995 3.637 4.605 1.00 97.56 158 VAL A CA 1
ATOM 1269 C C . VAL A 1 158 ? 8.214 4.279 3.468 1.00 97.56 158 VAL A C 1
ATOM 1271 O O . VAL A 1 158 ? 8.512 5.402 3.082 1.00 97.56 158 VAL A O 1
ATOM 1274 N N . ILE A 1 159 ? 7.252 3.551 2.902 1.00 96.94 159 ILE A N 1
ATOM 1275 C CA . ILE A 1 159 ? 6.448 4.015 1.766 1.00 96.94 159 ILE A CA 1
ATOM 1276 C C . ILE A 1 159 ? 5.026 4.273 2.254 1.00 96.94 159 ILE A C 1
ATOM 1278 O O . ILE A 1 159 ? 4.305 3.330 2.593 1.00 96.94 159 ILE A O 1
ATOM 1282 N N . ASP A 1 160 ? 4.627 5.540 2.246 1.00 94.56 160 ASP A N 1
ATOM 1283 C CA . ASP A 1 160 ? 3.299 6.004 2.629 1.00 94.56 160 ASP A CA 1
ATOM 1284 C C . ASP A 1 160 ? 2.557 6.574 1.425 1.00 94.56 160 ASP A C 1
ATOM 1286 O O . ASP A 1 160 ? 3.107 7.305 0.601 1.00 94.56 160 ASP A O 1
ATOM 1290 N N . TYR A 1 161 ? 1.274 6.251 1.333 1.00 91.56 161 TYR A N 1
ATOM 1291 C CA . TYR A 1 161 ? 0.413 6.740 0.268 1.00 91.56 161 TYR A CA 1
ATOM 1292 C C . TYR A 1 161 ? -0.549 7.753 0.871 1.00 91.56 161 TYR A C 1
ATOM 1294 O O . TYR A 1 161 ? -1.348 7.397 1.738 1.00 91.56 161 TYR A O 1
ATOM 1302 N N . ALA A 1 162 ? -0.464 8.994 0.410 1.00 89.94 162 ALA A N 1
ATOM 1303 C CA . ALA A 1 162 ? -1.467 10.012 0.669 1.00 89.94 162 ALA A CA 1
ATOM 1304 C C . ALA A 1 162 ? -2.438 10.096 -0.519 1.00 89.94 162 ALA A C 1
ATOM 1306 O O . ALA A 1 162 ? -2.237 9.459 -1.553 1.00 89.94 162 ALA A O 1
ATOM 1307 N N . GLU A 1 163 ? -3.479 10.915 -0.387 1.00 85.62 163 GLU A N 1
ATOM 1308 C CA . GLU A 1 163 ? -4.526 11.068 -1.405 1.00 85.62 163 GLU A CA 1
ATOM 1309 C C . GLU A 1 163 ? -3.977 11.511 -2.774 1.00 85.62 163 GLU A C 1
ATOM 1311 O O . GLU A 1 163 ? -4.367 10.981 -3.810 1.00 85.62 163 GLU A O 1
ATOM 1316 N N . ALA A 1 164 ? -3.049 12.472 -2.787 1.00 89.00 164 ALA A N 1
ATOM 1317 C CA . ALA A 1 164 ? -2.555 13.089 -4.022 1.00 89.00 164 ALA A CA 1
ATOM 1318 C C . ALA A 1 164 ? -1.108 12.717 -4.386 1.00 89.00 164 ALA A C 1
ATOM 1320 O O . ALA A 1 164 ? -0.660 12.987 -5.504 1.00 89.00 164 ALA A O 1
ATOM 1321 N N . LEU A 1 165 ? -0.349 12.159 -3.440 1.00 94.31 165 LEU A N 1
ATOM 1322 C CA . LEU A 1 165 ? 1.081 11.906 -3.600 1.00 94.31 165 LEU A CA 1
ATOM 1323 C C . LEU A 1 165 ? 1.541 10.709 -2.769 1.00 94.31 165 LEU A C 1
ATOM 1325 O O . LEU A 1 165 ? 0.926 10.348 -1.770 1.00 94.31 165 LEU A O 1
ATOM 1329 N N . THR A 1 166 ? 2.657 10.111 -3.174 1.00 96.00 166 THR A N 1
ATOM 1330 C CA . THR A 1 166 ? 3.335 9.060 -2.403 1.00 96.00 166 THR A CA 1
ATOM 1331 C C . THR A 1 166 ? 4.571 9.637 -1.722 1.00 96.00 166 THR A C 1
ATOM 1333 O O . THR A 1 166 ? 5.362 10.329 -2.365 1.00 96.00 166 THR A O 1
ATOM 1336 N N . VAL A 1 167 ? 4.744 9.343 -0.436 1.00 96.62 167 VAL A N 1
ATOM 1337 C CA . VAL A 1 167 ? 5.901 9.751 0.366 1.00 96.62 167 VAL A CA 1
ATOM 1338 C C . VAL A 1 167 ? 6.793 8.538 0.608 1.00 96.62 167 VAL A C 1
ATOM 1340 O O . VAL A 1 167 ? 6.310 7.460 0.951 1.00 96.62 167 VAL A O 1
ATOM 1343 N N . ILE A 1 168 ? 8.099 8.707 0.422 1.00 97.69 168 ILE A N 1
ATOM 1344 C CA . ILE A 1 168 ? 9.109 7.700 0.746 1.00 97.69 168 ILE A CA 1
ATOM 1345 C C . ILE A 1 168 ? 10.079 8.309 1.753 1.00 97.69 168 ILE A C 1
ATOM 1347 O O . ILE A 1 168 ? 10.791 9.247 1.413 1.00 97.69 168 ILE A O 1
ATOM 1351 N N . ASP A 1 169 ? 10.129 7.759 2.958 1.00 97.19 169 ASP A N 1
ATOM 1352 C CA . ASP A 1 169 ? 11.043 8.180 4.022 1.00 97.19 169 ASP A CA 1
ATOM 1353 C C . ASP A 1 169 ? 12.225 7.206 4.153 1.00 97.19 169 ASP A C 1
ATOM 1355 O O . ASP A 1 169 ? 12.055 5.984 4.054 1.00 97.19 169 ASP A O 1
ATOM 1359 N N . VAL A 1 170 ? 13.433 7.738 4.355 1.00 95.88 170 VAL A N 1
ATOM 1360 C CA . VAL A 1 170 ? 14.684 6.971 4.419 1.00 95.88 170 VAL A CA 1
ATOM 1361 C C . VAL A 1 170 ? 15.260 7.005 5.828 1.00 95.88 170 VAL A C 1
ATOM 1363 O O . VAL A 1 170 ? 15.685 8.038 6.332 1.00 95.88 170 VAL A O 1
ATOM 1366 N N . ASN A 1 171 ? 15.415 5.826 6.426 1.00 94.38 171 ASN A N 1
ATOM 1367 C CA . ASN A 1 171 ? 15.965 5.669 7.767 1.00 94.38 171 ASN A CA 1
ATOM 1368 C C . ASN A 1 171 ? 17.295 4.907 7.750 1.00 94.38 171 ASN A C 1
ATOM 1370 O O . ASN A 1 171 ? 17.457 3.913 7.043 1.00 94.38 171 ASN A O 1
ATOM 1374 N N . SER A 1 172 ? 18.253 5.322 8.584 1.00 87.12 172 SER A N 1
ATOM 1375 C CA . SER A 1 172 ? 19.563 4.658 8.723 1.00 87.12 172 SER A CA 1
ATOM 1376 C C . SER A 1 172 ? 19.544 3.411 9.614 1.00 87.12 172 SER A C 1
ATOM 1378 O O . SER A 1 172 ? 20.507 2.642 9.607 1.00 87.12 172 SER A O 1
ATOM 1380 N N . GLY A 1 173 ? 18.454 3.177 10.355 1.00 82.69 173 GLY A N 1
ATOM 1381 C CA . GLY A 1 173 ? 18.305 2.025 11.247 1.00 82.69 173 GLY A CA 1
ATOM 1382 C C . GLY A 1 173 ? 19.381 1.962 12.341 1.00 82.69 173 GLY A C 1
ATOM 1383 O O . GLY A 1 173 ? 19.911 2.979 12.783 1.00 82.69 173 GLY A O 1
ATOM 1384 N N . SER A 1 174 ? 19.737 0.752 12.787 1.00 67.94 174 SER A N 1
ATOM 1385 C CA . SER A 1 174 ? 20.775 0.535 13.814 1.00 67.94 174 SER A CA 1
ATOM 1386 C C . SER A 1 174 ? 22.209 0.724 13.298 1.00 67.94 174 SER A C 1
ATOM 1388 O O . SER A 1 174 ? 23.171 0.469 14.028 1.00 67.94 174 SER A O 1
ATOM 1390 N N . PHE A 1 175 ? 22.387 1.131 12.038 1.00 63.88 175 PHE A N 1
ATOM 1391 C CA . PHE A 1 175 ? 23.694 1.309 11.416 1.00 63.88 175 PHE A CA 1
ATOM 1392 C C . PHE A 1 175 ? 24.308 2.666 11.802 1.00 63.88 175 PHE A C 1
ATOM 1394 O O . PHE A 1 175 ? 24.534 3.556 10.986 1.00 63.88 175 PHE A O 1
ATOM 1401 N N . THR A 1 176 ? 24.609 2.830 13.090 1.00 55.47 176 THR A N 1
ATOM 1402 C CA . THR A 1 176 ? 25.302 4.005 13.626 1.00 55.47 176 THR A CA 1
ATOM 1403 C C . THR A 1 176 ? 26.813 3.750 13.642 1.00 55.47 176 THR A C 1
ATOM 1405 O O . THR A 1 176 ? 27.389 3.420 14.677 1.00 55.47 176 THR A O 1
ATOM 1408 N N . GLY A 1 177 ? 27.461 3.817 12.477 1.00 54.06 177 GLY A N 1
ATOM 1409 C CA . GLY A 1 177 ? 28.887 4.160 12.341 1.00 54.06 177 GLY A CA 1
ATOM 1410 C C . GLY A 1 177 ? 29.925 3.485 13.261 1.00 54.06 177 GLY A C 1
ATOM 1411 O O . GLY A 1 177 ? 30.913 4.129 13.598 1.00 54.06 177 GLY A O 1
ATOM 1412 N N . ARG A 1 178 ? 29.793 2.206 13.655 1.00 52.94 178 ARG A N 1
ATOM 1413 C CA . ARG A 1 178 ? 30.860 1.475 14.393 1.00 52.94 178 ARG A CA 1
ATOM 1414 C C . ARG A 1 178 ? 32.044 1.046 13.499 1.00 52.94 178 ARG A C 1
ATOM 1416 O O . ARG A 1 178 ? 32.712 0.053 13.779 1.00 52.94 178 ARG A O 1
ATOM 1423 N N . GLY A 1 179 ? 32.303 1.767 12.409 1.00 56.84 179 GLY A N 1
ATOM 1424 C CA . GLY A 1 179 ? 33.375 1.494 11.450 1.00 56.84 179 GLY A CA 1
ATOM 1425 C C . GLY A 1 179 ? 34.242 2.727 11.191 1.00 56.84 179 GLY A C 1
ATOM 1426 O O . GLY A 1 179 ? 33.867 3.839 11.531 1.00 56.84 179 GLY A O 1
ATOM 1427 N N . LYS A 1 180 ? 35.405 2.532 10.556 1.00 53.25 180 LYS A N 1
ATOM 1428 C CA . LYS A 1 180 ? 36.407 3.577 10.243 1.00 53.25 180 LYS A CA 1
ATOM 1429 C C . LYS A 1 180 ? 35.917 4.729 9.333 1.00 53.25 180 LYS A C 1
ATOM 1431 O O . LYS A 1 180 ? 36.702 5.635 9.072 1.00 53.25 180 LYS A O 1
ATOM 1436 N N . GLY A 1 181 ? 34.679 4.687 8.839 1.00 57.28 181 GLY A N 1
ATOM 1437 C CA . GLY A 1 181 ? 34.062 5.739 8.025 1.00 57.28 181 GLY A CA 1
ATOM 1438 C C . GLY A 1 181 ? 33.219 6.676 8.888 1.00 57.28 181 GLY A C 1
ATOM 1439 O O . GLY A 1 181 ? 32.504 6.229 9.782 1.00 57.28 181 GLY A O 1
ATOM 1440 N N . GLY A 1 182 ? 33.314 7.981 8.638 1.00 74.81 182 GLY A N 1
ATOM 1441 C CA . GLY A 1 182 ? 32.547 8.982 9.381 1.00 74.81 182 GLY A CA 1
ATOM 1442 C C . GLY A 1 182 ? 31.031 8.830 9.192 1.00 74.81 182 GLY A C 1
ATOM 1443 O O . GLY A 1 182 ? 30.563 8.239 8.216 1.00 74.81 182 GLY A O 1
ATOM 1444 N N . LEU A 1 183 ? 30.254 9.419 10.107 1.00 80.81 183 LEU A N 1
ATOM 1445 C CA . LEU A 1 183 ? 28.784 9.446 10.058 1.00 80.81 183 LEU A CA 1
ATOM 1446 C C . LEU A 1 183 ? 28.256 9.912 8.688 1.00 80.81 183 LEU A C 1
ATOM 1448 O O . LEU A 1 183 ? 27.337 9.322 8.131 1.00 80.81 183 LEU A O 1
ATOM 1452 N N . GLU A 1 184 ? 28.898 10.921 8.102 1.00 84.88 184 GLU A N 1
ATOM 1453 C CA . GLU A 1 184 ? 28.506 11.503 6.816 1.00 84.88 184 GLU A CA 1
ATOM 1454 C C . GLU A 1 184 ? 28.695 10.546 5.621 1.00 84.88 184 GLU A C 1
ATOM 1456 O O . GLU A 1 184 ? 27.891 10.538 4.687 1.00 84.88 184 GLU A O 1
ATOM 1461 N N . GLU A 1 185 ? 29.726 9.698 5.651 1.00 85.81 185 GLU A N 1
ATOM 1462 C CA . GLU A 1 185 ? 29.948 8.679 4.616 1.00 85.81 185 GLU A CA 1
ATOM 1463 C C . GLU A 1 185 ? 28.894 7.571 4.708 1.00 85.81 185 GLU A C 1
ATOM 1465 O O . GLU A 1 185 ? 28.359 7.130 3.690 1.00 85.81 185 GLU A O 1
ATOM 1470 N N . THR A 1 186 ? 28.545 7.187 5.938 1.00 86.81 186 THR A N 1
ATOM 1471 C CA . THR A 1 186 ? 27.480 6.222 6.222 1.00 86.81 186 THR A CA 1
ATOM 1472 C C . THR A 1 186 ? 26.129 6.715 5.703 1.00 86.81 186 THR A C 1
ATOM 1474 O O . THR A 1 186 ? 25.472 5.993 4.956 1.00 86.81 186 THR A O 1
ATOM 1477 N N . ILE A 1 187 ? 25.754 7.960 6.015 1.00 90.56 187 ILE A N 1
ATOM 1478 C CA . ILE A 1 187 ? 24.512 8.582 5.527 1.00 90.56 187 ILE A CA 1
ATOM 1479 C C . ILE A 1 187 ? 24.481 8.604 3.998 1.00 90.56 187 ILE A C 1
ATOM 1481 O O . ILE A 1 187 ? 23.505 8.185 3.381 1.00 90.56 187 ILE A O 1
ATOM 1485 N N . THR A 1 188 ? 25.581 9.029 3.372 1.00 91.06 188 THR A N 1
ATOM 1486 C CA . THR A 1 188 ? 25.667 9.086 1.906 1.00 91.06 188 THR A CA 1
ATOM 1487 C C . THR A 1 188 ? 25.491 7.702 1.283 1.00 91.06 188 THR A C 1
ATOM 1489 O O . THR A 1 188 ? 24.839 7.573 0.246 1.00 91.06 188 THR A O 1
ATOM 1492 N N . LYS A 1 189 ? 26.060 6.660 1.901 1.00 91.88 189 LYS A N 1
ATOM 1493 C CA . LYS A 1 189 ? 25.908 5.276 1.445 1.00 91.88 189 LYS A CA 1
ATOM 1494 C C . LYS A 1 189 ? 24.456 4.810 1.553 1.00 91.88 189 LYS A C 1
ATOM 1496 O O . LYS A 1 189 ? 23.921 4.334 0.556 1.00 91.88 189 LYS A O 1
ATOM 1501 N N . VAL A 1 190 ? 23.820 5.014 2.709 1.00 93.25 190 VAL A N 1
ATOM 1502 C CA . VAL A 1 190 ? 22.409 4.658 2.935 1.00 93.25 190 VAL A CA 1
ATOM 1503 C C . VAL A 1 190 ? 21.502 5.375 1.939 1.00 93.25 190 VAL A C 1
ATOM 1505 O O . VAL A 1 190 ? 20.719 4.714 1.274 1.00 93.25 190 VAL A O 1
ATOM 1508 N N . ASN A 1 191 ? 21.660 6.687 1.743 1.00 94.56 191 ASN A N 1
ATOM 1509 C CA . ASN A 1 191 ? 20.846 7.442 0.783 1.00 94.56 191 ASN A CA 1
ATOM 1510 C C . ASN A 1 191 ? 21.081 7.011 -0.675 1.00 94.56 191 ASN A C 1
ATOM 1512 O O . ASN A 1 191 ? 20.166 7.056 -1.491 1.00 94.56 191 ASN A O 1
ATOM 1516 N N . THR A 1 192 ? 22.299 6.582 -1.024 1.00 95.06 192 THR A N 1
ATOM 1517 C CA . THR A 1 192 ? 22.588 6.057 -2.369 1.00 95.06 192 THR A CA 1
ATOM 1518 C C . THR A 1 192 ? 21.879 4.716 -2.594 1.00 95.06 192 THR A C 1
ATOM 1520 O O . THR A 1 192 ? 21.247 4.539 -3.631 1.00 95.06 192 THR A O 1
ATOM 1523 N N . GLU A 1 193 ? 21.934 3.805 -1.615 1.00 95.62 193 GLU A N 1
ATOM 1524 C CA . GLU A 1 193 ? 21.203 2.526 -1.647 1.00 95.62 193 GLU A CA 1
ATOM 1525 C C . GLU A 1 193 ? 19.685 2.756 -1.655 1.00 95.62 193 GLU A C 1
ATOM 1527 O O . GLU A 1 193 ? 18.966 2.151 -2.447 1.00 95.62 193 GLU A O 1
ATOM 1532 N N . ALA A 1 194 ? 19.208 3.697 -0.840 1.00 96.44 194 ALA A N 1
ATOM 1533 C CA . ALA A 1 194 ? 17.815 4.115 -0.784 1.00 96.44 194 ALA A CA 1
ATOM 1534 C C . ALA A 1 194 ? 17.315 4.656 -2.126 1.00 96.44 194 ALA A C 1
ATOM 1536 O O . ALA A 1 194 ? 16.202 4.343 -2.525 1.00 96.44 194 ALA A O 1
ATOM 1537 N N . ALA A 1 195 ? 18.128 5.432 -2.848 1.00 95.75 195 ALA A N 1
ATOM 1538 C CA . ALA A 1 195 ? 17.757 5.950 -4.161 1.00 95.75 195 ALA A CA 1
ATOM 1539 C C . ALA A 1 195 ? 17.581 4.836 -5.206 1.00 95.75 195 ALA A C 1
ATOM 1541 O O . ALA A 1 195 ? 16.649 4.892 -6.009 1.00 95.75 195 ALA A O 1
ATOM 1542 N N . GLU A 1 196 ? 18.457 3.827 -5.206 1.00 96.25 196 GLU A N 1
ATOM 1543 C CA . GLU A 1 196 ? 18.329 2.667 -6.099 1.00 96.25 196 GLU A CA 1
ATOM 1544 C C . GLU A 1 196 ? 17.101 1.823 -5.736 1.00 96.25 196 GLU A C 1
ATOM 1546 O O . GLU A 1 196 ? 16.309 1.468 -6.615 1.00 96.25 196 GLU A O 1
ATOM 1551 N N . GLU A 1 197 ? 16.905 1.562 -4.442 1.00 96.56 197 GLU A N 1
ATOM 1552 C CA . GLU A 1 197 ? 15.795 0.748 -3.954 1.00 96.56 197 GLU A CA 1
ATOM 1553 C C . GLU A 1 197 ? 14.445 1.454 -4.113 1.00 96.56 197 GLU A C 1
ATOM 1555 O O . GLU A 1 197 ? 13.484 0.825 -4.545 1.00 96.56 197 GLU A O 1
ATOM 1560 N N . ALA A 1 198 ? 14.361 2.767 -3.877 1.00 96.62 198 ALA A N 1
ATOM 1561 C CA . ALA A 1 198 ? 13.144 3.540 -4.105 1.00 96.62 198 ALA A CA 1
ATOM 1562 C C . ALA A 1 198 ? 12.697 3.417 -5.566 1.00 96.62 198 ALA A C 1
ATOM 1564 O O . ALA A 1 198 ? 11.551 3.064 -5.832 1.00 96.62 198 ALA A O 1
ATOM 1565 N N . VAL A 1 199 ? 13.609 3.598 -6.529 1.00 96.06 199 VAL A N 1
ATOM 1566 C CA . VAL A 1 199 ? 13.287 3.438 -7.957 1.00 96.06 199 VAL A CA 1
ATOM 1567 C C . VAL A 1 199 ? 12.905 1.993 -8.298 1.00 96.06 199 VAL A C 1
ATOM 1569 O O . VAL A 1 199 ? 11.992 1.775 -9.102 1.00 96.06 199 VAL A O 1
ATOM 1572 N N . ARG A 1 200 ? 13.541 0.991 -7.672 1.00 95.19 200 ARG A N 1
ATOM 1573 C CA . ARG A 1 200 ? 13.126 -0.417 -7.804 1.00 95.19 200 ARG A CA 1
ATOM 1574 C C . ARG A 1 200 ? 11.687 -0.614 -7.319 1.00 95.19 200 ARG A C 1
ATOM 1576 O O . ARG A 1 200 ? 10.888 -1.205 -8.045 1.00 95.19 200 ARG A O 1
ATOM 1583 N N . GLN A 1 201 ? 11.336 -0.077 -6.151 1.00 96.06 201 GLN A N 1
ATOM 1584 C CA . GLN A 1 201 ? 9.997 -0.176 -5.565 1.00 96.06 201 GLN A CA 1
ATOM 1585 C C . GLN A 1 201 ? 8.942 0.573 -6.383 1.00 96.06 201 GLN A C 1
ATOM 1587 O O . GLN A 1 201 ? 7.863 0.026 -6.594 1.00 96.06 201 GLN A O 1
ATOM 1592 N N . LEU A 1 202 ? 9.259 1.752 -6.935 1.00 95.44 202 LEU A N 1
ATOM 1593 C CA . LEU A 1 202 ? 8.361 2.469 -7.851 1.00 95.44 202 LEU A CA 1
ATOM 1594 C C . LEU A 1 202 ? 7.967 1.601 -9.053 1.00 95.44 202 LEU A C 1
ATOM 1596 O O . LEU A 1 202 ? 6.817 1.622 -9.484 1.00 95.44 202 LEU A O 1
ATOM 1600 N N . ARG A 1 203 ? 8.911 0.811 -9.578 1.00 92.38 203 ARG A N 1
ATOM 1601 C CA . ARG A 1 203 ? 8.664 -0.110 -10.696 1.00 92.38 203 ARG A CA 1
ATOM 1602 C C . ARG A 1 203 ? 7.893 -1.355 -10.273 1.00 92.38 203 ARG A C 1
ATOM 1604 O O . ARG A 1 203 ? 7.004 -1.770 -11.005 1.00 92.38 203 ARG A O 1
ATOM 1611 N N . LEU A 1 204 ? 8.248 -1.955 -9.137 1.00 92.44 204 LEU A N 1
ATOM 1612 C CA . LEU A 1 204 ? 7.608 -3.182 -8.652 1.00 92.44 204 LEU A CA 1
ATOM 1613 C C . LEU A 1 204 ? 6.168 -2.948 -8.202 1.00 92.44 204 LEU A C 1
ATOM 1615 O O . LEU A 1 204 ? 5.314 -3.775 -8.485 1.00 92.44 204 LEU A O 1
ATOM 1619 N N . ARG A 1 205 ? 5.904 -1.816 -7.545 1.00 94.25 205 ARG A N 1
ATOM 1620 C CA . ARG A 1 205 ? 4.576 -1.430 -7.043 1.00 94.25 205 ARG A CA 1
ATOM 1621 C C . ARG A 1 205 ? 3.735 -0.676 -8.080 1.00 94.25 205 ARG A C 1
ATOM 1623 O O . ARG A 1 205 ? 2.560 -0.431 -7.836 1.00 94.25 205 ARG A O 1
ATOM 1630 N N . ASP A 1 206 ? 4.343 -0.315 -9.212 1.00 93.31 206 ASP A N 1
ATOM 1631 C CA . ASP A 1 206 ? 3.829 0.614 -10.230 1.00 93.31 206 ASP A CA 1
ATOM 1632 C C . ASP A 1 206 ? 3.272 1.922 -9.640 1.00 93.31 206 ASP A C 1
ATOM 1634 O O . ASP A 1 206 ? 2.200 2.393 -10.002 1.00 93.31 206 ASP A O 1
ATOM 1638 N N . ILE A 1 207 ? 4.030 2.532 -8.725 1.00 94.44 207 ILE A N 1
ATOM 1639 C CA . ILE A 1 207 ? 3.680 3.823 -8.119 1.00 94.44 207 ILE A CA 1
ATOM 1640 C C . ILE A 1 207 ? 3.880 4.921 -9.163 1.00 94.44 207 ILE A C 1
ATOM 1642 O O . ILE A 1 207 ? 4.953 5.033 -9.762 1.00 94.44 207 ILE A O 1
ATOM 1646 N N . GLY A 1 208 ? 2.879 5.766 -9.366 1.00 92.69 208 GLY A N 1
ATOM 1647 C CA . GLY A 1 208 ? 3.003 6.959 -10.193 1.00 92.69 208 GLY A CA 1
ATOM 1648 C C . GLY A 1 208 ? 2.285 8.161 -9.583 1.00 92.69 208 GLY A C 1
ATOM 1649 O O . GLY A 1 208 ? 1.842 8.129 -8.440 1.00 92.69 208 GLY A O 1
ATOM 1650 N N . GLY A 1 209 ? 2.227 9.255 -10.338 1.00 93.25 209 GLY A N 1
ATOM 1651 C CA . GLY A 1 209 ? 1.779 10.554 -9.855 1.00 93.25 209 GLY A CA 1
ATOM 1652 C C . GLY A 1 209 ? 2.936 11.351 -9.264 1.00 93.25 209 GLY A C 1
ATOM 1653 O O . GLY A 1 209 ? 4.065 11.284 -9.765 1.00 93.25 209 GLY A O 1
ATOM 1654 N N . ILE A 1 210 ? 2.634 12.146 -8.239 1.00 95.00 210 ILE A N 1
ATOM 1655 C CA . ILE A 1 210 ? 3.615 12.948 -7.507 1.00 95.00 210 ILE A CA 1
ATOM 1656 C C . ILE A 1 210 ? 4.243 12.064 -6.430 1.00 95.00 210 ILE A C 1
ATOM 1658 O O . ILE A 1 210 ? 3.539 11.425 -5.650 1.00 95.00 210 ILE A O 1
ATOM 1662 N N . ILE A 1 211 ? 5.571 12.024 -6.399 1.00 96.19 211 ILE A N 1
ATOM 1663 C CA . ILE A 1 211 ? 6.342 11.252 -5.428 1.00 96.19 211 ILE A CA 1
ATOM 1664 C C . ILE A 1 211 ? 7.321 12.201 -4.746 1.00 96.19 211 ILE A C 1
ATOM 1666 O O . ILE A 1 211 ? 8.038 12.953 -5.414 1.00 96.19 211 ILE A O 1
ATOM 1670 N N . VAL A 1 212 ? 7.353 12.137 -3.421 1.00 96.06 212 VAL A N 1
ATOM 1671 C CA . VAL A 1 212 ? 8.259 12.906 -2.571 1.00 96.06 212 VAL A CA 1
ATOM 1672 C C . VAL A 1 212 ? 9.132 11.925 -1.802 1.00 96.06 212 VAL A C 1
ATOM 1674 O O . VAL A 1 212 ? 8.616 11.008 -1.170 1.00 96.06 212 VAL A O 1
ATOM 1677 N N . ILE A 1 213 ? 10.449 12.097 -1.878 1.00 96.38 213 ILE A N 1
ATOM 1678 C CA . ILE A 1 213 ? 11.413 11.250 -1.170 1.00 96.38 213 ILE A CA 1
ATOM 1679 C C . ILE A 1 213 ? 12.169 12.097 -0.152 1.00 96.38 213 ILE A C 1
ATOM 1681 O O . ILE A 1 213 ? 12.845 13.056 -0.532 1.00 96.38 213 ILE A O 1
ATOM 1685 N N . ASP A 1 214 ? 12.060 11.724 1.118 1.00 95.69 214 ASP A N 1
ATOM 1686 C CA . ASP A 1 214 ? 12.773 12.328 2.237 1.00 95.69 214 ASP A CA 1
ATOM 1687 C C . ASP A 1 214 ? 14.060 11.540 2.512 1.00 95.69 214 ASP A C 1
ATOM 1689 O O . ASP A 1 214 ? 14.046 10.426 3.037 1.00 95.69 214 ASP A O 1
ATOM 1693 N N . PHE A 1 215 ? 15.190 12.080 2.052 1.00 94.44 215 PHE A N 1
ATOM 1694 C CA . PHE A 1 215 ? 16.500 11.492 2.306 1.00 94.44 215 PHE A CA 1
ATOM 1695 C C . PHE A 1 215 ? 17.071 12.039 3.610 1.00 94.44 215 PHE A C 1
ATOM 1697 O O . PHE A 1 215 ? 16.938 13.219 3.906 1.00 94.44 215 PHE A O 1
ATOM 1704 N N . ILE A 1 216 ? 17.855 11.218 4.310 1.00 92.25 216 ILE A N 1
ATOM 1705 C CA . ILE A 1 216 ? 18.564 11.650 5.519 1.00 92.25 216 ILE A CA 1
ATOM 1706 C C . ILE A 1 216 ? 19.441 12.867 5.203 1.00 92.25 216 ILE A C 1
ATOM 1708 O O . ILE A 1 216 ? 20.198 12.849 4.224 1.00 92.25 216 ILE A O 1
ATOM 1712 N N . ASP A 1 217 ? 19.399 13.878 6.069 1.00 90.44 217 ASP A N 1
ATOM 1713 C CA . ASP A 1 217 ? 20.144 15.123 5.909 1.00 90.44 217 ASP A CA 1
ATOM 1714 C C . ASP A 1 217 ? 21.631 14.915 5.584 1.00 90.44 217 ASP A C 1
ATOM 1716 O O . ASP A 1 217 ? 22.386 14.230 6.282 1.00 90.44 217 ASP A O 1
ATOM 1720 N N . MET A 1 218 ? 22.081 15.579 4.517 1.00 88.81 218 MET A N 1
ATOM 1721 C CA . MET A 1 218 ? 23.472 15.575 4.067 1.00 88.81 218 MET A CA 1
ATOM 1722 C C . MET A 1 218 ? 24.033 16.995 4.068 1.00 88.81 218 MET A C 1
ATOM 1724 O O . MET A 1 218 ? 23.567 17.852 3.312 1.00 88.81 218 MET A O 1
ATOM 1728 N N . ALA A 1 219 ? 25.097 17.232 4.840 1.00 85.69 219 ALA A N 1
ATOM 1729 C CA . ALA A 1 219 ? 25.735 18.546 4.927 1.00 85.69 219 ALA A CA 1
ATOM 1730 C C . ALA A 1 219 ? 26.389 18.962 3.594 1.00 85.69 219 ALA A C 1
ATOM 1732 O O . ALA A 1 219 ? 26.166 20.068 3.091 1.00 85.69 219 ALA A O 1
ATOM 1733 N N . ARG A 1 220 ? 27.165 18.066 2.970 1.00 87.56 220 ARG A N 1
ATOM 1734 C CA . ARG A 1 220 ? 27.853 18.354 1.700 1.00 87.56 220 ARG A CA 1
ATOM 1735 C C . ARG A 1 220 ? 26.927 18.283 0.486 1.00 87.56 220 ARG A C 1
ATOM 1737 O O . ARG A 1 220 ? 26.321 17.249 0.209 1.00 87.56 220 ARG A O 1
ATOM 1744 N N . ALA A 1 221 ? 26.956 19.337 -0.332 1.00 87.88 221 ALA A N 1
ATOM 1745 C CA . ALA A 1 221 ? 26.279 19.376 -1.632 1.00 87.88 221 ALA A CA 1
ATOM 1746 C C . ALA A 1 221 ? 26.713 18.234 -2.565 1.00 87.88 221 ALA A C 1
ATOM 1748 O O . ALA A 1 221 ? 25.872 17.602 -3.194 1.00 87.88 221 ALA A O 1
ATOM 1749 N N . SER A 1 222 ? 28.001 17.876 -2.557 1.00 91.06 222 SER A N 1
ATOM 1750 C CA . SER A 1 222 ? 28.529 16.776 -3.372 1.00 91.06 222 SER A CA 1
ATOM 1751 C C . SER A 1 222 ? 27.885 15.419 -3.065 1.00 91.06 222 SER A C 1
ATOM 1753 O O . SER A 1 222 ? 27.790 14.570 -3.950 1.00 91.06 222 SER A O 1
ATOM 1755 N N . ASN A 1 223 ? 27.457 15.198 -1.817 1.00 90.62 223 ASN A N 1
ATOM 1756 C CA . ASN A 1 223 ? 26.785 13.962 -1.419 1.00 90.62 223 ASN A CA 1
ATOM 1757 C C . ASN A 1 223 ? 25.345 13.945 -1.948 1.00 90.62 223 ASN A C 1
ATOM 1759 O O . ASN A 1 223 ? 24.923 12.940 -2.517 1.00 90.62 223 ASN A O 1
ATOM 1763 N N . ARG A 1 224 ? 24.641 15.084 -1.874 1.00 89.88 224 ARG A N 1
ATOM 1764 C CA . ARG A 1 224 ? 23.305 15.258 -2.471 1.00 89.88 224 ARG A CA 1
ATOM 1765 C C . ARG A 1 224 ? 23.326 15.027 -3.982 1.00 89.88 224 ARG A C 1
ATOM 1767 O O . ARG A 1 224 ? 22.535 14.238 -4.495 1.00 89.88 224 ARG A O 1
ATOM 1774 N N . ASP A 1 225 ? 24.300 15.614 -4.675 1.00 90.50 225 ASP A N 1
ATOM 1775 C CA . ASP A 1 225 ? 24.473 15.436 -6.122 1.00 90.50 225 ASP A CA 1
ATOM 1776 C C . ASP A 1 225 ? 24.735 13.973 -6.497 1.00 90.50 225 ASP A C 1
ATOM 1778 O O . ASP A 1 225 ? 24.240 13.480 -7.514 1.00 90.50 225 ASP A O 1
ATOM 1782 N N . LYS A 1 226 ? 25.499 13.249 -5.667 1.00 93.00 226 LYS A N 1
ATOM 1783 C CA . LYS A 1 226 ? 25.770 11.820 -5.864 1.00 93.00 226 LYS A CA 1
ATOM 1784 C C . LYS A 1 226 ? 24.494 10.981 -5.748 1.00 93.00 226 LYS A C 1
ATOM 1786 O O . LYS A 1 226 ? 24.278 10.110 -6.595 1.00 93.00 226 LYS A O 1
ATOM 1791 N N . VAL A 1 227 ? 23.655 11.249 -4.748 1.00 92.94 227 VAL A N 1
ATOM 1792 C CA . VAL A 1 227 ? 22.369 10.557 -4.556 1.00 92.94 227 VAL A CA 1
ATOM 1793 C C . VAL A 1 227 ? 21.433 10.840 -5.734 1.00 92.94 227 VAL A C 1
ATOM 1795 O O . VAL A 1 227 ? 20.976 9.900 -6.385 1.00 92.94 227 VAL A O 1
ATOM 1798 N N . LEU A 1 228 ? 21.259 12.111 -6.116 1.00 92.25 228 LEU A N 1
ATOM 1799 C CA . LEU A 1 228 ? 20.443 12.499 -7.275 1.00 92.25 228 LEU A CA 1
ATOM 1800 C C . LEU A 1 228 ? 20.927 11.868 -8.584 1.00 92.25 228 LEU A C 1
ATOM 1802 O O . LEU A 1 228 ? 20.127 11.414 -9.403 1.00 92.25 228 LEU A O 1
ATOM 1806 N N . LYS A 1 229 ? 22.245 11.831 -8.806 1.00 92.81 229 LYS A N 1
ATOM 1807 C CA . LYS A 1 229 ? 22.829 11.197 -9.993 1.00 92.81 229 LYS A CA 1
ATOM 1808 C C . LYS A 1 229 ? 22.541 9.697 -10.028 1.00 92.81 229 LYS A C 1
ATOM 1810 O O . LYS A 1 229 ? 22.265 9.162 -11.100 1.00 92.81 229 LYS A O 1
ATOM 1815 N N . THR A 1 230 ? 22.605 9.037 -8.875 1.00 93.88 230 THR A N 1
ATOM 1816 C CA . THR A 1 230 ? 22.298 7.607 -8.747 1.00 93.88 230 THR A CA 1
ATOM 1817 C C . THR A 1 230 ? 20.823 7.348 -9.041 1.00 93.88 230 THR A C 1
ATOM 1819 O O . THR A 1 230 ? 20.511 6.507 -9.881 1.00 93.88 230 THR A O 1
ATOM 1822 N N . MET A 1 231 ? 19.928 8.153 -8.462 1.00 93.56 231 MET A N 1
ATOM 1823 C CA . MET A 1 231 ? 18.489 8.077 -8.714 1.00 93.56 231 MET A CA 1
ATOM 1824 C C . MET A 1 231 ? 18.145 8.276 -10.197 1.00 93.56 231 MET A C 1
ATOM 1826 O O . MET A 1 231 ? 17.425 7.468 -10.778 1.00 93.56 231 MET A O 1
ATOM 1830 N N . ARG A 1 232 ? 18.704 9.310 -10.846 1.00 91.94 232 ARG A N 1
ATOM 1831 C CA . ARG A 1 232 ? 18.502 9.567 -12.286 1.00 91.94 232 ARG A CA 1
ATOM 1832 C C . ARG A 1 232 ? 18.965 8.386 -13.142 1.00 91.94 232 ARG A C 1
ATOM 1834 O O . ARG A 1 232 ? 18.234 7.959 -14.026 1.00 91.94 232 ARG A O 1
ATOM 1841 N N . LYS A 1 233 ? 20.130 7.809 -12.827 1.00 91.75 233 LYS A N 1
ATOM 1842 C CA . LYS A 1 233 ? 20.647 6.619 -13.520 1.00 91.75 233 LYS A CA 1
ATOM 1843 C C . LYS A 1 233 ? 19.733 5.401 -13.338 1.00 91.75 233 LYS A C 1
ATOM 1845 O O . LYS A 1 233 ? 19.559 4.634 -14.279 1.00 91.75 233 LYS A O 1
ATOM 1850 N N . ALA A 1 234 ? 19.163 5.207 -12.149 1.00 92.06 234 ALA A N 1
ATOM 1851 C CA . ALA A 1 234 ? 18.214 4.122 -11.905 1.00 92.06 234 ALA A CA 1
ATOM 1852 C C . ALA A 1 234 ? 16.899 4.329 -12.684 1.00 92.06 234 ALA A C 1
ATOM 1854 O O . ALA A 1 234 ? 16.354 3.371 -13.233 1.00 92.06 234 ALA A O 1
ATOM 1855 N N . LEU A 1 235 ? 16.422 5.575 -12.789 1.00 91.19 235 LEU A N 1
ATOM 1856 C CA . LEU A 1 235 ? 15.216 5.934 -13.548 1.00 91.19 235 LEU A CA 1
ATOM 1857 C C . LEU A 1 235 ? 15.376 5.769 -15.065 1.00 91.19 235 LEU A C 1
ATOM 1859 O O . LEU A 1 235 ? 14.386 5.517 -15.745 1.00 91.19 235 LEU A O 1
ATOM 1863 N N . ASP A 1 236 ? 16.596 5.837 -15.606 1.00 86.50 236 ASP A N 1
ATOM 1864 C CA . ASP A 1 236 ? 16.841 5.589 -17.037 1.00 86.50 236 ASP A CA 1
ATOM 1865 C C . ASP A 1 236 ? 16.430 4.165 -17.469 1.00 86.50 236 ASP A C 1
ATOM 1867 O O . ASP A 1 236 ? 16.056 3.948 -18.626 1.00 86.50 236 ASP A O 1
ATOM 1871 N N . ALA A 1 237 ? 16.460 3.201 -16.539 1.00 83.06 237 ALA A N 1
ATOM 1872 C CA . ALA A 1 237 ? 15.991 1.832 -16.758 1.00 83.06 237 ALA A CA 1
ATOM 1873 C C . ALA A 1 237 ? 14.459 1.683 -16.633 1.00 83.06 237 ALA A C 1
ATOM 1875 O O . ALA A 1 237 ? 13.910 0.626 -16.959 1.00 83.06 237 ALA A O 1
ATOM 1876 N N . ASP A 1 238 ? 13.747 2.712 -16.161 1.00 85.44 238 ASP A N 1
ATOM 1877 C CA . ASP A 1 238 ? 12.292 2.685 -16.036 1.00 85.44 238 ASP A CA 1
ATOM 1878 C C . ASP A 1 238 ? 11.607 2.903 -17.398 1.00 85.44 238 ASP A C 1
ATOM 1880 O O . ASP A 1 238 ? 11.944 3.775 -18.214 1.00 85.44 238 ASP A O 1
ATOM 1884 N N . LYS A 1 239 ? 10.590 2.078 -17.658 1.00 80.94 239 LYS A N 1
ATOM 1885 C CA . LYS A 1 239 ? 9.771 2.167 -18.865 1.00 80.94 239 LYS A CA 1
ATOM 1886 C C . LYS A 1 239 ? 8.703 3.252 -18.774 1.00 80.94 239 LYS A C 1
ATOM 1888 O O . LYS A 1 239 ? 8.269 3.715 -19.837 1.00 80.94 239 LYS A O 1
ATOM 1893 N N . SER A 1 240 ? 8.3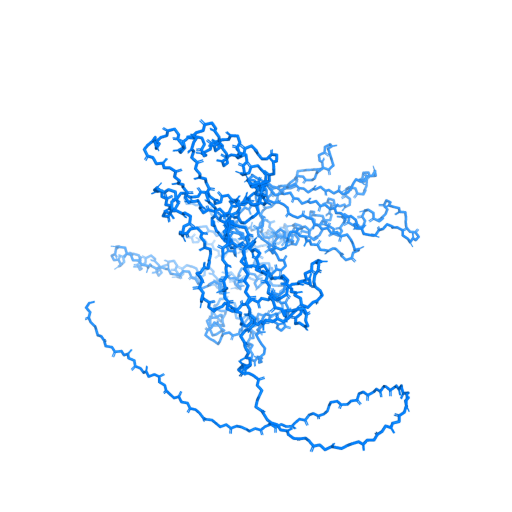34 3.697 -17.582 1.00 85.69 240 SER A N 1
ATOM 1894 C CA . SER A 1 240 ? 7.432 4.832 -17.385 1.00 85.69 240 SER A CA 1
ATOM 1895 C C . SER A 1 240 ? 8.186 6.151 -17.535 1.00 85.69 240 SER A C 1
ATOM 1897 O O . SER A 1 240 ? 9.386 6.232 -17.285 1.00 85.69 240 SER A O 1
ATOM 1899 N N . LYS A 1 241 ? 7.513 7.200 -18.021 1.00 87.06 241 LYS A N 1
ATOM 1900 C CA . LYS A 1 241 ? 8.133 8.530 -18.082 1.00 87.06 241 LYS A CA 1
ATOM 1901 C C . LYS A 1 241 ? 8.222 9.093 -16.672 1.00 87.06 241 LYS A C 1
ATOM 1903 O O . LYS A 1 241 ? 7.205 9.156 -15.987 1.00 87.06 241 LYS A O 1
ATOM 1908 N N . SER A 1 242 ? 9.404 9.548 -16.290 1.00 90.94 242 SER A N 1
ATOM 1909 C CA . SER A 1 242 ? 9.640 10.213 -15.015 1.00 90.94 242 SER A CA 1
ATOM 1910 C C . SER A 1 242 ? 10.306 11.568 -15.219 1.00 90.94 242 SER A C 1
ATOM 1912 O O . SER A 1 242 ? 11.099 11.746 -16.147 1.00 90.94 242 SER A O 1
ATOM 1914 N N . TYR A 1 243 ? 10.007 12.514 -14.338 1.00 89.19 243 TYR A N 1
ATOM 1915 C CA . TYR A 1 243 ? 10.672 13.808 -14.271 1.00 89.19 243 TYR A CA 1
ATOM 1916 C C . TYR A 1 243 ? 11.066 14.089 -12.826 1.00 89.19 243 TYR A C 1
ATOM 1918 O O . TYR A 1 243 ? 10.210 14.074 -11.947 1.00 89.19 243 TYR A O 1
ATOM 1926 N N . VAL A 1 244 ? 12.355 14.325 -12.591 1.00 89.44 244 VAL A N 1
ATOM 1927 C CA . VAL A 1 244 ? 12.904 14.684 -11.277 1.00 89.44 244 VAL A CA 1
ATOM 1928 C C . VAL A 1 244 ? 13.198 16.175 -11.308 1.00 89.44 244 VAL A C 1
ATOM 1930 O O . VAL A 1 244 ? 13.959 16.603 -12.179 1.00 89.44 244 VAL A O 1
ATOM 1933 N N . VAL A 1 245 ? 12.592 16.941 -10.398 1.00 80.06 245 VAL A N 1
ATOM 1934 C CA . VAL A 1 245 ? 12.709 18.405 -10.372 1.00 80.06 245 VAL A CA 1
ATOM 1935 C C . VAL A 1 245 ? 14.086 18.786 -9.830 1.00 80.06 245 VAL A C 1
ATOM 1937 O O . VAL A 1 245 ? 14.972 19.089 -10.618 1.00 80.06 245 VAL A O 1
ATOM 1940 N N . GLU A 1 246 ? 14.292 18.708 -8.514 1.00 73.88 246 GLU A N 1
ATOM 1941 C CA . GLU A 1 246 ? 15.558 18.927 -7.800 1.00 73.88 246 GLU A CA 1
ATOM 1942 C C . GLU A 1 246 ? 15.332 18.684 -6.291 1.00 73.88 246 GLU A C 1
ATOM 1944 O O . GLU A 1 246 ? 14.229 18.306 -5.893 1.00 73.88 246 GLU A O 1
ATOM 1949 N N . VAL A 1 247 ? 16.370 18.842 -5.457 1.00 77.31 247 VAL A N 1
ATOM 1950 C CA . VAL A 1 247 ? 16.215 18.806 -3.990 1.00 77.31 247 VAL A CA 1
ATOM 1951 C C . VAL A 1 247 ? 15.600 20.131 -3.541 1.00 77.31 247 VAL A C 1
ATOM 1953 O O . VAL A 1 247 ? 16.154 21.194 -3.830 1.00 77.31 247 VAL A O 1
ATOM 1956 N N . SER A 1 248 ? 14.476 20.075 -2.836 1.00 80.69 248 SER A N 1
ATOM 1957 C CA . SER A 1 248 ? 13.822 21.245 -2.264 1.00 80.69 248 SER A CA 1
ATOM 1958 C C . SER A 1 248 ? 14.700 21.882 -1.173 1.00 80.69 248 SER A C 1
ATOM 1960 O O . SER A 1 248 ? 15.592 21.232 -0.618 1.00 80.69 248 SER A O 1
ATOM 1962 N N . PRO A 1 249 ? 14.450 23.146 -0.790 1.00 76.50 249 PRO A N 1
ATOM 1963 C CA . PRO A 1 249 ? 15.138 23.766 0.344 1.00 76.50 249 PRO A CA 1
ATOM 1964 C C . PRO A 1 249 ? 14.974 22.999 1.665 1.00 76.50 249 PRO A C 1
ATOM 1966 O O . PRO A 1 249 ? 15.773 23.190 2.577 1.00 76.50 249 PRO A O 1
ATOM 1969 N N . LEU A 1 250 ? 13.949 22.145 1.756 1.00 78.62 250 LEU A N 1
ATOM 1970 C CA . LEU A 1 250 ? 13.656 21.290 2.904 1.00 78.62 250 LEU A CA 1
ATOM 1971 C C . LEU A 1 250 ? 14.378 19.934 2.846 1.00 78.62 250 LEU A C 1
ATOM 1973 O O . LEU A 1 250 ? 14.160 19.112 3.720 1.00 78.62 250 LEU A O 1
ATOM 1977 N N . GLY A 1 251 ? 15.208 19.679 1.828 1.00 81.12 251 GLY A N 1
ATOM 1978 C CA . GLY A 1 251 ? 15.937 18.413 1.683 1.00 81.12 251 GLY A CA 1
ATOM 1979 C C . GLY A 1 251 ? 15.172 17.311 0.941 1.00 81.12 251 GLY A C 1
ATOM 1980 O O . GLY A 1 251 ? 15.740 16.253 0.679 1.00 81.12 251 GLY A O 1
ATOM 1981 N N . LEU A 1 252 ? 13.932 17.575 0.521 1.00 91.75 252 LEU A N 1
ATOM 1982 C CA . LEU A 1 252 ? 13.069 16.599 -0.146 1.00 91.75 252 LEU A CA 1
ATOM 1983 C C . LEU A 1 252 ? 13.375 16.506 -1.640 1.00 91.75 252 LEU A C 1
ATOM 1985 O O . LEU A 1 252 ? 13.593 17.520 -2.300 1.00 91.75 252 LEU A O 1
ATOM 1989 N N . VAL A 1 253 ? 13.332 15.304 -2.206 1.00 93.69 253 VAL A N 1
ATOM 1990 C CA . VAL A 1 253 ? 13.397 15.109 -3.658 1.00 93.69 253 VAL A CA 1
ATOM 1991 C C . VAL A 1 253 ? 11.993 14.950 -4.214 1.00 93.69 253 VAL A C 1
ATOM 1993 O O . VAL A 1 253 ? 11.284 14.002 -3.884 1.00 93.69 253 VAL A O 1
ATOM 1996 N N . GLU A 1 254 ? 11.617 15.864 -5.103 1.00 94.62 254 GLU A N 1
ATOM 1997 C CA . GLU A 1 254 ? 10.320 15.857 -5.774 1.00 94.62 254 GLU A CA 1
ATOM 1998 C C . GLU A 1 254 ? 10.444 15.277 -7.184 1.00 94.62 254 GLU A C 1
ATOM 2000 O O . GLU A 1 254 ? 11.292 15.684 -7.995 1.00 94.62 254 GLU A O 1
ATOM 2005 N N . MET A 1 255 ? 9.567 14.330 -7.504 1.00 94.44 255 MET A N 1
ATOM 2006 C CA . MET A 1 255 ? 9.487 13.764 -8.841 1.00 94.44 255 MET A CA 1
ATOM 2007 C C . MET A 1 255 ? 8.051 13.461 -9.255 1.00 94.44 255 MET A C 1
ATOM 2009 O O . MET A 1 255 ? 7.144 13.318 -8.440 1.00 94.44 255 MET A O 1
ATOM 2013 N N . THR A 1 256 ? 7.859 13.313 -10.559 1.00 93.69 256 THR A N 1
ATOM 2014 C CA . THR A 1 256 ? 6.632 12.764 -11.131 1.00 93.69 256 THR A CA 1
ATOM 2015 C C . THR A 1 256 ? 6.953 11.512 -11.926 1.00 93.69 256 THR A C 1
ATOM 2017 O O . THR A 1 256 ? 7.979 11.448 -12.611 1.00 93.69 256 THR A O 1
ATOM 2020 N N . ARG A 1 257 ? 6.076 10.511 -11.851 1.00 94.31 257 ARG A N 1
ATOM 2021 C CA . ARG A 1 257 ? 6.139 9.292 -12.664 1.00 94.31 257 ARG A CA 1
ATOM 2022 C C . ARG A 1 257 ? 4.779 9.053 -13.308 1.00 94.31 257 ARG A C 1
ATOM 2024 O O . ARG A 1 257 ? 3.745 9.209 -12.675 1.00 94.31 257 ARG A O 1
ATOM 2031 N N . GLN A 1 258 ? 4.765 8.726 -14.594 1.00 92.06 258 GLN A N 1
ATOM 2032 C CA . GLN A 1 258 ? 3.528 8.501 -15.337 1.00 92.06 258 GLN A CA 1
ATOM 2033 C C . GLN A 1 258 ? 2.745 7.305 -14.768 1.00 92.06 258 GLN A C 1
ATOM 2035 O O . GLN A 1 258 ? 3.306 6.215 -14.683 1.00 92.06 258 GLN A O 1
ATOM 2040 N N . ASN A 1 259 ? 1.451 7.497 -14.489 1.00 87.06 259 ASN A N 1
ATOM 2041 C CA . ASN A 1 259 ? 0.518 6.409 -14.174 1.00 87.06 259 ASN A CA 1
ATOM 2042 C C . ASN A 1 259 ? 0.251 5.575 -15.429 1.00 87.06 259 ASN A C 1
ATOM 2044 O O . ASN A 1 259 ? -0.152 6.117 -16.465 1.00 87.06 259 ASN A O 1
ATOM 2048 N N . VAL A 1 260 ? 0.513 4.271 -15.346 1.00 82.25 260 VAL A N 1
ATOM 2049 C CA . VAL A 1 260 ? 0.268 3.315 -16.437 1.00 82.25 260 VAL A CA 1
ATOM 2050 C C . VAL A 1 260 ? -0.877 2.377 -16.077 1.00 82.25 260 VAL A C 1
ATOM 2052 O O . VAL A 1 260 ? -1.721 2.109 -16.933 1.00 82.25 260 VAL A O 1
ATOM 2055 N N . THR A 1 261 ? -0.906 1.905 -14.832 1.00 84.25 261 THR A N 1
ATOM 2056 C CA . THR A 1 261 ? -1.975 1.080 -14.261 1.00 84.25 261 THR A CA 1
ATOM 2057 C C . THR A 1 261 ? -2.384 1.619 -12.888 1.00 84.25 261 THR A C 1
ATOM 2059 O O . THR A 1 261 ? -1.826 2.619 -12.434 1.00 84.25 261 THR A O 1
ATOM 2062 N N . ASP A 1 262 ? -3.347 0.962 -12.244 1.00 82.88 262 ASP A N 1
ATOM 2063 C CA . ASP A 1 262 ? -3.826 1.319 -10.902 1.00 82.88 262 ASP A CA 1
ATOM 2064 C C . ASP A 1 262 ? -2.799 0.995 -9.794 1.00 82.88 262 ASP A C 1
ATOM 2066 O O . ASP A 1 262 ? -2.897 1.494 -8.677 1.00 82.88 262 ASP A O 1
ATOM 2070 N N . GLY A 1 263 ? -1.760 0.211 -10.109 1.00 88.25 263 GLY A N 1
ATOM 2071 C CA . GLY A 1 263 ? -0.709 -0.168 -9.167 1.00 88.25 263 GLY A CA 1
ATOM 2072 C C . GLY A 1 263 ? -0.991 -1.475 -8.426 1.00 88.25 263 GLY A C 1
ATOM 2073 O O . GLY A 1 263 ? -2.117 -1.964 -8.356 1.00 88.25 263 GLY A O 1
ATOM 2074 N N . VAL A 1 264 ? 0.061 -2.073 -7.862 1.00 90.19 264 VAL A N 1
ATOM 2075 C CA . VAL A 1 264 ? -0.039 -3.395 -7.215 1.00 90.19 264 VAL A CA 1
ATOM 2076 C C . VAL A 1 264 ? -0.928 -3.353 -5.976 1.00 90.19 264 VAL A C 1
ATOM 2078 O O . VAL A 1 264 ? -1.715 -4.269 -5.757 1.00 90.19 264 VAL A O 1
ATOM 2081 N N . ARG A 1 265 ? -0.834 -2.278 -5.187 1.00 89.75 265 ARG A N 1
ATOM 2082 C CA . ARG A 1 265 ? -1.650 -2.106 -3.983 1.00 89.75 265 ARG A CA 1
ATOM 2083 C C . ARG A 1 265 ? -3.141 -2.078 -4.323 1.00 89.75 265 ARG A C 1
ATOM 2085 O O . ARG A 1 265 ? -3.893 -2.814 -3.702 1.00 89.75 265 ARG A O 1
ATOM 2092 N N . GLU A 1 266 ? -3.550 -1.286 -5.310 1.00 89.56 266 GLU A N 1
ATOM 2093 C CA . GLU A 1 266 ? -4.966 -1.149 -5.678 1.00 89.56 266 GLU A CA 1
ATOM 2094 C C . GLU A 1 266 ? -5.546 -2.455 -6.239 1.00 89.56 266 GLU A C 1
ATOM 2096 O O . GLU A 1 266 ? -6.691 -2.799 -5.981 1.00 89.56 266 GLU A O 1
ATOM 2101 N N . ILE A 1 267 ? -4.739 -3.229 -6.971 1.00 91.19 267 ILE A N 1
ATOM 2102 C CA . ILE A 1 267 ? -5.184 -4.498 -7.565 1.00 91.19 267 ILE A CA 1
ATOM 2103 C C . ILE A 1 267 ? -5.271 -5.625 -6.524 1.00 91.19 267 ILE A C 1
ATOM 2105 O O . ILE A 1 267 ? -6.122 -6.506 -6.644 1.00 91.19 267 ILE A O 1
ATOM 2109 N N . LEU A 1 268 ? -4.360 -5.652 -5.545 1.00 91.75 268 LEU A N 1
ATOM 2110 C CA . LEU A 1 268 ? -4.237 -6.758 -4.585 1.00 91.75 268 LEU A CA 1
ATOM 2111 C C . LEU A 1 268 ? -4.914 -6.498 -3.234 1.00 91.75 268 LEU A C 1
ATOM 2113 O O . LEU A 1 268 ? -4.946 -7.407 -2.405 1.00 91.75 268 LEU A O 1
ATOM 2117 N N . THR A 1 269 ? -5.407 -5.286 -2.977 1.00 91.56 269 THR A N 1
ATOM 2118 C CA . THR A 1 269 ? -5.994 -4.918 -1.682 1.00 91.56 269 THR A CA 1
ATOM 2119 C C . THR A 1 269 ? -7.354 -4.257 -1.850 1.00 91.56 269 THR A C 1
ATOM 2121 O O . THR A 1 269 ? -7.656 -3.689 -2.891 1.00 91.56 269 THR A O 1
ATOM 2124 N N . GLU A 1 270 ? -8.168 -4.323 -0.801 1.00 91.50 270 GLU A N 1
ATOM 2125 C CA . GLU A 1 270 ? -9.406 -3.556 -0.677 1.00 91.50 270 GLU A CA 1
ATOM 2126 C C . GLU A 1 270 ? -9.264 -2.573 0.491 1.00 91.50 270 GLU A C 1
ATOM 2128 O O . GLU A 1 270 ? -8.477 -2.795 1.421 1.00 91.50 270 GLU A O 1
ATOM 2133 N N . LEU A 1 271 ? -10.017 -1.471 0.455 1.00 89.81 271 LEU A N 1
ATOM 2134 C CA . LEU A 1 271 ? -10.034 -0.516 1.561 1.00 89.81 271 LEU A CA 1
ATOM 2135 C C . LEU A 1 271 ? -10.528 -1.193 2.842 1.00 89.81 271 LEU A C 1
ATOM 2137 O O . LEU A 1 271 ? -11.485 -1.965 2.828 1.00 89.81 271 LEU A O 1
ATOM 2141 N N . CYS A 1 272 ? -9.889 -0.864 3.967 1.00 88.94 272 CYS A N 1
ATOM 2142 C CA . CYS A 1 272 ? -10.301 -1.380 5.267 1.00 88.94 272 CYS A CA 1
ATOM 2143 C C . CYS A 1 272 ? -11.775 -1.012 5.523 1.00 88.94 272 CYS A C 1
ATOM 2145 O O . CYS A 1 272 ? -12.097 0.175 5.495 1.00 88.94 272 CYS A O 1
ATOM 2147 N N . PRO A 1 273 ? -12.670 -1.971 5.814 1.00 87.00 273 PRO A N 1
ATOM 2148 C CA . PRO A 1 273 ? -14.088 -1.675 6.016 1.00 87.00 273 PRO A CA 1
ATOM 2149 C C . PRO A 1 273 ? -14.360 -0.892 7.307 1.00 87.00 273 PRO A C 1
ATOM 2151 O O . PRO A 1 273 ? -15.453 -0.367 7.471 1.00 87.00 273 PRO A O 1
ATOM 2154 N N . THR A 1 274 ? -13.390 -0.832 8.224 1.00 87.00 274 THR A N 1
ATOM 2155 C CA . THR A 1 274 ? -13.531 -0.160 9.523 1.00 87.00 274 THR A CA 1
ATOM 2156 C C . THR A 1 274 ? -13.028 1.277 9.485 1.00 87.00 274 THR A C 1
ATOM 2158 O O . THR A 1 274 ? -13.739 2.177 9.895 1.00 87.00 274 THR A O 1
ATOM 2161 N N . CYS A 1 275 ? -11.807 1.504 8.994 1.00 88.25 275 CYS A N 1
ATOM 2162 C CA . CYS A 1 275 ? -11.198 2.839 8.976 1.00 88.25 275 CYS A CA 1
ATOM 2163 C C . CYS A 1 275 ? -11.133 3.460 7.580 1.00 88.25 275 CYS A C 1
ATOM 2165 O O . CYS A 1 275 ? -10.499 4.491 7.401 1.00 88.25 275 CYS A O 1
ATOM 2167 N N . HIS A 1 276 ? -11.678 2.791 6.561 1.00 87.12 276 HIS A N 1
ATOM 2168 C CA . HIS A 1 276 ? -11.673 3.247 5.167 1.00 87.12 276 HIS A CA 1
ATOM 2169 C C . HIS A 1 276 ? -10.287 3.643 4.626 1.00 87.12 276 HIS A C 1
ATOM 2171 O O . HIS A 1 276 ? -10.171 4.426 3.691 1.00 87.12 276 HIS A O 1
ATOM 2177 N N . GLY A 1 277 ? -9.226 3.053 5.188 1.00 84.19 277 GLY A N 1
ATOM 2178 C CA . GLY A 1 277 ? -7.840 3.316 4.802 1.00 84.19 277 GLY A CA 1
ATOM 2179 C C . GLY A 1 277 ? -7.082 4.299 5.700 1.00 84.19 277 GLY A C 1
ATOM 2180 O O . GLY A 1 277 ? -5.885 4.465 5.482 1.00 84.19 277 GLY A O 1
ATOM 2181 N N . GLU A 1 278 ? -7.708 4.882 6.729 1.00 84.25 278 GLU A N 1
ATOM 2182 C CA . GLU A 1 278 ? -7.048 5.831 7.643 1.00 84.25 278 GLU A CA 1
ATOM 2183 C C . GLU A 1 278 ? -6.021 5.173 8.581 1.00 84.25 278 GLU A C 1
ATOM 2185 O O . GLU A 1 278 ? -5.108 5.829 9.076 1.00 84.25 278 GLU A O 1
ATOM 2190 N N . GLY A 1 279 ? -6.145 3.866 8.832 1.00 86.44 279 GLY A N 1
ATOM 2191 C CA . GLY A 1 279 ? -5.233 3.123 9.714 1.00 86.44 279 GLY A CA 1
ATOM 2192 C C . GLY A 1 279 ? -5.402 3.424 11.208 1.00 86.44 279 GLY A C 1
ATOM 2193 O O . GLY A 1 279 ? -4.616 2.940 12.019 1.00 86.44 279 GLY A O 1
ATOM 2194 N N . VAL A 1 280 ? -6.435 4.181 11.575 1.00 88.88 280 VAL A N 1
ATOM 2195 C CA . VAL A 1 280 ? -6.810 4.508 12.953 1.00 88.88 280 VAL A CA 1
ATOM 2196 C C . VAL A 1 280 ? -8.312 4.300 13.143 1.00 88.88 280 VAL A C 1
ATOM 2198 O O . VAL A 1 280 ? -9.075 4.360 12.185 1.00 88.88 280 VAL A O 1
ATOM 2201 N N . VAL A 1 281 ? -8.725 4.009 14.372 1.00 92.00 281 VAL A N 1
ATOM 2202 C CA . VAL A 1 281 ? -10.132 3.911 14.792 1.00 92.00 281 VAL A CA 1
ATOM 2203 C C . VAL A 1 281 ? -10.280 4.651 16.116 1.00 92.00 281 VAL A C 1
ATOM 2205 O O . VAL A 1 281 ? -9.283 4.836 16.825 1.00 92.00 281 VAL A O 1
ATOM 2208 N N . LEU A 1 282 ? -11.496 5.076 16.462 1.00 92.44 282 LEU A N 1
ATOM 2209 C CA . LEU A 1 282 ? -11.737 5.730 17.748 1.00 92.44 282 LEU A CA 1
ATOM 2210 C C . LEU A 1 282 ? -11.354 4.819 18.924 1.00 92.44 282 LEU A C 1
ATOM 2212 O O . LEU A 1 282 ? -11.462 3.592 18.856 1.00 92.44 282 LEU A O 1
ATOM 2216 N N . SER A 1 283 ? -10.899 5.429 20.020 1.00 94.19 283 SER A N 1
ATOM 2217 C CA . SER A 1 283 ? -10.622 4.692 21.253 1.00 94.19 283 SER A CA 1
ATOM 2218 C C . SER A 1 283 ? -11.928 4.236 21.910 1.00 94.19 283 SER A C 1
ATOM 2220 O O . SER A 1 283 ? -12.975 4.860 21.721 1.00 94.19 283 SER A O 1
ATOM 2222 N N . ALA A 1 284 ? -11.873 3.169 22.710 1.00 93.56 284 ALA A N 1
ATOM 2223 C CA . ALA A 1 284 ? -13.062 2.639 23.378 1.00 93.56 284 ALA A CA 1
ATOM 2224 C C . ALA A 1 284 ? -13.714 3.676 24.309 1.00 93.56 284 ALA A C 1
ATOM 2226 O O . ALA A 1 284 ? -14.935 3.766 24.373 1.00 93.56 284 ALA A O 1
ATOM 2227 N N . GLU A 1 285 ? -12.902 4.508 24.959 1.00 94.00 285 GLU A N 1
ATOM 2228 C CA . GLU A 1 285 ? -13.338 5.605 25.824 1.00 94.00 285 GLU A CA 1
ATOM 2229 C C . GLU A 1 285 ? -14.061 6.692 25.023 1.00 94.00 285 GLU A C 1
ATOM 2231 O O . GLU A 1 285 ? -15.100 7.192 25.446 1.00 94.00 285 GLU A O 1
ATOM 2236 N N . THR A 1 286 ? -13.550 7.035 23.834 1.00 94.56 286 THR A N 1
ATOM 2237 C CA . THR A 1 286 ? -14.191 8.031 22.962 1.00 94.56 286 THR A CA 1
ATOM 2238 C C . THR A 1 286 ? -15.550 7.527 22.481 1.00 94.56 286 THR A C 1
ATOM 2240 O O . THR A 1 286 ? -16.544 8.247 22.575 1.00 94.56 286 THR A O 1
ATOM 2243 N N . VAL A 1 287 ? -15.617 6.264 22.044 1.00 95.31 287 VAL A N 1
ATOM 2244 C CA . VAL A 1 287 ? -16.880 5.636 21.628 1.00 95.31 287 VAL A CA 1
ATOM 2245 C C . VAL A 1 287 ? -17.855 5.518 22.800 1.00 95.31 287 VAL A C 1
ATOM 2247 O O . VAL A 1 287 ? -19.048 5.743 22.610 1.00 95.31 287 VAL A O 1
ATOM 2250 N N . ALA A 1 288 ? -17.379 5.225 24.013 1.00 94.25 288 ALA A N 1
ATOM 2251 C CA . ALA A 1 288 ? -18.217 5.190 25.209 1.00 94.25 288 ALA A CA 1
ATOM 2252 C C . ALA A 1 288 ? -18.830 6.566 25.515 1.00 94.25 288 ALA A C 1
ATOM 2254 O O . ALA A 1 288 ? -20.038 6.657 25.723 1.00 94.25 288 ALA A O 1
ATOM 2255 N N . LEU A 1 289 ? -18.045 7.649 25.457 1.00 94.06 289 LEU A N 1
ATOM 2256 C CA . LEU A 1 289 ? -18.553 9.013 25.660 1.00 94.06 289 LEU A CA 1
ATOM 2257 C C . LEU A 1 289 ? -19.641 9.394 24.645 1.00 94.06 289 LEU A C 1
ATOM 2259 O O . LEU A 1 289 ? -20.654 9.994 25.017 1.00 94.06 289 LEU A O 1
ATOM 2263 N N . ASP A 1 290 ? -19.466 9.026 23.375 1.00 94.62 290 ASP A N 1
ATOM 2264 C CA . ASP A 1 290 ? -20.501 9.203 22.350 1.00 94.62 290 ASP A CA 1
ATOM 2265 C C . ASP A 1 290 ? -21.710 8.291 22.590 1.00 94.62 290 ASP A C 1
ATOM 2267 O O . ASP A 1 290 ? -22.858 8.707 22.411 1.00 94.62 290 ASP A O 1
ATOM 2271 N N . GLY A 1 291 ? -21.464 7.070 23.064 1.00 94.31 291 GLY A N 1
ATOM 2272 C CA . GLY A 1 291 ? -22.481 6.124 23.502 1.00 94.31 291 GLY A CA 1
ATOM 2273 C C . GLY A 1 291 ? -23.382 6.714 24.583 1.00 94.31 291 GLY A C 1
ATOM 2274 O O . GLY A 1 291 ? -24.597 6.695 24.428 1.00 94.31 291 GLY A O 1
ATOM 2275 N N . LEU A 1 292 ? -22.822 7.331 25.625 1.00 94.38 292 LEU A N 1
ATOM 2276 C CA . LEU A 1 292 ? -23.587 7.970 26.706 1.00 94.38 292 LEU A CA 1
ATOM 2277 C C . LEU A 1 292 ? -24.508 9.089 26.200 1.00 94.38 292 LEU A C 1
ATOM 2279 O O . LEU A 1 292 ? -25.634 9.235 26.679 1.00 94.38 292 LEU A O 1
ATOM 2283 N N . ARG A 1 293 ? -24.066 9.871 25.204 1.00 93.62 293 ARG A N 1
ATOM 2284 C CA . ARG A 1 293 ? -24.919 10.882 24.549 1.00 93.62 293 ARG A CA 1
ATOM 2285 C C . ARG A 1 293 ? -26.094 10.217 23.832 1.00 93.62 293 ARG A C 1
ATOM 2287 O O . ARG A 1 293 ? -27.235 10.615 24.055 1.00 93.62 293 ARG A O 1
ATOM 2294 N N . LYS A 1 294 ? -25.829 9.150 23.071 1.00 93.81 294 LYS A N 1
ATOM 2295 C CA . LYS A 1 294 ? -26.872 8.350 22.407 1.00 93.81 294 LYS A CA 1
ATOM 2296 C C . LYS A 1 294 ? -27.828 7.695 23.405 1.00 93.81 294 LYS A C 1
ATOM 2298 O O . LYS A 1 294 ? -29.022 7.642 23.141 1.00 93.81 294 LYS A O 1
ATOM 2303 N N . LEU A 1 295 ? -27.348 7.226 24.559 1.00 94.19 295 LEU A N 1
ATOM 2304 C CA . LEU A 1 295 ? -28.211 6.661 25.604 1.00 94.19 295 LEU A CA 1
ATOM 2305 C C . LEU A 1 295 ? -29.197 7.698 26.145 1.00 94.19 295 LEU A C 1
ATOM 2307 O O . LEU A 1 295 ? -30.369 7.370 26.321 1.00 94.19 295 LEU A O 1
ATOM 2311 N N . ARG A 1 296 ? -28.760 8.950 26.352 1.00 92.94 296 ARG A N 1
ATOM 2312 C CA . ARG A 1 296 ? -29.662 10.049 26.740 1.00 92.94 296 ARG A CA 1
ATOM 2313 C C . ARG A 1 296 ? -30.722 10.325 25.670 1.00 92.94 296 ARG A C 1
ATOM 2315 O O . ARG A 1 296 ? -31.882 10.523 26.017 1.00 92.94 296 ARG A O 1
ATOM 2322 N N . GLU A 1 297 ? -30.355 10.300 24.390 1.00 92.88 297 GLU A N 1
ATOM 2323 C CA . GLU A 1 297 ? -31.306 10.457 23.275 1.00 92.88 297 GLU A CA 1
ATOM 2324 C C . GLU A 1 297 ? -32.312 9.297 23.221 1.00 92.88 297 GLU A C 1
ATOM 2326 O O . GLU A 1 297 ? -33.521 9.522 23.226 1.00 92.88 297 GLU A O 1
ATOM 2331 N N . ILE A 1 298 ? -31.832 8.050 23.288 1.00 92.56 298 ILE A N 1
ATOM 2332 C CA . ILE A 1 298 ? -32.678 6.847 23.348 1.00 92.56 298 ILE A CA 1
ATOM 2333 C C . ILE A 1 298 ? -33.619 6.916 24.556 1.00 92.56 298 ILE A C 1
ATOM 2335 O O . ILE A 1 298 ? -34.801 6.580 24.447 1.00 92.56 298 ILE A O 1
ATOM 2339 N N . ALA A 1 299 ? -33.126 7.374 25.707 1.00 92.00 299 ALA A N 1
ATOM 2340 C CA . ALA A 1 299 ? -33.951 7.592 26.883 1.00 92.00 299 ALA A CA 1
ATOM 2341 C C . ALA A 1 299 ? -35.038 8.647 26.637 1.00 92.00 299 ALA A C 1
ATOM 2343 O O . ALA A 1 299 ? -36.196 8.398 26.970 1.00 92.00 299 ALA A O 1
ATOM 2344 N N . ALA A 1 300 ? -34.705 9.787 26.039 1.00 91.19 300 ALA A N 1
ATOM 2345 C CA . ALA A 1 300 ? -35.675 10.843 25.766 1.00 91.19 300 ALA A CA 1
ATOM 2346 C C . ALA A 1 300 ? -36.775 10.389 24.787 1.00 91.19 300 ALA A C 1
ATOM 2348 O O . ALA A 1 300 ? -37.956 10.641 25.031 1.00 91.19 300 ALA A O 1
ATOM 2349 N N . ASP A 1 301 ? -36.406 9.654 23.736 1.00 92.12 301 ASP A N 1
ATOM 2350 C CA . ASP A 1 301 ? -37.324 9.243 22.664 1.00 92.12 301 ASP A CA 1
ATOM 2351 C C . ASP A 1 301 ? -38.285 8.105 23.055 1.00 92.12 301 ASP A C 1
ATOM 2353 O O . ASP A 1 301 ? -39.261 7.840 22.354 1.00 92.12 301 ASP A O 1
ATOM 2357 N N . ASN A 1 302 ? -38.026 7.407 24.165 1.00 89.69 302 ASN A N 1
ATOM 2358 C CA . ASN A 1 302 ? -38.723 6.168 24.532 1.00 89.69 302 ASN A CA 1
ATOM 2359 C C . ASN A 1 302 ? -39.320 6.225 25.943 1.00 89.69 302 ASN A C 1
ATOM 2361 O O . ASN A 1 302 ? -39.050 5.346 26.759 1.00 89.69 302 ASN A O 1
ATOM 2365 N N . ALA A 1 303 ? -40.047 7.286 26.289 1.00 83.56 303 ALA A N 1
ATOM 2366 C CA . ALA A 1 303 ? -40.474 7.571 27.667 1.00 83.56 303 ALA A CA 1
ATOM 2367 C C . ALA A 1 303 ? -41.240 6.431 28.383 1.00 83.56 303 ALA A C 1
ATOM 2369 O O . ALA A 1 303 ? -41.199 6.353 29.606 1.00 83.56 303 ALA A O 1
ATOM 2370 N N . ASP A 1 304 ? -41.913 5.553 27.639 1.00 88.44 304 ASP A N 1
ATOM 2371 C CA . ASP A 1 304 ? -42.698 4.410 28.126 1.00 88.44 304 ASP A CA 1
ATOM 2372 C C . ASP A 1 304 ? -41.880 3.127 28.367 1.00 88.44 304 ASP A C 1
ATOM 2374 O O . ASP A 1 304 ? -42.423 2.123 28.824 1.00 88.44 304 ASP A O 1
ATOM 2378 N N . VAL A 1 305 ? -40.579 3.152 28.074 1.00 92.12 305 VAL A N 1
ATOM 2379 C CA . VAL A 1 305 ? -39.685 1.996 28.176 1.00 92.12 305 VAL A CA 1
ATOM 2380 C C . VAL A 1 305 ? -38.771 2.104 29.395 1.00 92.12 305 VAL A C 1
ATOM 2382 O O . VAL A 1 305 ? -38.122 3.132 29.600 1.00 92.12 305 VAL A O 1
ATOM 2385 N N . GLU A 1 306 ? -38.663 1.009 30.151 1.00 91.50 306 GLU A N 1
ATOM 2386 C CA . GLU A 1 306 ? -37.890 0.925 31.398 1.00 91.50 306 GLU A CA 1
ATOM 2387 C C . GLU A 1 306 ? -36.433 0.492 31.185 1.00 91.50 306 GLU A C 1
ATOM 2389 O O . GLU A 1 306 ? -35.543 0.930 31.917 1.00 91.50 306 GLU A O 1
ATOM 2394 N N . ALA A 1 307 ? -36.168 -0.375 30.204 1.00 92.56 307 ALA A N 1
ATOM 2395 C CA . ALA A 1 307 ? -34.838 -0.928 29.974 1.00 92.56 307 ALA A CA 1
ATOM 2396 C C . ALA A 1 307 ? -34.509 -1.141 28.491 1.00 92.56 307 ALA A C 1
ATOM 2398 O O . ALA A 1 307 ? -35.393 -1.368 27.660 1.00 92.56 307 ALA A O 1
ATOM 2399 N N . PHE A 1 308 ? -33.213 -1.097 28.182 1.00 93.12 308 PHE A N 1
ATOM 2400 C CA . PHE A 1 308 ? -32.659 -1.235 26.836 1.00 93.12 308 PHE A CA 1
ATOM 2401 C C . PHE A 1 308 ? -31.493 -2.221 26.833 1.00 93.12 308 PHE A C 1
ATOM 2403 O O . PHE A 1 308 ? -30.658 -2.206 27.739 1.00 93.12 308 PHE A O 1
ATOM 2410 N N . LEU A 1 309 ? -31.419 -3.034 25.781 1.00 92.12 309 LEU A N 1
ATOM 2411 C CA . LEU A 1 309 ? -30.294 -3.914 25.486 1.00 92.12 309 LEU A CA 1
ATOM 2412 C C . LEU A 1 309 ? -29.559 -3.384 24.260 1.00 92.12 309 LEU A C 1
ATOM 2414 O O . LEU A 1 309 ? -30.145 -3.275 23.181 1.00 92.12 309 LEU A O 1
ATOM 2418 N N . LEU A 1 310 ? -28.282 -3.062 24.425 1.00 92.94 310 LEU A N 1
ATOM 2419 C CA . LEU A 1 310 ? -27.428 -2.539 23.370 1.00 92.94 310 LEU A CA 1
ATOM 2420 C C . LEU A 1 310 ? -26.320 -3.523 23.028 1.00 92.94 310 LEU A C 1
ATOM 2422 O O . LEU A 1 310 ? -25.698 -4.102 23.911 1.00 92.94 310 LEU A O 1
ATOM 2426 N N . ARG A 1 311 ? -26.031 -3.659 21.738 1.00 93.19 311 ARG A N 1
ATOM 2427 C CA . ARG A 1 311 ? -24.881 -4.402 21.244 1.00 93.19 311 ARG A CA 1
ATOM 2428 C C . ARG A 1 311 ? -23.707 -3.463 21.037 1.00 93.19 311 ARG A C 1
ATOM 2430 O O . ARG A 1 311 ? -23.790 -2.539 20.226 1.00 93.19 311 ARG A O 1
ATOM 2437 N N . VAL A 1 312 ? -22.621 -3.721 21.756 1.00 93.62 312 VAL A N 1
ATOM 2438 C CA . VAL A 1 312 ? -21.391 -2.920 21.732 1.00 93.62 312 VAL A CA 1
ATOM 2439 C C . VAL A 1 312 ? -20.156 -3.815 21.775 1.00 93.62 312 VAL A C 1
ATOM 2441 O O . VAL A 1 312 ? -20.219 -4.971 22.185 1.00 93.62 312 VAL A O 1
ATOM 2444 N N . ASN A 1 313 ? -19.000 -3.293 21.362 1.00 93.00 313 ASN A N 1
ATOM 2445 C CA . ASN A 1 313 ? -17.741 -4.010 21.567 1.00 93.00 313 ASN A CA 1
ATOM 2446 C C . ASN A 1 313 ? -17.439 -4.158 23.080 1.00 93.00 313 ASN A C 1
ATOM 2448 O O . ASN A 1 313 ? -17.652 -3.195 23.824 1.00 93.00 313 ASN A O 1
ATOM 2452 N N . PRO A 1 314 ? -16.879 -5.292 23.552 1.00 89.06 314 PRO A N 1
ATOM 2453 C CA . PRO A 1 314 ? -16.608 -5.510 24.976 1.00 89.06 314 PRO A CA 1
ATOM 2454 C C . PRO A 1 314 ? -15.724 -4.444 25.642 1.00 89.06 314 PRO A C 1
ATOM 2456 O O . PRO A 1 314 ? -15.936 -4.118 26.808 1.00 89.06 314 PRO A O 1
ATOM 2459 N N . LYS A 1 315 ? -14.770 -3.847 24.913 1.00 90.25 315 LYS A N 1
ATOM 2460 C CA . LYS A 1 315 ? -13.942 -2.745 25.438 1.00 90.25 315 LYS A CA 1
ATOM 2461 C C . LYS A 1 315 ? -14.756 -1.474 25.676 1.00 90.25 315 LYS A C 1
ATOM 2463 O O . LYS A 1 315 ? -14.501 -0.752 26.633 1.00 90.25 315 LYS A O 1
ATOM 2468 N N . VAL A 1 316 ? -15.738 -1.211 24.813 1.00 93.31 316 VAL A N 1
ATOM 2469 C CA . VAL A 1 316 ? -16.658 -0.074 24.957 1.00 93.31 316 VAL A CA 1
ATOM 2470 C C . VAL A 1 316 ? -17.649 -0.336 26.082 1.00 93.31 316 VAL A C 1
ATOM 2472 O O . VAL A 1 316 ? -17.869 0.556 26.890 1.00 93.31 316 VAL A O 1
ATOM 2475 N N . ALA A 1 317 ? -18.192 -1.555 26.190 1.00 90.62 317 ALA A N 1
ATOM 2476 C CA . ALA A 1 317 ? -19.014 -1.955 27.335 1.00 90.62 317 ALA A CA 1
ATOM 2477 C C . ALA A 1 317 ? -18.270 -1.729 28.655 1.00 90.62 317 ALA A C 1
ATOM 2479 O O . ALA A 1 317 ? -18.811 -1.079 29.542 1.00 90.62 317 ALA A O 1
ATOM 2480 N N . GLN A 1 318 ? -17.016 -2.183 28.752 1.00 88.88 318 GLN A N 1
ATOM 2481 C CA . GLN A 1 318 ? -16.194 -1.969 29.941 1.00 88.88 318 GLN A CA 1
ATOM 2482 C C . GLN A 1 318 ? -16.043 -0.476 30.266 1.00 88.88 318 GLN A C 1
ATOM 2484 O O . GLN A 1 318 ? -16.276 -0.084 31.407 1.00 88.88 318 GLN A O 1
ATOM 2489 N N . ALA A 1 319 ? -15.719 0.352 29.267 1.00 90.56 319 ALA A N 1
ATOM 2490 C CA . ALA A 1 319 ? -15.591 1.800 29.437 1.00 90.56 319 ALA A CA 1
ATOM 2491 C C . ALA A 1 319 ? -16.920 2.493 29.806 1.00 90.56 319 ALA A C 1
ATOM 2493 O O . ALA A 1 319 ? -16.912 3.477 30.537 1.00 90.56 319 ALA A O 1
ATOM 2494 N N . LEU A 1 320 ? -18.065 1.982 29.336 1.00 91.00 320 LEU A N 1
ATOM 2495 C CA . LEU A 1 320 ? -19.403 2.470 29.699 1.00 91.00 320 LEU A CA 1
ATOM 2496 C C . LEU A 1 320 ? -19.827 2.063 31.112 1.00 91.00 320 LEU A C 1
ATOM 2498 O O . LEU A 1 320 ? -20.641 2.747 31.715 1.00 91.00 320 LEU A O 1
ATOM 2502 N N . THR A 1 321 ? -19.338 0.931 31.617 1.00 87.25 321 THR A N 1
ATOM 2503 C CA . THR A 1 321 ? -19.688 0.421 32.954 1.00 87.25 321 THR A CA 1
ATOM 2504 C C . THR A 1 321 ? -18.722 0.856 34.048 1.00 87.25 321 THR A C 1
ATOM 2506 O O . THR A 1 321 ? -18.940 0.509 35.207 1.00 87.25 321 THR A O 1
ATOM 2509 N N . ASP A 1 322 ? -17.659 1.575 33.693 1.00 87.31 322 ASP A N 1
ATOM 2510 C CA . ASP A 1 322 ? -16.702 2.103 34.661 1.00 87.31 322 ASP A CA 1
ATOM 2511 C C . ASP A 1 322 ? -17.385 3.100 35.614 1.00 87.31 322 ASP A C 1
ATOM 2513 O O . ASP A 1 322 ? -18.339 3.784 35.221 1.00 87.31 322 ASP A O 1
ATOM 2517 N N . GLU A 1 323 ? -16.919 3.182 36.863 1.00 79.56 323 GLU A N 1
ATOM 2518 C CA . GLU A 1 323 ? -17.588 3.959 37.924 1.00 79.56 323 GLU A CA 1
ATOM 2519 C C . GLU A 1 323 ? -17.699 5.449 37.554 1.00 79.56 323 GLU A C 1
ATOM 2521 O O . GLU A 1 323 ? -18.746 6.064 37.755 1.00 79.56 323 GLU A O 1
ATOM 2526 N N . ASP A 1 324 ? -16.662 5.990 36.910 1.00 84.06 324 ASP A N 1
ATOM 2527 C CA . ASP A 1 324 ? -16.566 7.397 36.501 1.00 84.06 324 ASP A CA 1
ATOM 2528 C C . ASP A 1 324 ? -17.085 7.664 35.073 1.00 84.06 324 ASP A C 1
ATOM 2530 O O . ASP A 1 324 ? -16.925 8.762 34.534 1.00 84.06 324 ASP A O 1
ATOM 2534 N N . SER A 1 325 ? -17.710 6.675 34.424 1.00 86.12 325 SER A N 1
ATOM 2535 C CA . SER A 1 325 ? -18.220 6.824 33.052 1.00 86.12 325 SER A CA 1
ATOM 2536 C C . SER A 1 325 ? -19.377 7.826 32.948 1.00 86.12 325 SER A C 1
ATOM 2538 O O . SER A 1 325 ? -19.563 8.444 31.905 1.00 86.12 325 SER A O 1
ATOM 2540 N N . GLY A 1 326 ? -20.168 7.995 34.013 1.00 88.31 326 GLY A N 1
ATOM 2541 C CA . GLY A 1 326 ? -21.408 8.780 34.002 1.00 88.31 326 GLY A CA 1
ATOM 2542 C C . GLY A 1 326 ? -22.645 7.998 33.538 1.00 88.31 326 GLY A C 1
ATOM 2543 O O . GLY A 1 326 ? -23.725 8.577 33.423 1.00 88.31 326 GLY A O 1
ATOM 2544 N N . LEU A 1 327 ? -22.541 6.683 33.299 1.00 92.38 327 LEU A N 1
ATOM 2545 C CA . LEU A 1 327 ? -23.710 5.845 32.999 1.00 92.38 327 LEU A CA 1
ATOM 2546 C C . LEU A 1 327 ? -24.703 5.810 34.168 1.00 92.38 327 LEU A C 1
ATOM 2548 O O . LEU A 1 327 ? -25.907 5.909 33.947 1.00 92.38 327 LEU A O 1
ATOM 2552 N N . ALA A 1 328 ? -24.202 5.695 35.402 1.00 89.94 328 ALA A N 1
ATOM 2553 C CA . ALA A 1 328 ? -25.036 5.659 36.602 1.00 89.94 328 ALA A CA 1
ATOM 2554 C C . ALA A 1 328 ? -25.863 6.945 36.767 1.00 89.94 328 ALA A C 1
ATOM 2556 O O . ALA A 1 328 ? -27.050 6.869 37.075 1.00 89.94 328 ALA A O 1
ATOM 2557 N N . GLU A 1 329 ? -25.264 8.104 36.477 1.00 91.88 329 GLU A N 1
ATOM 2558 C CA . GLU A 1 329 ? -25.956 9.398 36.485 1.00 91.88 329 GLU A CA 1
ATOM 2559 C C . GLU A 1 329 ? -27.095 9.417 35.458 1.00 91.88 329 GLU A C 1
ATOM 2561 O O . GLU A 1 329 ? -28.201 9.844 35.767 1.00 91.88 329 GLU A O 1
ATOM 2566 N N . ILE A 1 330 ? -26.865 8.888 34.250 1.00 91.69 330 ILE A N 1
ATOM 2567 C CA . ILE A 1 330 ? -27.902 8.805 33.210 1.00 91.69 330 ILE A CA 1
ATOM 2568 C C . ILE A 1 330 ? -29.028 7.854 33.627 1.00 91.69 330 ILE A C 1
ATOM 2570 O O . ILE A 1 330 ? -30.200 8.174 33.420 1.00 91.69 330 ILE A O 1
ATOM 2574 N N . GLU A 1 331 ? -28.704 6.687 34.191 1.00 91.69 331 GLU A N 1
ATOM 2575 C CA . GLU A 1 331 ? -29.715 5.748 34.693 1.00 91.69 331 GLU A CA 1
ATOM 2576 C C . GLU A 1 331 ? -30.575 6.392 35.797 1.00 91.69 331 GLU A C 1
ATOM 2578 O O . GLU A 1 331 ? -31.796 6.224 35.797 1.00 91.69 331 GLU A O 1
ATOM 2583 N N . GLU A 1 332 ? -29.965 7.172 36.695 1.00 91.56 332 GLU A N 1
ATOM 2584 C CA . GLU A 1 332 ? -30.662 7.886 37.772 1.00 91.56 332 GLU A CA 1
ATOM 2585 C C . GLU A 1 332 ? -31.525 9.045 37.246 1.00 91.56 332 GLU A C 1
ATOM 2587 O O . GLU A 1 332 ? -32.701 9.145 37.601 1.00 91.56 332 GLU A O 1
ATOM 2592 N N . GLU A 1 333 ? -30.984 9.881 36.354 1.00 91.19 333 GLU A N 1
ATOM 2593 C CA . GLU A 1 333 ? -31.693 11.016 35.746 1.00 91.19 333 GLU A CA 1
ATOM 2594 C C . GLU A 1 333 ? -32.903 10.571 34.917 1.00 91.19 333 GLU A C 1
ATOM 2596 O O . GLU A 1 333 ? -33.950 11.222 34.923 1.00 91.19 333 GLU A O 1
ATOM 2601 N N . THR A 1 334 ? -32.756 9.476 34.170 1.00 89.31 334 THR A N 1
ATOM 2602 C CA . THR A 1 334 ? -33.773 9.017 33.213 1.00 89.31 334 THR A CA 1
ATOM 2603 C C . THR A 1 334 ? -34.716 7.962 33.787 1.00 89.31 334 THR A C 1
ATOM 2605 O O . THR A 1 334 ? -35.763 7.702 33.193 1.00 89.31 334 THR A O 1
ATOM 2608 N N . GLY A 1 335 ? -34.360 7.346 34.921 1.00 89.94 335 GLY A N 1
ATOM 2609 C CA . GLY A 1 335 ? -35.089 6.226 35.521 1.00 89.94 335 GLY A CA 1
ATOM 2610 C C . GLY A 1 335 ? -35.021 4.928 34.708 1.00 89.94 335 GLY A C 1
ATOM 2611 O O . GLY A 1 335 ? -35.820 4.020 34.941 1.00 89.94 335 GLY A O 1
ATOM 2612 N N . LYS A 1 336 ? -34.102 4.840 33.740 1.00 91.56 336 LYS A N 1
ATOM 2613 C CA . LYS A 1 336 ? -33.984 3.732 32.780 1.00 91.56 336 LYS A CA 1
ATOM 2614 C C . LYS A 1 336 ? -32.751 2.893 33.042 1.00 91.56 336 LYS A C 1
ATOM 2616 O O . LYS A 1 336 ? -31.784 3.363 33.632 1.00 91.56 336 LYS A O 1
ATOM 2621 N N . ARG A 1 337 ? -32.775 1.644 32.578 1.00 91.44 337 ARG A N 1
ATOM 2622 C CA . ARG A 1 337 ? -31.652 0.706 32.714 1.00 91.44 337 ARG A CA 1
ATOM 2623 C C . ARG A 1 337 ? -31.049 0.361 31.368 1.00 91.44 337 ARG A C 1
ATOM 2625 O O . ARG A 1 337 ? -31.771 0.058 30.418 1.00 91.44 337 ARG A O 1
ATOM 2632 N N . PHE A 1 338 ? -29.724 0.362 31.312 1.00 91.50 338 PHE A N 1
ATOM 2633 C CA . PHE A 1 338 ? -28.987 0.008 30.109 1.00 91.50 338 PHE A CA 1
ATOM 2634 C C . PHE A 1 338 ? -28.180 -1.266 30.345 1.00 91.50 338 PHE A C 1
ATOM 2636 O O . PHE A 1 338 ? -27.458 -1.423 31.336 1.00 91.50 338 PHE A O 1
ATOM 2643 N N . HIS A 1 339 ? -28.344 -2.199 29.418 1.00 90.25 339 HIS A N 1
ATOM 2644 C CA . HIS A 1 339 ? -27.644 -3.470 29.381 1.00 90.25 339 HIS A CA 1
ATOM 2645 C C . HIS A 1 339 ? -26.850 -3.563 28.087 1.00 90.25 339 HIS A C 1
ATOM 2647 O O . HIS A 1 339 ? -27.284 -3.063 27.049 1.00 90.25 339 HIS A O 1
ATOM 2653 N N . PHE A 1 340 ? -25.692 -4.211 28.157 1.00 89.44 340 PHE A N 1
ATOM 2654 C CA . PHE A 1 340 ? -24.770 -4.324 27.038 1.00 89.44 340 PHE A CA 1
ATOM 2655 C C . PHE A 1 340 ? -24.492 -5.795 26.743 1.00 89.44 340 PHE A C 1
ATOM 2657 O O . PHE A 1 340 ? -24.153 -6.550 27.651 1.00 89.44 340 PHE A O 1
ATOM 2664 N N . GLU A 1 341 ? -24.619 -6.180 25.478 1.00 86.62 341 GLU A N 1
ATOM 2665 C CA . GLU A 1 341 ? -24.178 -7.466 24.938 1.00 86.62 341 GLU A CA 1
ATOM 2666 C C . GLU A 1 341 ? -23.128 -7.243 23.843 1.00 86.62 341 GLU A C 1
ATOM 2668 O O . GLU A 1 341 ? -23.038 -6.167 23.248 1.00 86.62 341 GLU A O 1
ATOM 2673 N N . GLY A 1 342 ? -22.341 -8.267 23.534 1.00 83.50 342 GLY A N 1
ATOM 2674 C CA . GLY A 1 342 ? -21.397 -8.213 22.427 1.00 83.50 342 GLY A CA 1
ATOM 2675 C C . GLY A 1 342 ? -20.310 -9.268 22.522 1.00 83.50 342 GLY A C 1
ATOM 2676 O O . GLY A 1 342 ? -20.301 -10.078 23.438 1.00 83.50 342 GLY A O 1
ATOM 2677 N N . GLY A 1 343 ? -19.394 -9.242 21.557 1.00 80.38 343 GLY A N 1
ATOM 2678 C CA . GLY A 1 343 ? -18.225 -10.116 21.526 1.00 80.38 343 GLY A CA 1
ATOM 2679 C C . GLY A 1 343 ? -17.049 -9.441 20.831 1.00 80.38 343 GLY A C 1
ATOM 2680 O O . GLY A 1 343 ? -17.217 -8.436 20.131 1.00 80.38 343 GLY A O 1
ATOM 2681 N N . ASP A 1 344 ? -15.854 -10.001 21.004 1.00 79.62 344 ASP A N 1
ATOM 2682 C CA . ASP A 1 344 ? -14.593 -9.389 20.549 1.00 79.62 344 ASP A CA 1
ATOM 2683 C C . ASP A 1 344 ? -14.507 -9.174 19.027 1.00 79.62 344 ASP A C 1
ATOM 2685 O O . ASP A 1 344 ? -13.714 -8.360 18.5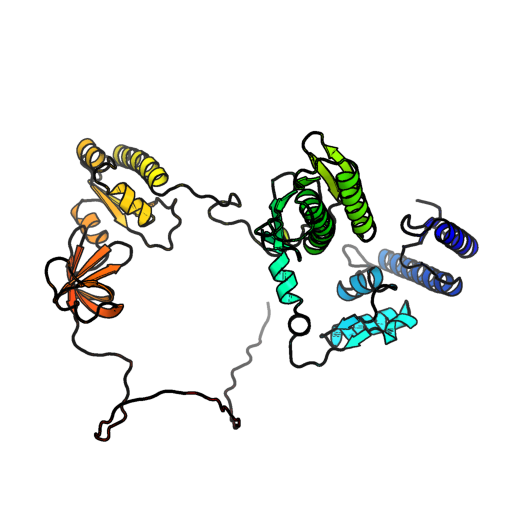55 1.00 79.62 344 ASP A O 1
ATOM 2689 N N . ALA A 1 345 ? -15.334 -9.880 18.250 1.00 85.31 345 ALA A N 1
ATOM 2690 C CA . ALA A 1 345 ? -15.404 -9.747 16.796 1.00 85.31 345 ALA A CA 1
ATOM 2691 C C . ALA A 1 345 ? -16.147 -8.485 16.315 1.00 85.31 345 ALA A C 1
ATOM 2693 O O . ALA A 1 345 ? -16.096 -8.167 15.126 1.00 85.31 345 ALA A O 1
ATOM 2694 N N . LEU A 1 346 ? -16.855 -7.776 17.201 1.00 88.38 346 LEU A N 1
ATOM 2695 C CA . LEU A 1 346 ? -17.559 -6.545 16.845 1.00 88.38 346 LEU A CA 1
ATOM 2696 C C . LEU A 1 346 ? -16.571 -5.401 16.612 1.00 88.38 346 LEU A C 1
ATOM 2698 O O . LEU A 1 346 ? -15.612 -5.234 17.366 1.00 88.38 346 LEU A O 1
ATOM 2702 N N . ALA A 1 347 ? -16.832 -4.561 15.609 1.00 89.94 347 ALA A N 1
ATOM 2703 C CA . ALA A 1 347 ? -16.066 -3.333 15.420 1.00 89.94 347 ALA A CA 1
ATOM 2704 C C . ALA A 1 347 ? -16.180 -2.451 16.674 1.00 89.94 347 ALA A C 1
ATOM 2706 O O . ALA A 1 347 ? -17.251 -2.392 17.281 1.00 89.94 347 ALA A O 1
ATOM 2707 N N . ILE A 1 348 ? -15.101 -1.754 17.052 1.00 91.38 348 ILE A N 1
ATOM 2708 C CA . ILE A 1 348 ? -15.080 -0.896 18.253 1.00 91.38 348 ILE A CA 1
ATOM 2709 C C . ILE A 1 348 ? -16.231 0.117 18.242 1.00 91.38 348 ILE A C 1
ATOM 2711 O O . ILE A 1 348 ? -16.831 0.368 19.275 1.00 91.38 348 ILE A O 1
ATOM 2715 N N . GLU A 1 349 ? -16.595 0.630 17.072 1.00 90.25 349 GLU A N 1
ATOM 2716 C CA . GLU A 1 349 ? -17.636 1.650 16.905 1.00 90.25 349 GLU A CA 1
ATOM 2717 C C . GLU A 1 349 ? -19.069 1.090 16.898 1.00 90.25 349 GLU A C 1
ATOM 2719 O O . GLU A 1 349 ? -20.031 1.848 16.767 1.00 90.25 349 GLU A O 1
ATOM 2724 N N . THR A 1 350 ? -19.235 -0.230 17.037 1.00 91.44 350 THR A N 1
ATOM 2725 C CA . THR A 1 350 ? -20.561 -0.862 17.064 1.00 91.44 350 THR A CA 1
ATOM 2726 C C . THR A 1 350 ? -21.343 -0.352 18.270 1.00 91.44 350 THR A C 1
ATOM 2728 O O . THR A 1 350 ? -20.909 -0.512 19.411 1.00 91.44 350 THR A O 1
ATOM 2731 N N . PHE A 1 351 ? -22.503 0.246 18.010 1.00 92.81 351 PHE A N 1
ATOM 2732 C CA . PHE A 1 351 ? -23.427 0.718 19.033 1.00 92.81 351 PHE A CA 1
ATOM 2733 C C . PHE A 1 351 ? -24.857 0.613 18.502 1.00 92.81 351 PHE A C 1
ATOM 2735 O O . PHE A 1 351 ? -25.364 1.531 17.853 1.00 92.81 351 PHE A O 1
ATOM 2742 N N . GLU A 1 352 ? -25.490 -0.533 18.735 1.00 92.75 352 GLU A N 1
ATOM 2743 C CA . GLU A 1 352 ? -26.797 -0.868 18.163 1.00 92.75 352 GLU A CA 1
ATOM 2744 C C . GLU A 1 352 ? -27.811 -1.162 19.265 1.00 92.75 352 GLU A C 1
ATOM 2746 O O . GLU A 1 352 ? -27.531 -1.927 20.183 1.00 92.75 352 GLU A O 1
ATOM 2751 N N . LEU A 1 353 ? -29.015 -0.597 19.170 1.00 92.62 353 LEU A N 1
ATOM 2752 C CA . LEU A 1 353 ? -30.115 -0.981 20.050 1.00 92.62 353 LEU A CA 1
ATOM 2753 C C . LEU A 1 353 ? -30.694 -2.322 19.579 1.00 92.62 353 LEU A C 1
ATOM 2755 O O . LEU A 1 353 ? -31.251 -2.406 18.485 1.00 92.62 353 LEU A O 1
ATOM 2759 N N . VAL A 1 354 ? -30.572 -3.357 20.406 1.00 92.00 354 VAL A N 1
ATOM 2760 C CA . VAL A 1 354 ? -31.026 -4.721 20.097 1.00 92.00 354 VAL A CA 1
ATOM 2761 C C . VAL A 1 354 ? -32.464 -4.935 20.533 1.00 92.00 354 VAL A C 1
ATOM 2763 O O . VAL A 1 354 ? -33.252 -5.523 19.793 1.00 92.00 354 VAL A O 1
ATOM 2766 N N . ASP A 1 355 ? -32.796 -4.498 21.748 1.00 90.88 355 ASP A N 1
ATOM 2767 C CA . ASP A 1 355 ? -34.125 -4.685 22.317 1.00 90.88 355 ASP A CA 1
ATOM 2768 C C . ASP A 1 355 ? -34.461 -3.614 23.358 1.00 90.88 355 ASP A C 1
ATOM 2770 O O . ASP A 1 355 ? -33.576 -2.942 23.894 1.00 90.88 355 ASP A O 1
ATOM 2774 N N . ARG A 1 356 ? -35.755 -3.447 23.635 1.00 93.06 356 ARG A N 1
ATOM 2775 C CA . ARG A 1 356 ? -36.277 -2.458 24.578 1.00 93.06 356 ARG A CA 1
ATOM 2776 C C . ARG A 1 356 ? -37.582 -2.963 25.202 1.00 93.06 356 ARG A C 1
ATOM 2778 O O . ARG A 1 356 ? -38.426 -3.515 24.496 1.00 93.06 356 ARG A O 1
ATOM 2785 N N . GLY A 1 357 ? -37.778 -2.770 26.502 1.00 91.38 357 GLY A N 1
ATOM 2786 C CA . GLY A 1 357 ? -38.974 -3.284 27.173 1.00 91.38 357 GLY A CA 1
ATOM 2787 C C . GLY A 1 357 ? -39.034 -3.003 28.668 1.00 91.38 357 GLY A C 1
ATOM 2788 O O . GLY A 1 357 ? -38.465 -2.026 29.157 1.00 91.38 357 GLY A O 1
ATOM 2789 N N . THR A 1 358 ? -39.755 -3.868 29.384 1.00 89.94 358 THR A N 1
ATOM 2790 C CA . THR A 1 358 ? -39.760 -3.874 30.850 1.00 89.94 358 THR A CA 1
ATOM 2791 C C . THR A 1 358 ? -38.403 -4.319 31.375 1.00 89.94 358 THR A C 1
ATOM 2793 O O . THR A 1 358 ? -37.666 -5.057 30.709 1.00 89.94 358 THR A O 1
ATOM 2796 N N . ARG A 1 359 ? -38.079 -3.889 32.594 1.00 85.31 359 ARG A N 1
ATOM 2797 C CA . ARG A 1 359 ? -36.788 -4.198 33.211 1.00 85.31 359 ARG A CA 1
ATOM 2798 C C . ARG A 1 359 ? -36.512 -5.699 33.311 1.00 85.31 359 ARG A C 1
ATOM 2800 O O . ARG A 1 359 ? -35.432 -6.138 32.937 1.00 85.31 359 ARG A O 1
ATOM 2807 N N . GLU A 1 360 ? -37.501 -6.474 33.745 1.00 82.75 360 GLU A N 1
ATOM 2808 C CA . GLU A 1 360 ? -37.379 -7.927 33.933 1.00 82.75 360 GLU A CA 1
ATOM 2809 C C . GLU A 1 360 ? -37.064 -8.660 32.619 1.00 82.75 360 GLU A C 1
ATOM 2811 O O . GLU A 1 360 ? -36.187 -9.519 32.580 1.00 82.75 360 GLU A O 1
ATOM 2816 N N . LEU A 1 361 ? -37.733 -8.280 31.525 1.00 85.12 361 LEU A N 1
ATOM 2817 C CA . LEU A 1 361 ? -37.577 -8.937 30.225 1.00 85.12 361 LEU A CA 1
ATOM 2818 C C . LEU A 1 361 ? -36.198 -8.670 29.615 1.00 85.12 361 LEU A C 1
ATOM 2820 O O . LEU A 1 361 ? -35.591 -9.560 29.018 1.00 85.12 361 LEU A O 1
ATOM 2824 N N . ILE A 1 362 ? -35.701 -7.443 29.767 1.00 87.00 362 ILE A N 1
ATOM 2825 C CA . ILE A 1 362 ? -34.381 -7.061 29.268 1.00 87.00 362 ILE A CA 1
ATOM 2826 C C . ILE A 1 362 ? -33.273 -7.648 30.135 1.00 87.00 362 ILE A C 1
ATOM 2828 O O . ILE A 1 362 ? -32.293 -8.135 29.580 1.00 87.00 362 ILE A O 1
ATOM 2832 N N . GLU A 1 363 ? -33.429 -7.653 31.462 1.00 79.38 363 GLU A N 1
ATOM 2833 C CA . GLU A 1 363 ? -32.470 -8.294 32.365 1.00 79.38 363 GLU A CA 1
ATOM 2834 C C . GLU A 1 363 ? -32.329 -9.786 32.034 1.00 79.38 363 GLU A C 1
ATOM 2836 O O . GLU A 1 363 ? -31.204 -10.232 31.841 1.00 79.38 363 GLU A O 1
ATOM 2841 N N . GLU A 1 364 ? -33.430 -10.531 31.852 1.00 77.81 364 GLU A N 1
ATOM 2842 C CA . GLU A 1 364 ? -33.379 -11.954 31.466 1.00 77.81 364 GLU A CA 1
ATOM 2843 C C . GLU A 1 364 ? -32.695 -12.168 30.105 1.00 77.81 364 GLU A C 1
ATOM 2845 O O . GLU A 1 364 ? -31.936 -13.121 29.927 1.00 77.81 364 GLU A O 1
ATOM 2850 N N . ARG A 1 365 ? -32.940 -11.274 29.140 1.00 78.94 365 ARG A N 1
ATOM 2851 C CA . ARG A 1 365 ? -32.359 -11.367 27.794 1.00 78.94 365 ARG A CA 1
ATOM 2852 C C . ARG A 1 365 ? -30.885 -10.965 27.739 1.00 78.94 365 ARG A C 1
ATOM 2854 O O . ARG A 1 365 ? -30.162 -11.475 26.891 1.00 78.94 365 ARG A O 1
ATOM 2861 N N . ALA A 1 366 ? -30.461 -10.049 28.605 1.00 73.12 366 ALA A N 1
ATOM 2862 C CA . ALA A 1 366 ? -29.086 -9.568 28.680 1.00 73.12 366 ALA A CA 1
ATOM 2863 C C . ALA A 1 366 ? -28.135 -10.583 29.325 1.00 73.12 366 ALA A C 1
ATOM 2865 O O . ALA A 1 366 ? -26.919 -10.438 29.199 1.00 73.12 366 ALA A O 1
ATOM 2866 N N . LEU A 1 367 ? -28.664 -11.585 30.036 1.00 73.62 367 LEU A N 1
ATOM 2867 C CA . LEU A 1 367 ? -27.842 -12.635 30.617 1.00 73.62 367 LEU A CA 1
ATOM 2868 C C . LEU A 1 367 ? -27.233 -13.496 29.499 1.00 73.62 367 LEU A C 1
ATOM 2870 O O . LEU A 1 367 ? -27.977 -14.108 28.729 1.00 73.62 367 LEU A O 1
ATOM 2874 N N . PRO A 1 368 ? -25.893 -13.598 29.420 1.00 69.44 368 PRO A N 1
ATOM 2875 C CA . PRO A 1 368 ? -25.237 -14.371 28.368 1.00 69.44 368 PRO A CA 1
ATOM 2876 C C . PRO A 1 368 ? -25.474 -15.878 28.508 1.00 69.44 368 PRO A C 1
ATOM 2878 O O . PRO A 1 368 ? -25.307 -16.613 27.539 1.00 69.44 368 PRO A O 1
ATOM 2881 N N . PHE A 1 369 ? -25.877 -16.331 29.699 1.00 75.94 369 PHE A N 1
ATOM 2882 C CA . PHE A 1 369 ? -26.122 -17.731 30.012 1.00 75.94 369 PHE A CA 1
ATOM 2883 C C . PHE A 1 369 ? -27.421 -17.910 30.788 1.00 75.94 369 PHE A C 1
ATOM 2885 O O . PHE A 1 369 ? -27.833 -17.033 31.552 1.00 75.94 369 PHE A O 1
ATOM 2892 N N . LYS A 1 370 ? -28.028 -19.089 30.657 1.00 77.38 370 LYS A N 1
ATOM 2893 C CA . LYS A 1 370 ? -29.160 -19.513 31.488 1.00 77.38 370 LYS A CA 1
ATOM 2894 C C . LYS A 1 370 ? -28.706 -20.459 32.593 1.00 77.38 370 LYS A C 1
ATOM 2896 O O . LYS A 1 370 ? -27.800 -21.269 32.410 1.00 77.38 370 LYS A O 1
ATOM 2901 N N . VAL A 1 371 ? -29.389 -20.414 33.736 1.00 82.50 371 VAL A N 1
ATOM 2902 C CA . VAL A 1 371 ? -29.189 -21.411 34.796 1.00 82.50 371 VAL A CA 1
ATOM 2903 C C . VAL A 1 371 ? -29.471 -22.810 34.236 1.00 82.50 371 VAL A C 1
ATOM 2905 O O . VAL A 1 371 ? -30.516 -23.055 33.630 1.00 82.50 371 VAL A O 1
ATOM 2908 N N . GLY A 1 372 ? -28.525 -23.726 34.432 1.00 77.69 372 GLY A N 1
ATOM 2909 C CA . GLY A 1 372 ? -28.537 -25.089 33.904 1.00 77.69 372 GLY A CA 1
ATOM 2910 C C . GLY A 1 372 ? -27.870 -25.261 32.536 1.00 77.69 372 GLY A C 1
ATOM 2911 O O . GLY A 1 372 ? -27.736 -26.400 32.089 1.00 77.69 372 GLY A O 1
ATOM 2912 N N . GLU A 1 373 ? -27.438 -24.181 31.880 1.00 83.94 373 GLU A N 1
ATOM 2913 C CA . GLU A 1 373 ? -26.719 -24.241 30.606 1.00 83.94 373 GLU A CA 1
ATOM 2914 C C . GLU A 1 373 ? -25.315 -24.835 30.783 1.00 83.94 373 GLU A C 1
ATOM 2916 O O . GLU A 1 373 ? -24.628 -24.569 31.772 1.00 83.94 373 GLU A O 1
ATOM 2921 N N . GLU A 1 374 ? -24.895 -25.666 29.827 1.00 87.81 374 GLU A N 1
ATOM 2922 C CA . GLU A 1 374 ? -23.568 -26.282 29.815 1.00 87.81 374 GLU A CA 1
ATOM 2923 C C . GLU A 1 374 ? -22.676 -25.544 28.820 1.00 87.81 374 GLU A C 1
ATOM 2925 O O . GLU A 1 374 ? -22.927 -25.551 27.614 1.00 87.81 374 GLU A O 1
ATOM 2930 N N . VAL A 1 375 ? -21.624 -24.909 29.327 1.00 84.06 375 VAL A N 1
ATOM 2931 C CA . VAL A 1 375 ? -20.771 -24.000 28.560 1.00 84.06 375 VAL A CA 1
ATOM 2932 C C . VAL A 1 375 ? -19.335 -24.501 28.610 1.00 84.06 375 VAL A C 1
ATOM 2934 O O . VAL A 1 375 ? -18.837 -24.920 29.654 1.00 84.06 375 VAL A O 1
ATOM 2937 N N . LEU A 1 376 ? -18.643 -24.471 27.471 1.00 87.50 376 LEU A N 1
ATOM 2938 C CA . LEU A 1 376 ? -17.217 -24.774 27.423 1.00 87.50 376 LEU A CA 1
ATOM 2939 C C . LEU A 1 376 ? -16.419 -23.503 27.733 1.00 87.50 376 LEU A C 1
ATOM 2941 O O . LEU A 1 376 ? -16.279 -22.634 26.874 1.00 87.50 376 LEU A O 1
ATOM 2945 N N . VAL A 1 377 ? -15.869 -23.416 28.940 1.00 86.00 377 VAL A N 1
ATOM 2946 C CA . VAL A 1 377 ? -15.049 -22.282 29.393 1.00 86.00 377 VAL A CA 1
ATOM 2947 C C . VAL A 1 377 ? -13.567 -22.638 29.344 1.00 86.00 377 VAL A C 1
ATOM 2949 O O . VAL A 1 377 ? -13.183 -23.789 29.564 1.00 86.00 377 VAL A O 1
ATOM 2952 N N . LYS A 1 378 ? -12.713 -21.649 29.075 1.00 88.12 378 LYS A N 1
ATOM 2953 C CA . LYS A 1 378 ? -11.283 -21.749 29.375 1.00 88.12 378 LYS A CA 1
ATOM 2954 C C . LYS A 1 378 ? -11.061 -21.156 30.761 1.00 88.12 378 LYS A C 1
ATOM 2956 O O . LYS A 1 378 ? -11.475 -20.032 31.005 1.00 88.12 378 LYS A O 1
ATOM 2961 N N . ILE A 1 379 ? -10.423 -21.907 31.648 1.00 87.44 379 ILE A N 1
ATOM 2962 C CA . ILE A 1 379 ? -10.090 -21.407 32.979 1.00 87.44 379 ILE A CA 1
ATOM 2963 C C . ILE A 1 379 ? -8.872 -20.486 32.852 1.00 87.44 379 ILE A C 1
ATOM 2965 O O . ILE A 1 379 ? -7.818 -20.932 32.393 1.00 87.44 379 ILE A O 1
ATOM 2969 N N . ASP A 1 380 ? -9.013 -19.213 33.215 1.00 85.44 380 ASP A N 1
ATOM 2970 C CA . ASP A 1 380 ? -7.983 -18.197 32.976 1.00 85.44 380 ASP A CA 1
ATOM 2971 C C . ASP A 1 380 ? -7.067 -18.016 34.185 1.00 85.44 380 ASP A C 1
ATOM 2973 O O . ASP A 1 380 ? -5.844 -18.064 34.043 1.00 85.44 380 ASP A O 1
ATOM 2977 N N . GLU A 1 381 ? -7.647 -17.854 35.375 1.00 86.25 381 GLU A N 1
ATOM 2978 C CA . GLU A 1 381 ? -6.903 -17.569 36.602 1.00 86.25 381 GLU A CA 1
ATOM 2979 C C . GLU A 1 381 ? -7.559 -18.206 37.837 1.00 86.25 381 GLU A C 1
ATOM 2981 O O . GLU A 1 381 ? -8.769 -18.428 37.844 1.00 86.25 381 GLU A O 1
ATOM 2986 N N . PRO A 1 382 ? -6.793 -18.543 38.889 1.00 83.69 382 PRO A N 1
ATOM 2987 C CA . PRO A 1 382 ? -7.367 -19.011 40.147 1.00 83.69 382 PRO A CA 1
ATOM 2988 C C . PRO A 1 382 ? -8.157 -17.891 40.836 1.00 83.69 382 PRO A C 1
ATOM 2990 O O . PRO A 1 382 ? -7.810 -16.712 40.738 1.00 83.69 382 PRO A O 1
ATOM 2993 N N . HIS A 1 383 ? -9.210 -18.255 41.565 1.00 81.25 383 HIS A N 1
ATOM 2994 C CA . HIS A 1 383 ? -10.034 -17.285 42.274 1.00 81.25 383 HIS A CA 1
ATOM 2995 C C . HIS A 1 383 ? -9.241 -16.632 43.419 1.00 81.25 383 HIS A C 1
ATOM 2997 O O . HIS A 1 383 ? -8.533 -17.301 44.173 1.00 81.25 383 HIS A O 1
ATOM 3003 N N . MET A 1 384 ? -9.381 -15.313 43.587 1.00 75.38 384 MET A N 1
ATOM 3004 C CA . MET A 1 384 ? -8.539 -14.525 44.502 1.00 75.38 384 MET A CA 1
ATOM 3005 C C . MET A 1 384 ? -8.651 -14.957 45.975 1.00 75.38 384 MET A C 1
ATOM 3007 O O . MET A 1 384 ? -7.690 -14.832 46.733 1.00 75.38 384 MET A O 1
ATOM 3011 N N . TYR A 1 385 ? -9.817 -15.466 46.383 1.00 76.62 385 TYR A N 1
ATOM 3012 C CA . TYR A 1 385 ? -10.120 -15.798 47.780 1.00 76.62 385 TYR A CA 1
ATOM 3013 C C . TYR A 1 385 ? -10.218 -17.298 48.072 1.00 76.62 385 TYR A C 1
ATOM 3015 O O . TYR A 1 385 ? -10.193 -17.683 49.240 1.00 76.62 385 TYR A O 1
ATOM 3023 N N . ASN A 1 386 ? -10.340 -18.142 47.044 1.00 79.69 386 ASN A N 1
ATOM 3024 C CA . ASN A 1 386 ? -10.478 -19.586 47.216 1.00 79.69 386 ASN A CA 1
ATOM 3025 C C . ASN A 1 386 ? -9.566 -20.307 46.225 1.00 79.69 386 ASN A C 1
ATOM 3027 O O . ASN A 1 386 ? -9.770 -20.212 45.021 1.00 79.69 386 ASN A O 1
ATOM 3031 N N . ALA A 1 387 ? -8.566 -21.021 46.740 1.00 75.50 387 ALA A N 1
ATOM 3032 C CA . ALA A 1 387 ? -7.561 -21.690 45.917 1.00 75.50 387 ALA A CA 1
ATOM 3033 C C . ALA A 1 387 ? -8.134 -22.851 45.086 1.00 75.50 387 ALA A C 1
ATOM 3035 O O . ALA A 1 387 ? -7.543 -23.222 44.073 1.00 75.50 387 ALA A O 1
ATOM 3036 N N . ASP A 1 388 ? -9.273 -23.407 45.507 1.00 81.88 388 ASP A N 1
ATOM 3037 C CA . ASP A 1 388 ? -9.936 -24.505 44.803 1.00 81.88 388 ASP A CA 1
ATOM 3038 C C . ASP A 1 388 ? -10.831 -24.013 43.653 1.00 81.88 388 ASP A C 1
ATOM 3040 O O . ASP A 1 388 ? -11.157 -24.789 42.755 1.00 81.88 388 ASP A O 1
ATOM 3044 N N . ASP A 1 389 ? -11.180 -22.725 43.621 1.00 87.38 389 ASP A N 1
ATOM 3045 C CA . ASP A 1 389 ? -12.032 -22.132 42.588 1.00 87.38 389 ASP A CA 1
ATOM 3046 C C . ASP A 1 389 ? -11.196 -21.390 41.540 1.00 87.38 389 ASP A C 1
ATOM 3048 O O . ASP A 1 389 ? -10.040 -21.020 41.767 1.00 87.38 389 ASP A O 1
ATOM 3052 N N . ALA A 1 390 ? -11.782 -21.150 40.371 1.00 87.38 390 ALA A N 1
ATOM 3053 C CA . ALA A 1 390 ? -11.126 -20.395 39.314 1.00 87.38 390 ALA A CA 1
ATOM 3054 C C . ALA A 1 390 ? -12.087 -19.468 38.579 1.00 87.38 390 ALA A C 1
ATOM 3056 O O . ALA A 1 390 ? -13.300 -19.635 38.630 1.00 87.38 390 ALA A O 1
ATOM 3057 N N . VAL A 1 391 ? -11.529 -18.493 37.878 1.00 86.38 391 VAL A N 1
ATOM 3058 C CA . VAL A 1 391 ? -12.250 -17.535 37.055 1.00 86.38 391 VAL A CA 1
ATOM 3059 C C . VAL A 1 391 ? -11.993 -17.855 35.588 1.00 86.38 391 VAL A C 1
ATOM 3061 O O . VAL A 1 391 ? -10.854 -18.043 35.155 1.00 86.38 391 VAL A O 1
ATOM 3064 N N . ALA A 1 392 ? -13.073 -17.914 34.823 1.00 86.31 392 ALA A N 1
ATOM 3065 C CA . ALA A 1 392 ? -13.064 -17.936 33.372 1.00 86.31 392 ALA A CA 1
ATOM 3066 C C . ALA A 1 392 ? -13.727 -16.665 32.835 1.00 86.31 392 ALA A C 1
ATOM 3068 O O . ALA A 1 392 ? -14.655 -16.138 33.454 1.00 86.31 392 ALA A O 1
ATOM 3069 N N . ARG A 1 393 ? -13.283 -16.185 31.673 1.00 82.75 393 ARG A N 1
ATOM 3070 C CA . ARG A 1 393 ? -13.890 -15.036 30.996 1.00 82.75 393 ARG A CA 1
ATOM 3071 C C . ARG A 1 393 ? -14.399 -15.433 29.611 1.00 82.75 393 ARG A C 1
ATOM 3073 O O . ARG A 1 393 ? -13.637 -15.919 28.779 1.00 82.75 393 ARG A O 1
ATOM 3080 N N . ILE A 1 394 ? -15.684 -15.198 29.350 1.00 76.19 394 ILE A N 1
ATOM 3081 C CA . ILE A 1 394 ? -16.288 -15.331 28.014 1.00 76.19 394 ILE A CA 1
ATOM 3082 C C . ILE A 1 394 ? -16.827 -13.963 27.613 1.00 76.19 394 ILE A C 1
ATOM 3084 O O . ILE A 1 394 ? -17.666 -13.428 28.325 1.00 76.19 394 ILE A O 1
ATOM 3088 N N . ASP A 1 395 ? -16.331 -13.395 26.508 1.00 65.06 395 ASP A N 1
ATOM 3089 C CA . ASP A 1 395 ? -16.780 -12.098 25.969 1.00 65.06 395 ASP A CA 1
ATOM 3090 C C . ASP A 1 395 ? -16.891 -10.995 27.050 1.00 65.06 395 ASP A C 1
ATOM 3092 O O . ASP A 1 395 ? -17.857 -10.243 27.125 1.00 65.06 395 ASP A O 1
ATOM 3096 N N . SER A 1 396 ? -15.878 -10.924 27.926 1.00 60.88 396 SER A N 1
ATOM 3097 C CA . SER A 1 396 ? -15.784 -10.028 29.097 1.00 60.88 396 SER A CA 1
ATOM 3098 C C . SER A 1 396 ? -16.713 -10.315 30.282 1.00 60.88 396 SER A C 1
ATOM 3100 O O . SER A 1 396 ? -16.606 -9.636 31.303 1.00 60.88 396 SER A O 1
ATOM 3102 N N . TYR A 1 397 ? -17.538 -11.357 30.214 1.00 73.62 397 TYR A N 1
ATOM 3103 C CA . TYR A 1 397 ? -18.372 -11.821 31.316 1.00 73.62 397 TYR A CA 1
ATOM 3104 C C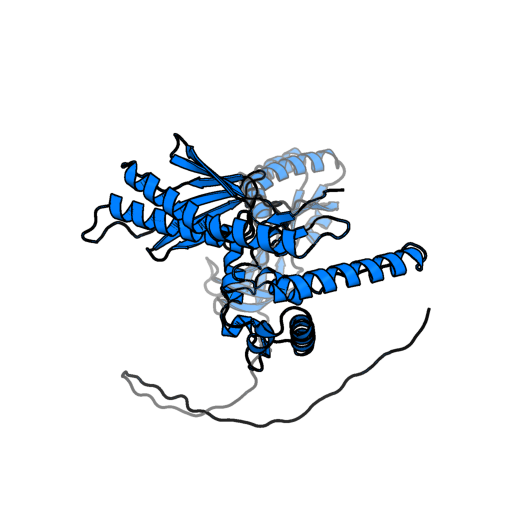 . TYR A 1 397 ? -17.624 -12.818 32.215 1.00 73.62 397 TYR A C 1
ATOM 3106 O O . TYR A 1 397 ? -17.005 -13.773 31.731 1.00 73.62 397 TYR A O 1
ATOM 3114 N N . ILE A 1 398 ? -17.662 -12.585 33.529 1.00 81.50 398 ILE A N 1
ATOM 3115 C CA . ILE A 1 398 ? -16.938 -13.383 34.526 1.00 81.50 398 ILE A CA 1
ATOM 3116 C C . ILE A 1 398 ? -17.747 -14.636 34.863 1.00 81.50 398 ILE A C 1
ATOM 3118 O O . ILE A 1 398 ? -18.907 -14.556 35.258 1.00 81.50 398 ILE A O 1
ATOM 3122 N N . VAL A 1 399 ? -17.120 -15.803 34.753 1.00 85.75 399 VAL A N 1
ATOM 3123 C CA . VAL A 1 399 ? -17.678 -17.079 35.203 1.00 85.75 399 VAL A CA 1
ATOM 3124 C C . VAL A 1 399 ? -16.778 -17.626 36.305 1.00 85.75 399 VAL A C 1
ATOM 3126 O O . VAL A 1 399 ? -15.655 -18.060 36.048 1.00 85.75 399 VAL A O 1
ATOM 3129 N N . SER A 1 400 ? -17.264 -17.584 37.542 1.00 87.19 400 SER A N 1
ATOM 3130 C CA . SER A 1 400 ? -16.609 -18.193 38.696 1.00 87.19 400 SER A CA 1
ATOM 3131 C C . SER A 1 400 ? -16.925 -19.685 38.716 1.00 87.19 400 SER A C 1
ATOM 3133 O O . SER A 1 400 ? -18.080 -20.090 38.846 1.00 87.19 400 SER A O 1
ATOM 3135 N N . VAL A 1 401 ? -15.900 -20.508 38.530 1.00 88.88 401 VAL A N 1
ATOM 3136 C CA . VAL A 1 401 ? -15.997 -21.961 38.416 1.00 88.88 401 VAL A CA 1
ATOM 3137 C C . VAL A 1 401 ? -15.580 -22.604 39.732 1.00 88.88 401 VAL A C 1
ATOM 3139 O O . VAL A 1 401 ? -14.394 -22.636 40.079 1.00 88.88 401 VAL A O 1
ATOM 3142 N N . THR A 1 402 ? -16.553 -23.169 40.442 1.00 89.00 402 THR A N 1
ATOM 3143 C CA . THR A 1 402 ? -16.319 -23.904 41.684 1.00 89.00 402 THR A CA 1
ATOM 3144 C C . THR A 1 402 ? -15.525 -25.183 41.409 1.00 89.00 402 THR A C 1
ATOM 3146 O O . THR A 1 402 ? -15.903 -25.988 40.549 1.00 89.00 402 THR A O 1
ATOM 3149 N N . GLY A 1 403 ? -14.412 -25.377 42.122 1.00 83.88 403 GLY A N 1
ATOM 3150 C CA . GLY A 1 403 ? -13.498 -26.509 41.905 1.00 83.88 403 GLY A CA 1
ATOM 3151 C C . GLY A 1 403 ? -12.609 -26.390 40.655 1.00 83.88 403 GLY A C 1
ATOM 3152 O O . GLY A 1 403 ? -11.944 -27.358 40.283 1.00 83.88 403 GLY A O 1
ATOM 3153 N N . GLY A 1 404 ? -12.614 -25.235 39.976 1.00 81.69 404 GLY A N 1
ATOM 3154 C CA . GLY A 1 404 ? -11.851 -24.976 38.749 1.00 81.69 404 GLY A CA 1
ATOM 3155 C C . GLY A 1 404 ? -10.350 -24.728 38.945 1.00 81.69 404 GLY A C 1
ATOM 3156 O O . GLY A 1 404 ? -9.605 -24.777 37.964 1.00 81.69 404 GLY A O 1
ATOM 3157 N N . GLY A 1 405 ? -9.893 -24.489 40.179 1.00 83.88 405 GLY A N 1
ATOM 3158 C CA . GLY A 1 405 ? -8.511 -24.117 40.520 1.00 83.88 405 GLY A CA 1
ATOM 3159 C C . GLY A 1 405 ? -7.426 -25.037 39.936 1.00 83.88 405 GLY A C 1
ATOM 3160 O O . GLY A 1 405 ? -6.456 -24.540 39.362 1.00 83.88 405 GLY A O 1
ATOM 3161 N N . PRO A 1 406 ? -7.578 -26.375 39.980 1.00 84.94 406 PRO A N 1
ATOM 3162 C CA . PRO A 1 406 ? -6.601 -27.303 39.403 1.00 84.94 406 PRO A CA 1
ATOM 3163 C C . PRO A 1 406 ? -6.494 -27.275 37.870 1.00 84.94 406 PRO A C 1
ATOM 3165 O O . PRO A 1 406 ? -5.556 -27.854 37.327 1.00 84.94 406 PRO A O 1
ATOM 3168 N N . PHE A 1 407 ? -7.439 -26.643 37.166 1.00 85.44 407 PHE A N 1
ATOM 3169 C CA . PHE A 1 407 ? -7.573 -26.714 35.705 1.00 85.44 407 PHE A CA 1
ATOM 3170 C C . PHE A 1 407 ? -7.255 -25.391 34.994 1.00 85.44 407 PHE A C 1
ATOM 3172 O O . PHE A 1 407 ? -7.650 -25.200 33.843 1.00 85.44 407 PHE A O 1
ATOM 3179 N N . VAL A 1 408 ? -6.544 -24.472 35.654 1.00 86.25 408 VAL A N 1
ATOM 3180 C CA . VAL A 1 408 ? -6.111 -23.196 35.060 1.00 86.25 408 VAL A CA 1
ATOM 3181 C C . VAL A 1 408 ? -5.322 -23.440 33.766 1.00 86.25 408 VAL A C 1
ATOM 3183 O O . VAL A 1 408 ? -4.345 -24.186 33.736 1.00 86.25 408 VAL A O 1
ATOM 3186 N N . GLY A 1 409 ? -5.756 -22.799 32.680 1.00 84.31 409 GLY A N 1
ATOM 3187 C CA . GLY A 1 409 ? -5.217 -22.951 31.328 1.00 84.31 409 GLY A CA 1
ATOM 3188 C C . GLY A 1 409 ? -5.919 -24.007 30.464 1.00 84.31 409 GLY A C 1
ATOM 3189 O O . GLY A 1 409 ? -5.744 -23.988 29.241 1.00 84.31 409 GLY A O 1
ATOM 3190 N N . GLU A 1 410 ? -6.738 -24.887 31.049 1.00 88.19 410 GLU A N 1
ATOM 3191 C CA . GLU A 1 410 ? -7.502 -25.911 30.327 1.00 88.19 410 GLU A CA 1
ATOM 3192 C C . GLU A 1 410 ? -8.907 -25.429 29.933 1.00 88.19 410 GLU A C 1
ATOM 3194 O O . GLU A 1 410 ? -9.461 -24.484 30.498 1.00 88.19 410 GLU A O 1
ATOM 3199 N N . ARG A 1 411 ? -9.508 -26.109 28.947 1.00 89.62 411 ARG A N 1
ATOM 3200 C CA . ARG A 1 411 ? -10.925 -25.943 28.603 1.00 89.62 411 ARG A CA 1
ATOM 3201 C C . ARG A 1 411 ? -11.747 -27.018 29.299 1.00 89.62 411 ARG A C 1
ATOM 3203 O O . ARG A 1 411 ? -11.471 -28.202 29.109 1.00 89.62 411 ARG A O 1
ATOM 3210 N N . LYS A 1 412 ? -12.764 -26.620 30.060 1.00 88.56 412 LYS A N 1
ATOM 3211 C CA . LYS A 1 412 ? -13.671 -27.535 30.765 1.00 88.56 412 LYS A CA 1
ATOM 3212 C C . LYS A 1 412 ? -15.120 -27.186 30.473 1.00 88.56 412 LYS A C 1
ATOM 3214 O O . LYS A 1 412 ? -15.466 -26.026 30.266 1.00 88.56 412 LYS A O 1
ATOM 3219 N N . LEU A 1 413 ? -15.954 -28.221 30.438 1.00 89.56 413 LEU A N 1
ATOM 3220 C CA . LEU A 1 413 ? -17.397 -28.055 30.383 1.00 89.56 413 LEU A CA 1
ATOM 3221 C C . LEU A 1 413 ? -17.882 -27.737 31.801 1.00 89.56 413 LEU A C 1
ATOM 3223 O O . LEU A 1 413 ? -17.609 -28.495 32.736 1.00 89.56 413 LEU A O 1
ATOM 3227 N N . VAL A 1 414 ? -18.568 -26.614 31.958 1.00 89.81 414 VAL A N 1
ATOM 3228 C CA . VAL A 1 414 ? -19.136 -26.179 33.235 1.00 89.81 414 VAL A CA 1
ATOM 3229 C C . VAL A 1 414 ? -20.639 -26.034 33.096 1.00 89.81 414 VAL A C 1
ATOM 3231 O O . VAL A 1 414 ? -21.131 -25.673 32.027 1.00 89.81 414 VAL A O 1
ATOM 3234 N N . ARG A 1 415 ? -21.371 -26.329 34.168 1.00 89.81 415 ARG A N 1
ATOM 3235 C CA . ARG A 1 415 ? -22.801 -26.046 34.255 1.00 89.81 415 ARG A CA 1
ATOM 3236 C C . ARG A 1 415 ? -22.999 -24.758 35.029 1.00 89.81 415 ARG A C 1
ATOM 3238 O O . ARG A 1 415 ? -22.514 -24.638 36.149 1.00 89.81 415 ARG A O 1
ATOM 3245 N N . ILE A 1 416 ? -23.732 -23.825 34.445 1.00 88.62 416 ILE A N 1
ATOM 3246 C CA . ILE A 1 416 ? -24.087 -22.564 35.085 1.00 88.62 416 ILE A CA 1
ATOM 3247 C C . ILE A 1 416 ? -25.130 -22.832 36.180 1.00 88.62 416 ILE A C 1
ATOM 3249 O O . ILE A 1 416 ? -26.190 -23.392 35.902 1.00 88.62 416 ILE A O 1
ATOM 3253 N N . GLU A 1 417 ? -24.838 -22.457 37.422 1.00 85.88 417 GLU A N 1
ATOM 3254 C CA . GLU A 1 417 ? -25.722 -22.656 38.582 1.00 85.88 417 GLU A CA 1
ATOM 3255 C C . GLU A 1 417 ? -26.450 -21.376 38.996 1.00 85.88 417 GLU A C 1
ATOM 3257 O O . GLU A 1 417 ? -27.618 -21.434 39.375 1.00 85.88 417 GLU A O 1
ATOM 3262 N N . ASP A 1 418 ? -25.781 -20.229 38.894 1.00 82.75 418 ASP A N 1
ATOM 3263 C CA . ASP A 1 418 ? -26.345 -18.909 39.188 1.00 82.75 418 ASP A CA 1
ATOM 3264 C C . ASP A 1 418 ? -25.815 -17.893 38.172 1.00 82.75 418 ASP A C 1
ATOM 3266 O O . ASP A 1 418 ? -24.663 -17.983 37.743 1.00 82.75 418 ASP A O 1
ATOM 3270 N N . VAL A 1 419 ? -26.641 -16.923 37.780 1.00 79.94 419 VAL A N 1
ATOM 3271 C CA . VAL A 1 419 ? -26.261 -15.862 36.836 1.00 79.94 419 VAL A CA 1
ATOM 3272 C C . VAL A 1 419 ? -26.739 -14.527 37.381 1.00 79.94 419 VAL A C 1
ATOM 3274 O O . VAL A 1 419 ? -27.924 -14.333 37.640 1.00 79.94 419 VAL A O 1
ATOM 3277 N N . ARG A 1 420 ? -25.802 -13.598 37.562 1.00 78.00 420 ARG A N 1
ATOM 3278 C CA . ARG A 1 420 ? -26.041 -12.243 38.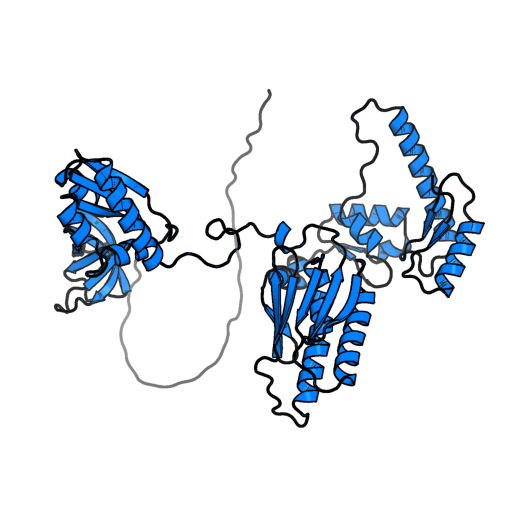075 1.00 78.00 420 ARG A CA 1
ATOM 3279 C C . ARG A 1 420 ? -25.812 -11.214 36.971 1.00 78.00 420 ARG A C 1
ATOM 3281 O O . ARG A 1 420 ? -25.711 -11.559 35.810 1.00 78.00 420 ARG A O 1
ATOM 3288 N N . ARG A 1 421 ? -25.755 -9.921 37.301 1.00 66.12 421 ARG A N 1
ATOM 3289 C CA . ARG A 1 421 ? -25.533 -8.868 36.288 1.00 66.12 421 ARG A CA 1
ATOM 3290 C C . ARG A 1 421 ? -24.110 -8.887 35.711 1.00 66.12 421 ARG A C 1
ATOM 3292 O O . ARG A 1 421 ? -23.927 -8.523 34.558 1.00 66.12 421 ARG A O 1
ATOM 3299 N N . SER A 1 422 ? -23.114 -9.248 36.518 1.00 66.62 422 SER A N 1
ATOM 3300 C CA . SER A 1 422 ? -21.686 -9.113 36.184 1.00 66.62 422 SER A CA 1
ATOM 3301 C C . SER A 1 422 ? -20.882 -10.404 36.341 1.00 66.62 422 SER A C 1
ATOM 3303 O O . SER A 1 422 ? -19.701 -10.429 36.008 1.00 66.62 422 SER A O 1
ATOM 3305 N N . GLU A 1 423 ? -21.495 -11.461 36.875 1.00 80.44 423 GLU A N 1
ATOM 3306 C CA . GLU A 1 423 ? -20.837 -12.740 37.130 1.00 80.44 423 GLU A CA 1
ATOM 3307 C C . GLU A 1 423 ? -21.829 -13.904 37.023 1.00 80.44 423 GLU A C 1
ATOM 3309 O O . GLU A 1 423 ? -23.016 -13.756 37.319 1.00 80.44 423 GLU A O 1
ATOM 3314 N N . ALA A 1 424 ? -21.355 -15.075 36.615 1.00 84.44 424 ALA A N 1
ATOM 3315 C CA . ALA A 1 424 ? -22.058 -16.341 36.792 1.00 84.44 424 ALA A CA 1
ATOM 3316 C C . ALA A 1 424 ? -21.246 -17.260 37.700 1.00 84.44 424 ALA A C 1
ATOM 3318 O O . ALA A 1 424 ? -20.017 -17.249 37.665 1.00 84.44 424 ALA A O 1
ATOM 3319 N N . VAL A 1 425 ? -21.939 -18.075 38.486 1.00 86.31 425 VAL A N 1
ATOM 3320 C CA . VAL A 1 425 ? -21.339 -19.169 39.249 1.00 86.31 425 VAL A CA 1
ATOM 3321 C C . VAL A 1 425 ? -21.619 -20.460 38.499 1.00 86.31 425 VAL A C 1
ATOM 3323 O O . VAL A 1 425 ? -22.753 -20.716 38.092 1.00 86.31 425 VAL A O 1
ATOM 3326 N N . ALA A 1 426 ? -20.585 -21.265 38.298 1.00 89.81 426 ALA A N 1
ATOM 3327 C CA . ALA A 1 426 ? -20.662 -22.503 37.547 1.00 89.81 426 ALA A CA 1
ATOM 3328 C C . ALA A 1 426 ? -19.944 -23.637 38.279 1.00 89.81 426 ALA A C 1
ATOM 3330 O O . ALA A 1 426 ? -18.924 -23.419 38.931 1.00 89.81 426 ALA A O 1
ATOM 3331 N N . SER A 1 427 ? -20.432 -24.863 38.130 1.00 90.69 427 SER A N 1
ATOM 3332 C CA . SER A 1 427 ? -19.777 -26.063 38.650 1.00 90.69 427 SER A CA 1
ATOM 3333 C C . SER A 1 427 ? -19.193 -26.904 37.518 1.00 90.69 427 SER A C 1
ATOM 3335 O O . SER A 1 427 ? -19.714 -26.949 36.399 1.00 90.69 427 SER A O 1
ATOM 3337 N N . LEU A 1 428 ? -18.069 -27.572 37.787 1.00 88.81 428 LEU A N 1
ATOM 3338 C CA . LEU A 1 428 ? -17.465 -28.492 36.825 1.00 88.81 428 LEU A CA 1
ATOM 3339 C C . LEU A 1 428 ? -18.394 -29.680 36.563 1.00 88.81 428 LEU A C 1
ATOM 3341 O O . LEU A 1 428 ? -18.793 -30.397 37.484 1.00 88.81 428 LEU A O 1
ATOM 3345 N N . LEU A 1 429 ? -18.670 -29.951 35.288 1.00 83.69 429 LEU A N 1
ATOM 3346 C CA . LEU A 1 429 ? -19.334 -31.187 34.901 1.00 83.69 429 LEU A CA 1
ATOM 3347 C C . LEU A 1 429 ? -18.317 -32.326 34.916 1.00 83.69 429 LEU A C 1
ATOM 3349 O O . LEU A 1 429 ? -17.345 -32.343 34.160 1.00 83.69 429 LEU A O 1
ATOM 3353 N N . GLY A 1 430 ? -18.539 -33.283 35.816 1.00 59.19 430 GLY A N 1
ATOM 3354 C CA . GLY A 1 430 ? -17.679 -34.445 35.984 1.00 59.19 430 GLY A CA 1
ATOM 3355 C C . GLY A 1 430 ? -17.550 -35.279 34.706 1.00 59.19 430 GLY A C 1
ATOM 3356 O O . GLY A 1 430 ? -18.480 -35.976 34.319 1.00 59.19 430 GLY A O 1
ATOM 3357 N N . GLY A 1 431 ? -16.354 -35.246 34.113 1.00 49.12 431 GLY A N 1
ATOM 3358 C CA . GLY A 1 431 ? -15.698 -36.370 33.440 1.00 49.12 431 GLY A CA 1
ATOM 3359 C C . GLY A 1 431 ? -16.357 -36.963 32.193 1.00 49.12 431 GLY A C 1
ATOM 3360 O O . GLY A 1 431 ? -16.862 -3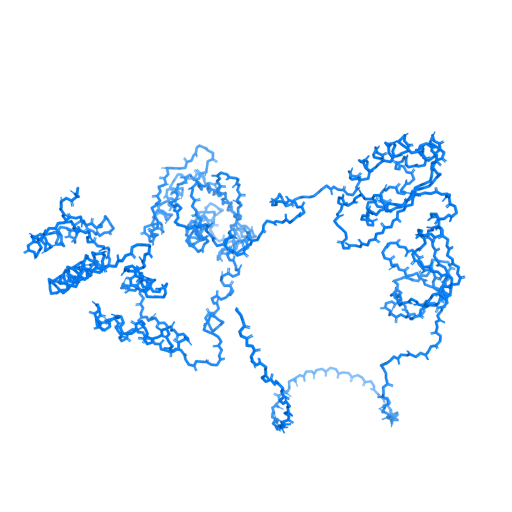8.081 32.242 1.00 49.12 431 GLY A O 1
ATOM 3361 N N . ALA A 1 432 ? -16.182 -36.306 31.046 1.00 31.91 432 ALA A N 1
ATOM 3362 C CA . ALA A 1 432 ? -15.979 -36.992 29.768 1.00 31.91 432 ALA A CA 1
ATOM 3363 C C . ALA A 1 432 ? -15.155 -36.101 28.826 1.00 31.91 432 ALA A C 1
ATOM 3365 O O . ALA A 1 432 ? -15.699 -35.328 28.042 1.00 31.91 432 ALA A O 1
ATOM 3366 N N . ASP A 1 433 ? -13.829 -36.221 28.901 1.00 38.03 433 ASP A N 1
ATOM 3367 C CA . ASP A 1 433 ? -12.960 -35.817 27.795 1.00 38.03 433 ASP A CA 1
ATOM 3368 C C . ASP A 1 433 ? -13.355 -36.623 26.544 1.00 38.03 433 ASP A C 1
ATOM 3370 O O . ASP A 1 433 ? -13.311 -37.857 26.585 1.00 38.03 433 ASP A O 1
ATOM 3374 N N . PRO A 1 434 ? -13.654 -35.999 25.390 1.00 36.50 434 PRO A N 1
ATOM 3375 C CA . PRO A 1 434 ? -13.811 -36.730 24.133 1.00 36.50 434 PRO A CA 1
ATOM 3376 C C . PRO A 1 434 ? -12.478 -37.253 23.570 1.00 36.50 434 PRO A C 1
ATOM 3378 O O . PRO A 1 434 ? -12.439 -37.773 22.455 1.00 36.50 434 PRO A O 1
ATOM 3381 N N . THR A 1 435 ? -11.363 -37.105 24.291 1.00 39.12 435 THR A N 1
ATOM 3382 C CA . THR A 1 435 ? -10.018 -37.347 23.762 1.00 39.12 435 THR A CA 1
ATOM 3383 C C . THR A 1 435 ? -9.132 -38.136 24.722 1.00 39.12 435 THR A C 1
ATOM 3385 O O . THR A 1 435 ? -8.122 -37.630 25.194 1.00 39.12 435 THR A O 1
ATOM 3388 N N . SER A 1 436 ? -9.446 -39.407 24.983 1.00 32.50 436 SER A N 1
ATOM 3389 C CA . SER A 1 436 ? -8.409 -40.387 25.359 1.00 32.50 436 SER A CA 1
ATOM 3390 C C . SER A 1 436 ? -8.873 -41.838 25.176 1.00 32.50 436 SER A C 1
ATOM 3392 O O . SER A 1 436 ? -9.494 -42.455 26.035 1.00 32.50 436 SER A O 1
ATOM 3394 N N . GLY A 1 437 ? -8.539 -42.414 24.019 1.00 27.42 437 GLY A N 1
ATOM 3395 C CA . GLY A 1 437 ? -8.609 -43.853 23.775 1.00 27.42 437 GLY A CA 1
ATOM 3396 C C . GLY A 1 437 ? -7.290 -44.539 24.143 1.00 27.42 437 GLY A C 1
ATOM 3397 O O . GLY A 1 437 ? -6.318 -44.416 23.408 1.00 27.42 437 GLY A O 1
ATOM 3398 N N . ASN A 1 438 ? -7.311 -45.233 25.283 1.00 30.72 438 ASN A N 1
ATOM 3399 C CA . ASN A 1 438 ? -6.532 -46.393 25.748 1.00 30.72 438 ASN A CA 1
ATOM 3400 C C . ASN A 1 438 ? -5.198 -46.809 25.091 1.00 30.72 438 ASN A C 1
ATOM 3402 O O . ASN A 1 438 ? -5.129 -47.135 23.907 1.00 30.72 438 ASN A O 1
ATOM 3406 N N . GLY A 1 439 ? -4.221 -47.083 25.970 1.00 28.88 439 GLY A N 1
ATOM 3407 C CA . GLY A 1 439 ? -3.146 -48.055 25.741 1.00 28.88 439 GLY A CA 1
ATOM 3408 C C . GLY A 1 439 ? -2.096 -48.129 26.862 1.00 28.88 439 GLY A C 1
ATOM 3409 O O . GLY A 1 439 ? -1.066 -47.481 26.748 1.00 28.88 439 GLY A O 1
ATOM 3410 N N . SER A 1 440 ? -2.386 -48.915 27.915 1.00 31.36 440 SER A N 1
ATOM 3411 C CA . SER A 1 440 ? -1.487 -49.655 28.848 1.00 31.36 440 SER A CA 1
ATOM 3412 C C . SER A 1 440 ? 0.038 -49.541 28.615 1.00 31.36 440 SER A C 1
ATOM 3414 O O . SER A 1 440 ? 0.488 -49.766 27.498 1.00 31.36 440 SER A O 1
ATOM 3416 N N . GLY A 1 441 ? 0.929 -49.292 29.582 1.00 27.59 441 GLY A N 1
ATOM 3417 C CA . GLY A 1 441 ? 1.033 -49.823 30.947 1.00 27.59 441 GLY A CA 1
ATOM 3418 C C . GLY A 1 441 ? 2.218 -50.809 31.031 1.00 27.59 441 GLY A C 1
ATOM 3419 O O . GLY A 1 441 ? 2.075 -51.916 30.528 1.00 27.59 441 GLY A O 1
ATOM 3420 N N . ALA A 1 442 ? 3.358 -50.407 31.624 1.00 28.45 442 ALA A N 1
ATOM 3421 C CA . ALA A 1 442 ? 4.394 -51.287 32.208 1.00 28.45 442 ALA A CA 1
ATOM 3422 C C . ALA A 1 442 ? 5.501 -50.487 32.948 1.00 28.45 442 ALA A C 1
ATOM 3424 O O . ALA A 1 442 ? 6.278 -49.772 32.324 1.00 28.45 442 ALA A O 1
ATOM 3425 N N . GLU A 1 443 ? 5.487 -50.634 34.274 1.00 28.38 443 GLU A N 1
ATOM 3426 C CA . GLU A 1 443 ? 6.560 -50.772 35.284 1.00 28.38 443 GLU A CA 1
ATOM 3427 C C . GLU A 1 443 ? 7.888 -49.965 35.301 1.00 28.38 443 GLU A C 1
ATOM 3429 O O . GLU A 1 443 ? 8.618 -49.789 34.331 1.00 28.38 443 GLU A O 1
ATOM 3434 N N . GLU A 1 444 ? 8.174 -49.583 36.551 1.00 30.67 444 GLU A N 1
ATOM 3435 C CA . GLU A 1 444 ? 9.329 -49.015 37.258 1.00 30.67 444 GLU A CA 1
ATOM 3436 C C . GLU A 1 444 ? 10.758 -49.385 36.802 1.00 30.67 444 GLU A C 1
ATOM 3438 O O . GLU A 1 444 ? 11.117 -50.553 36.674 1.00 30.67 444 GLU A O 1
ATOM 3443 N N . ASN A 1 445 ? 11.651 -48.384 36.760 1.00 27.20 445 ASN A N 1
ATOM 3444 C CA . ASN A 1 445 ? 12.720 -48.213 37.765 1.00 27.20 445 ASN A CA 1
ATOM 3445 C C . ASN A 1 445 ? 13.548 -46.943 37.504 1.00 27.20 445 ASN A C 1
ATOM 3447 O O . ASN A 1 445 ? 13.800 -46.565 36.362 1.00 27.20 445 ASN A O 1
ATOM 3451 N N . GLY A 1 446 ? 13.963 -46.276 38.583 1.00 27.91 446 GLY A N 1
ATOM 3452 C CA . GLY A 1 446 ? 14.712 -45.021 38.531 1.00 27.91 446 GLY A CA 1
ATOM 3453 C C . GLY A 1 446 ? 16.217 -45.182 38.312 1.00 27.91 446 GLY A C 1
ATOM 3454 O O . GLY A 1 446 ? 16.808 -46.173 38.722 1.00 27.91 446 GLY A O 1
ATOM 3455 N N . SER A 1 447 ? 16.843 -44.144 37.752 1.00 26.66 447 SER A N 1
ATOM 3456 C CA . SER A 1 447 ? 18.165 -43.646 38.160 1.00 26.66 447 SER A CA 1
ATOM 3457 C C . SER A 1 447 ? 18.508 -42.345 37.429 1.00 26.66 447 SER A C 1
ATOM 3459 O O . SER A 1 447 ? 18.100 -42.113 36.296 1.00 26.66 447 SER A O 1
ATOM 3461 N N . GLN A 1 448 ? 19.263 -41.515 38.136 1.00 27.00 448 GLN A N 1
ATOM 3462 C CA . GLN A 1 448 ? 19.749 -40.176 37.822 1.00 27.00 448 GLN A CA 1
ATOM 3463 C C . GLN A 1 448 ? 20.671 -40.037 36.588 1.00 27.00 448 GLN A C 1
ATOM 3465 O O . GLN A 1 448 ? 21.503 -40.900 36.336 1.00 27.00 448 GLN A O 1
ATOM 3470 N N . LEU A 1 449 ? 20.595 -38.824 36.015 1.00 27.14 449 LEU A N 1
ATOM 3471 C CA . LEU A 1 449 ? 21.650 -37.961 35.443 1.00 27.14 449 LEU A CA 1
ATOM 3472 C C . LEU A 1 449 ? 22.234 -38.194 34.027 1.00 27.14 449 LEU A C 1
ATOM 3474 O O . LEU A 1 449 ? 22.561 -39.296 33.608 1.00 27.14 449 LEU A O 1
ATOM 3478 N N . ASP A 1 450 ? 22.450 -37.020 33.413 1.00 26.53 450 ASP A N 1
ATOM 3479 C CA . ASP A 1 450 ? 23.412 -36.596 32.384 1.00 26.53 450 ASP A CA 1
ATOM 3480 C C . ASP A 1 450 ? 23.128 -36.719 30.867 1.00 26.53 450 ASP A C 1
ATOM 3482 O O . ASP A 1 450 ? 23.063 -37.786 30.269 1.00 26.53 450 ASP A O 1
ATOM 3486 N N . SER A 1 451 ? 22.950 -35.513 30.300 1.00 28.98 451 SER A N 1
ATOM 3487 C CA . SER A 1 451 ? 23.580 -34.873 29.129 1.00 28.98 451 SER A CA 1
ATOM 3488 C C . SER A 1 451 ? 23.871 -35.608 27.805 1.00 28.98 451 SER A C 1
ATOM 3490 O O . SER A 1 451 ? 24.323 -36.741 27.719 1.00 28.98 451 SER A O 1
ATOM 3492 N N . ASP A 1 452 ? 23.738 -34.780 26.762 1.00 26.56 452 ASP A N 1
ATOM 3493 C CA . ASP A 1 452 ? 24.387 -34.811 25.448 1.00 26.56 452 ASP A CA 1
ATOM 3494 C C . ASP A 1 452 ? 23.820 -35.677 24.302 1.00 26.56 452 ASP A C 1
ATOM 3496 O O . ASP A 1 452 ? 24.096 -36.855 24.124 1.00 26.56 452 ASP A O 1
ATOM 3500 N N . ALA A 1 453 ? 23.156 -34.936 23.405 1.00 27.52 453 ALA A N 1
ATOM 3501 C CA . ALA A 1 453 ? 23.515 -34.762 21.995 1.00 27.52 453 ALA A CA 1
ATOM 3502 C C . ALA A 1 453 ? 23.304 -35.887 20.954 1.00 27.52 453 ALA A C 1
ATOM 3504 O O . ALA A 1 453 ? 23.598 -37.062 21.116 1.00 27.52 453 ALA A O 1
ATOM 3505 N N . ALA A 1 454 ? 22.957 -35.378 19.764 1.00 27.81 454 ALA A N 1
ATOM 3506 C CA . ALA A 1 454 ? 23.167 -35.926 18.423 1.00 27.81 454 ALA A CA 1
ATOM 3507 C C . ALA A 1 454 ? 22.070 -36.809 17.791 1.00 27.81 454 ALA A C 1
ATOM 3509 O O . ALA A 1 454 ? 21.973 -38.015 17.967 1.00 27.81 454 ALA A O 1
ATOM 3510 N N . SER A 1 455 ? 21.346 -36.150 16.878 1.00 30.33 455 SER A N 1
ATOM 3511 C CA . SER A 1 455 ? 21.112 -36.531 15.477 1.00 30.33 455 SER A CA 1
ATOM 3512 C C . SER A 1 455 ? 20.947 -38.019 15.122 1.00 30.33 455 SER A C 1
ATOM 3514 O O . SER A 1 455 ? 21.896 -38.794 15.210 1.00 30.33 455 SER A O 1
ATOM 3516 N N . ARG A 1 456 ? 19.813 -38.348 14.484 1.00 29.48 456 ARG A N 1
ATOM 3517 C CA . ARG A 1 456 ? 19.726 -39.090 13.201 1.00 29.48 456 ARG A CA 1
ATOM 3518 C C . ARG A 1 456 ? 18.257 -39.359 12.848 1.00 29.48 456 ARG A C 1
ATOM 3520 O O . ARG A 1 456 ? 17.638 -40.269 13.381 1.00 29.48 456 ARG A O 1
ATOM 3527 N N . ARG A 1 457 ? 17.712 -38.620 11.875 1.00 29.33 457 ARG A N 1
ATOM 3528 C CA . ARG A 1 457 ? 16.508 -39.027 11.125 1.00 29.33 457 ARG A CA 1
ATOM 3529 C C . ARG A 1 457 ? 16.942 -39.620 9.777 1.00 29.33 457 ARG A C 1
ATOM 3531 O O . ARG A 1 457 ? 17.459 -38.909 8.922 1.00 29.33 457 ARG A O 1
ATOM 3538 N N . ARG A 1 458 ? 16.720 -40.926 9.592 1.00 30.17 458 ARG A N 1
ATOM 3539 C CA . ARG A 1 458 ? 16.602 -41.623 8.292 1.00 30.17 458 ARG A CA 1
ATOM 3540 C C . ARG A 1 458 ? 15.202 -42.247 8.285 1.00 30.17 458 ARG A C 1
ATOM 3542 O O . ARG A 1 458 ? 14.863 -42.949 9.221 1.00 30.17 458 ARG A O 1
ATOM 3549 N N . SER A 1 459 ? 14.279 -41.784 7.447 1.00 28.59 459 SER A N 1
ATOM 3550 C CA . SER A 1 459 ? 14.038 -42.140 6.037 1.00 28.59 459 SER A CA 1
ATOM 3551 C C . SER A 1 459 ? 13.250 -43.443 5.836 1.00 28.59 459 SER A C 1
ATOM 3553 O O . SER A 1 459 ? 13.725 -44.499 6.241 1.00 28.59 459 SER A O 1
ATOM 3555 N N . ARG A 1 460 ? 12.200 -43.322 5.002 1.00 31.02 460 ARG A N 1
ATOM 3556 C CA . ARG A 1 460 ? 11.461 -44.357 4.239 1.00 31.02 460 ARG A CA 1
ATOM 3557 C C . ARG A 1 460 ? 10.448 -45.181 5.053 1.00 31.02 460 ARG A C 1
ATOM 3559 O O . ARG A 1 460 ? 10.781 -45.688 6.102 1.00 31.02 460 ARG A O 1
ATOM 3566 N N . GLY A 1 461 ? 9.217 -45.414 4.600 1.00 28.14 461 GLY A N 1
ATOM 3567 C CA . GLY A 1 461 ? 8.529 -44.991 3.384 1.00 28.14 461 GLY A CA 1
ATOM 3568 C C . GLY A 1 461 ? 7.274 -45.836 3.108 1.00 28.14 461 GLY A C 1
ATOM 3569 O O . GLY A 1 461 ? 7.210 -46.989 3.500 1.00 28.14 461 GLY A O 1
ATOM 3570 N N . ARG A 1 462 ? 6.378 -45.248 2.304 1.00 30.84 462 ARG A N 1
ATOM 3571 C CA . ARG A 1 462 ? 5.554 -45.846 1.230 1.00 30.84 462 ARG A CA 1
ATOM 3572 C C . ARG A 1 462 ? 4.393 -46.826 1.526 1.00 30.84 462 ARG A C 1
ATOM 3574 O O . ARG A 1 462 ? 4.556 -47.850 2.169 1.00 30.84 462 ARG A O 1
ATOM 3581 N N . ARG A 1 463 ? 3.345 -46.579 0.710 1.00 31.75 463 ARG A N 1
ATOM 3582 C CA . ARG A 1 463 ? 2.133 -47.351 0.331 1.00 31.75 463 ARG A CA 1
ATOM 3583 C C . ARG A 1 463 ? 0.930 -47.121 1.254 1.00 31.75 463 ARG A C 1
ATOM 3585 O O . ARG A 1 463 ? 1.043 -47.324 2.443 1.00 31.75 463 ARG A O 1
ATOM 3592 N N . GLY A 1 464 ? -0.250 -46.713 0.790 1.00 29.39 464 GLY A N 1
ATOM 3593 C CA . GLY A 1 464 ? -0.793 -46.555 -0.561 1.00 29.39 464 GLY A CA 1
ATOM 3594 C C . GLY A 1 464 ? -2.163 -47.231 -0.644 1.00 29.39 464 GLY A C 1
ATOM 3595 O O . GLY A 1 464 ? -2.261 -48.399 -0.293 1.00 29.39 464 GLY A O 1
ATOM 3596 N N . GLY A 1 465 ? -3.177 -46.534 -1.173 1.00 30.53 465 GLY A N 1
ATOM 3597 C CA . GLY A 1 465 ? -4.368 -47.183 -1.734 1.00 30.53 465 GLY A CA 1
ATOM 3598 C C . GLY A 1 465 ? -5.717 -46.519 -1.451 1.00 30.53 465 GLY A C 1
ATOM 3599 O O . GLY A 1 465 ? -6.243 -46.687 -0.365 1.00 30.53 465 GLY A O 1
ATOM 3600 N N . ARG A 1 466 ? -6.259 -45.873 -2.504 1.00 31.84 466 ARG A N 1
ATOM 3601 C CA . ARG A 1 466 ? -7.661 -45.867 -3.006 1.00 31.84 466 ARG A CA 1
ATOM 3602 C C . ARG A 1 466 ? -8.790 -45.670 -1.975 1.00 31.84 466 ARG A C 1
ATOM 3604 O O . ARG A 1 466 ? -8.944 -46.456 -1.063 1.00 31.84 466 ARG A O 1
ATOM 3611 N N . GLY A 1 467 ? -9.733 -44.747 -2.121 1.00 29.66 467 GLY A N 1
ATOM 3612 C CA . GLY A 1 467 ? -10.255 -44.034 -3.285 1.00 29.66 467 GLY A CA 1
ATOM 3613 C C . GLY A 1 467 ? -11.775 -43.937 -3.107 1.00 29.66 467 GLY A C 1
ATOM 3614 O O . GLY A 1 467 ? -12.385 -44.909 -2.671 1.00 29.66 467 GLY A O 1
ATOM 3615 N N . ARG A 1 468 ? -12.404 -42.800 -3.425 1.00 33.34 468 ARG A N 1
ATOM 3616 C CA . ARG A 1 468 ? -13.857 -42.758 -3.646 1.00 33.34 468 ARG A CA 1
ATOM 3617 C C . ARG A 1 468 ? -14.264 -41.568 -4.509 1.00 33.34 468 ARG A C 1
ATOM 3619 O O . ARG A 1 468 ? -13.978 -40.418 -4.215 1.00 33.34 468 ARG A O 1
ATOM 3626 N N . SER A 1 469 ? -14.916 -41.938 -5.600 1.00 31.34 469 SER A N 1
ATOM 3627 C CA . SER A 1 469 ? -15.589 -41.150 -6.621 1.00 31.34 469 SER A CA 1
ATOM 3628 C C . SER A 1 469 ? -16.873 -40.493 -6.118 1.00 31.34 469 SER A C 1
ATOM 3630 O O . SER A 1 469 ? -17.640 -41.147 -5.413 1.00 31.34 469 SER A O 1
ATOM 3632 N N . ARG A 1 470 ? -17.174 -39.291 -6.612 1.00 34.38 470 ARG A N 1
ATOM 3633 C CA . ARG A 1 470 ? -18.522 -38.725 -6.825 1.00 34.38 470 ARG A CA 1
ATOM 3634 C C . ARG A 1 470 ? -18.351 -37.450 -7.656 1.00 34.38 470 ARG A C 1
ATOM 3636 O O . ARG A 1 470 ? -17.369 -36.753 -7.466 1.00 34.38 470 ARG A O 1
ATOM 3643 N N . ALA A 1 471 ? -19.243 -37.014 -8.524 1.00 33.78 471 ALA A N 1
ATOM 3644 C CA . ALA A 1 471 ? -20.211 -37.619 -9.429 1.00 33.78 471 ALA A CA 1
ATOM 3645 C C . ALA A 1 471 ? -20.602 -36.441 -10.337 1.00 33.78 471 ALA A C 1
ATOM 3647 O O . ALA A 1 471 ? -20.790 -35.328 -9.853 1.00 33.78 471 ALA A O 1
ATOM 3648 N N . LYS A 1 472 ? -20.670 -36.677 -11.647 1.00 32.75 472 LYS A N 1
ATOM 3649 C CA . LYS A 1 472 ? -21.176 -35.713 -12.625 1.00 32.75 472 LYS A CA 1
ATOM 3650 C C . LYS A 1 472 ? -22.659 -35.438 -12.356 1.00 32.75 472 LYS A C 1
ATOM 3652 O O . LYS A 1 472 ? -23.425 -36.389 -12.234 1.00 32.75 472 LYS A O 1
ATOM 3657 N N . GLN A 1 473 ? -23.056 -34.173 -12.397 1.00 35.66 473 GLN A N 1
ATOM 3658 C CA . GLN A 1 473 ? -24.385 -33.773 -12.845 1.00 35.66 473 GLN A CA 1
ATOM 3659 C C . GLN A 1 473 ? -24.203 -32.702 -13.917 1.00 35.66 473 GLN A C 1
ATOM 3661 O O . GLN A 1 473 ? -23.573 -31.674 -13.695 1.00 35.66 473 GLN A O 1
ATOM 3666 N N . GLY A 1 474 ? -24.698 -33.017 -15.103 1.00 31.86 474 GLY A N 1
ATOM 3667 C CA . GLY A 1 474 ? -25.039 -32.067 -16.145 1.00 31.86 474 GLY A CA 1
ATOM 3668 C C . GLY A 1 474 ? -26.437 -32.424 -16.634 1.00 31.86 474 GLY A C 1
ATOM 3669 O O . GLY A 1 474 ? -26.790 -33.599 -16.530 1.00 31.86 474 GLY A O 1
ATOM 3670 N N . THR A 1 475 ? -27.133 -31.398 -17.138 1.00 33.50 475 THR A N 1
ATOM 3671 C CA . THR A 1 475 ? -28.446 -31.298 -17.830 1.00 33.50 475 THR A CA 1
ATOM 3672 C C . THR A 1 475 ? -29.248 -30.195 -17.132 1.00 33.50 475 THR A C 1
ATOM 3674 O O . THR A 1 475 ? -29.301 -30.210 -15.908 1.00 33.50 475 THR A O 1
ATOM 3677 N N . THR A 1 476 ? -29.885 -29.215 -17.766 1.00 33.81 476 THR A N 1
ATOM 3678 C CA . THR A 1 476 ? -30.250 -28.938 -19.170 1.00 33.81 476 THR A CA 1
ATOM 3679 C C . THR A 1 476 ? -30.896 -27.543 -19.178 1.00 33.81 476 THR A C 1
ATOM 3681 O O . THR A 1 476 ? -31.472 -27.163 -18.164 1.00 33.81 476 THR A O 1
ATOM 3684 N N . ASP A 1 477 ? -30.783 -26.847 -20.310 1.00 37.31 477 ASP A N 1
ATOM 3685 C CA . ASP A 1 477 ? -31.771 -25.962 -20.950 1.00 37.31 477 ASP A CA 1
ATOM 3686 C C . ASP A 1 477 ? -32.710 -25.093 -20.086 1.00 37.31 477 ASP A C 1
ATOM 3688 O O . ASP A 1 477 ? -33.656 -25.599 -19.486 1.00 37.31 477 ASP A O 1
ATOM 3692 N N . GLU A 1 478 ? -32.506 -23.771 -20.154 1.00 38.41 478 GLU A N 1
ATOM 3693 C CA . GLU A 1 478 ? -33.425 -22.794 -20.784 1.00 38.41 478 GLU A CA 1
ATOM 3694 C C . GLU A 1 478 ? -32.669 -21.521 -21.196 1.00 38.41 478 GLU A C 1
ATOM 3696 O O . GLU A 1 478 ? -31.726 -21.128 -20.464 1.00 38.41 478 GLU A O 1
#

pLDDT: mean 81.19, std 18.61, range [26.53, 97.69]